Protein 1APS (pdb70)

Nearest PDB structures (foldseek):
  1aps-assembly1_A  TM=1.010E+00  e=1.126E-21  Equus caballus
  2acy-assembly1_A  TM=8.115E-01  e=7.321E-10  Bos taurus
  2k7k-assembly1_A  TM=8.488E-01  e=1.075E-09  Homo sapiens
  2k7j-assembly1_A  TM=8.568E-01  e=1.304E-08  Homo sapiens
  2gv1-assembly1_A  TM=7.609E-01  e=3.416E-06  Escherichia coli

CATH classification: 3.30.70.100

Organism: Equus caballus (NCBI:txid9796)

InterPro domains:
  IPR001792 Acylphosphatase-like domain [PF00708] (11-95)
  IPR001792 Acylphosphatase-like domain [PS51160] (9-99)
  IPR017968 Acylphosphatase, conserved site [PS00150] (14-24)
  IPR017968 Acylphosphatase, conserved site [PS00151] (38-54)
  IPR020456 Acylphosphatase [PR00112] (9-24)
  IPR020456 Acylphosphatase [PR00112] (30-55)
  IPR020456 Acylphosphatase [PR00112] (65-85)
  IPR020456 Acylphosphatase [PTHR10029] (1-99)
  IPR036046 Acylphosphatase-like domain superfamily [SSF54975] (7-99)

Sequence (98 aa):
STARPLKSVDYEVFGRVQGVCFRMYAEDEARKIGVVGWVKNTSKGTVTGQVQGPEEKVNSMKSWLSKVGSPSSRIDRTNFSNEKTISKLEYSNFSVRYSTARPLKSVDYEVFGRVQGVCFRMYAEDEARKIGVVGWVKNTSKGTVTGQVQGPEEKVNSMKSWLSKVGSPSSRIDRTNFSNEKTISKLEYSNFSVRYSTARPLKSVDYEVFGRVQGVCFRMYAEDEARKIGVVGWVKNTSKGTVTGQVQGPEEKVNSMKSWLSKVGSPSSRIDRTNFSNEKTISKLEYSNFSVRYSTARPLKSVDYEVFGRVQGVCFRMYAEDEARKIGVVGWVKNTSKGTVTGQVQGPEEKVNSMKSWLSKVGSPSSRIDRTNFSNEKTISKLEYSNFSVRYSTARPLKSVDYEVFGRVQGVCFRMYAEDEARKIGVVGWVKNTSKGTVTGQVQGPEEKVNSMKSWLSKVGSPSSRIDRTNFSNEKTISKLEYSNFSVRY

Structure (mmCIF, N/CA/C/O backbone):
data_1APS
#
_entry.id   1APS
#
_cell.length_a   1.000
_cell.length_b   1.000
_cell.length_c   1.000
_cell.angle_alpha   90.00
_cell.angle_beta   90.00
_cell.angle_gamma   90.00
#
_symmetry.space_group_name_H-M   'P 1'
#
loop_
_atom_site.group_PDB
_atom_site.id
_atom_site.type_symbol
_atom_site.label_atom_id
_atom_site.label_alt_id
_atom_site.label_comp_id
_atom_site.label_asym_id
_atom_site.label_entity_id
_atom_site.label_seq_id
_atom_site.pdbx_PDB_ins_code
_atom_site.Cartn_x
_atom_site.Cartn_y
_atom_site.Cartn_z
_atom_site.occupancy
_atom_site.B_iso_or_equiv
_atom_site.auth_seq_id
_atom_site.auth_comp_id
_atom_site.auth_asym_id
_atom_site.auth_atom_id
_atom_site.pdbx_PDB_model_num
ATOM 1 N N . SER A 1 1 ? 13.880 8.790 -14.110 1.00 0.00 1 SER A N 1
ATOM 2 C CA . SER A 1 1 ? 13.440 7.730 -15.030 1.00 0.00 1 SER A CA 1
ATOM 3 C C . SER A 1 1 ? 13.780 6.310 -14.570 1.00 0.00 1 SER A C 1
ATOM 4 O O . SER A 1 1 ? 14.590 6.110 -13.660 1.00 0.00 1 SER A O 1
ATOM 11 N N . THR A 1 2 ? 13.330 5.360 -15.380 1.00 0.00 2 THR A N 1
ATOM 12 C CA . THR A 1 2 ? 13.450 3.910 -15.180 1.00 0.00 2 THR A CA 1
ATOM 13 C C . THR A 1 2 ? 14.850 3.370 -14.850 1.00 0.00 2 THR A C 1
ATOM 14 O O . THR A 1 2 ? 14.960 2.370 -14.140 1.00 0.00 2 THR A O 1
ATOM 20 N N . ALA A 1 3 ? 15.880 4.010 -15.400 1.00 0.00 3 ALA A N 1
ATOM 21 C CA . ALA A 1 3 ? 17.290 3.710 -15.120 1.00 0.00 3 ALA A CA 1
ATOM 22 C C . ALA A 1 3 ? 17.660 3.680 -13.630 1.00 0.00 3 ALA A C 1
ATOM 23 O O . ALA A 1 3 ? 18.650 3.070 -13.240 1.00 0.00 3 ALA A O 1
ATOM 26 N N . ARG A 1 4 ? 16.860 4.370 -12.820 1.00 0.00 4 ARG A N 1
ATOM 27 C CA . ARG A 1 4 ? 16.990 4.410 -11.350 1.00 0.00 4 ARG A CA 1
ATOM 28 C C . ARG A 1 4 ? 16.050 3.400 -10.680 1.00 0.00 4 ARG A C 1
ATOM 29 O O . ARG A 1 4 ? 14.840 3.500 -10.880 1.00 0.00 4 ARG A O 1
ATOM 43 N N . PRO A 1 5 ? 16.580 2.440 -9.940 1.00 0.00 5 PRO A N 1
ATOM 44 C CA . PRO A 1 5 ? 15.780 1.460 -9.190 1.00 0.00 5 PRO A CA 1
ATOM 45 C C . PRO A 1 5 ? 15.070 2.040 -7.960 1.00 0.00 5 PRO A C 1
ATOM 46 O O . PRO A 1 5 ? 15.260 1.620 -6.810 1.00 0.00 5 PRO A O 1
ATOM 50 N N . LEU A 1 6 ? 14.220 3.020 -8.240 1.00 0.00 6 LEU A N 1
ATOM 51 C CA . LEU A 1 6 ? 13.290 3.690 -7.320 1.00 0.00 6 LEU A CA 1
ATOM 52 C C . LEU A 1 6 ? 11.890 3.570 -7.920 1.00 0.00 6 LEU A C 1
ATOM 53 O O . LEU A 1 6 ? 11.570 4.190 -8.930 1.00 0.00 6 LEU A O 1
ATOM 59 N N . LYS A 1 7 ? 11.100 2.710 -7.300 1.00 0.00 7 LYS A N 1
ATOM 60 C CA . LYS A 1 7 ? 9.830 2.250 -7.900 1.00 0.00 7 LYS A CA 1
ATOM 61 C C . LYS A 1 7 ? 8.600 2.850 -7.220 1.00 0.00 7 LYS A C 1
ATOM 62 O O . LYS A 1 7 ? 8.360 2.650 -6.030 1.00 0.00 7 LYS A O 1
ATOM 72 N N . SER A 1 8 ? 7.920 3.700 -7.990 1.00 0.00 8 SER A N 1
ATOM 73 C CA . SER A 1 8 ? 6.580 4.180 -7.640 1.00 0.00 8 SER A CA 1
ATOM 74 C C . SER A 1 8 ? 5.490 3.210 -8.100 1.00 0.00 8 SER A C 1
ATOM 75 O O . SER A 1 8 ? 5.330 2.900 -9.280 1.00 0.00 8 SER A O 1
ATOM 80 N N . VAL A 1 9 ? 5.010 2.530 -7.060 1.00 0.00 9 VAL A N 1
ATOM 81 C CA . VAL A 1 9 ? 3.990 1.480 -7.080 1.00 0.00 9 VAL A CA 1
ATOM 82 C C . VAL A 1 9 ? 2.720 2.040 -6.430 1.00 0.00 9 VAL A C 1
ATOM 83 O O . VAL A 1 9 ? 2.760 2.830 -5.480 1.00 0.00 9 VAL A O 1
ATOM 88 N N . ASP A 1 10 ? 1.590 1.620 -6.990 1.00 0.00 10 ASP A N 1
ATOM 89 C CA . ASP A 1 10 ? 0.260 1.890 -6.430 1.00 0.00 10 ASP A CA 1
ATOM 90 C C . ASP A 1 10 ? -0.360 0.620 -5.860 1.00 0.00 10 ASP A C 1
ATOM 91 O O . ASP A 1 10 ? -0.140 -0.500 -6.330 1.00 0.00 10 ASP A O 1
ATOM 97 N N . TYR A 1 11 ? -1.050 0.830 -4.740 1.00 0.00 11 TYR A N 1
ATOM 98 C CA . TYR A 1 11 ? -1.770 -0.230 -4.020 1.00 0.00 11 TYR A CA 1
ATOM 99 C C . TYR A 1 11 ? -3.260 0.080 -3.920 1.00 0.00 11 TYR A C 1
ATOM 100 O O . TYR A 1 11 ? -3.710 1.180 -4.230 1.00 0.00 11 TYR A O 1
ATOM 111 N N . GLU A 1 12 ? -4.020 -0.990 -3.680 1.00 0.00 12 GLU A N 1
ATOM 112 C CA . GLU A 1 12 ? -5.440 -0.910 -3.300 1.00 0.00 12 GLU A CA 1
ATOM 113 C C . GLU A 1 12 ? -5.830 -2.010 -2.310 1.00 0.00 12 GLU A C 1
ATOM 114 O O . GLU A 1 12 ? -5.670 -3.200 -2.560 1.00 0.00 12 GLU A O 1
ATOM 121 N N . VAL A 1 13 ? -6.220 -1.520 -1.130 1.00 0.00 13 VAL A N 1
ATOM 122 C CA . VAL A 1 13 ? -6.840 -2.280 -0.040 1.00 0.00 13 VAL A CA 1
ATOM 123 C C . VAL A 1 13 ? -8.360 -2.240 -0.270 1.00 0.00 13 VAL A C 1
ATOM 124 O O . VAL A 1 13 ? -8.990 -1.180 -0.230 1.00 0.00 13 VAL A O 1
ATOM 129 N N . PHE A 1 14 ? -8.920 -3.440 -0.390 1.00 0.00 14 PHE A N 1
ATOM 130 C CA . PHE A 1 14 ? -10.340 -3.680 -0.670 1.00 0.00 14 PHE A CA 1
ATOM 131 C C . PHE A 1 14 ? -11.180 -3.670 0.610 1.00 0.00 14 PHE A C 1
ATOM 132 O O . PHE A 1 14 ? -11.680 -4.690 1.090 1.00 0.00 14 PHE A O 1
ATOM 141 N N . GLY A 1 15 ? -11.320 -2.460 1.140 1.00 0.00 15 GLY A N 1
ATOM 142 C CA . GLY A 1 15 ? -12.170 -2.150 2.300 1.00 0.00 15 GLY A CA 1
ATOM 143 C C . GLY A 1 15 ? -13.610 -1.870 1.850 1.00 0.00 15 GLY A C 1
ATOM 144 O O . GLY A 1 15 ? -14.080 -0.740 1.950 1.00 0.00 15 GLY A O 1
ATOM 146 N N . ARG A 1 16 ? -14.280 -2.960 1.470 1.00 0.00 16 ARG A N 1
ATOM 147 C CA . ARG A 1 16 ? -15.630 -2.980 0.890 1.00 0.00 16 ARG A CA 1
ATOM 148 C C . ARG A 1 16 ? -16.580 -1.890 1.400 1.00 0.00 16 ARG A C 1
ATOM 149 O O . ARG A 1 16 ? -17.090 -1.100 0.600 1.00 0.00 16 ARG A O 1
ATOM 163 N N . VAL A 1 17 ? -16.820 -1.870 2.700 1.00 0.00 17 VAL A N 1
ATOM 164 C CA . VAL A 1 17 ? -17.600 -0.800 3.340 1.00 0.00 17 VAL A CA 1
ATOM 165 C C . VAL A 1 17 ? -16.780 -0.190 4.480 1.00 0.00 17 VAL A C 1
ATOM 166 O O . VAL A 1 17 ? -16.930 -0.550 5.650 1.00 0.00 17 VAL A O 1
ATOM 171 N N . GLN A 1 18 ? -15.760 0.580 4.080 1.00 0.00 18 GLN A N 1
ATOM 172 C CA . GLN A 1 18 ? -14.870 1.330 4.970 1.00 0.00 18 GLN A CA 1
ATOM 173 C C . GLN A 1 18 ? -14.210 0.490 6.080 1.00 0.00 18 GLN A C 1
ATOM 174 O O . GLN A 1 18 ? -13.620 -0.530 5.760 1.00 0.00 18 GLN A O 1
ATOM 183 N N . GLY A 1 19 ? -14.120 1.030 7.290 1.00 0.00 19 GLY A N 1
ATOM 184 C CA . GLY A 1 19 ? -13.590 0.340 8.480 1.00 0.00 19 GLY A CA 1
ATOM 185 C C . GLY A 1 19 ? -12.070 0.240 8.590 1.00 0.00 19 GLY A C 1
ATOM 186 O O . GLY A 1 19 ? -11.520 0.200 9.690 1.00 0.00 19 GLY A O 1
ATOM 188 N N . VAL A 1 20 ? -11.420 0.030 7.450 1.00 0.00 20 VAL A N 1
ATOM 189 C CA . VAL A 1 20 ? -9.970 -0.100 7.280 1.00 0.00 20 VAL A CA 1
ATOM 190 C C . VAL A 1 20 ? -9.130 1.050 7.840 1.00 0.00 20 VAL A C 1
ATOM 191 O O . VAL A 1 20 ? -8.790 2.030 7.180 1.00 0.00 20 VAL A O 1
ATOM 196 N N . CYS A 1 21 ? -8.600 0.760 9.030 1.00 0.00 21 CYS A N 1
ATOM 197 C CA . CYS A 1 21 ? -7.720 1.670 9.770 1.00 0.00 21 CYS A CA 1
ATOM 198 C C . CYS A 1 21 ? -6.270 1.310 9.450 1.00 0.00 21 CYS A C 1
ATOM 199 O O . CYS A 1 21 ? -5.670 0.410 10.050 1.00 0.00 21 CYS A O 1
ATOM 204 N N . PHE A 1 22 ? -5.930 1.730 8.240 1.00 0.00 22 PHE A N 1
ATOM 205 C CA . PHE A 1 22 ? -4.600 1.600 7.630 1.00 0.00 22 PHE A CA 1
ATOM 206 C C . PHE A 1 22 ? -3.610 2.640 8.130 1.00 0.00 22 PHE A C 1
ATOM 207 O O . PHE A 1 22 ? -2.400 2.400 8.190 1.00 0.00 22 PHE A O 1
ATOM 216 N N . ARG A 1 23 ? -4.150 3.800 8.490 1.00 0.00 23 ARG A N 1
ATOM 217 C CA . ARG A 1 23 ? -3.420 4.940 9.080 1.00 0.00 23 ARG A CA 1
ATOM 218 C C . ARG A 1 23 ? -2.540 4.560 10.270 1.00 0.00 23 ARG A C 1
ATOM 219 O O . ARG A 1 23 ? -2.800 3.580 10.980 1.00 0.00 23 ARG A O 1
ATOM 233 N N . MET A 1 24 ? -1.530 5.390 10.490 1.00 0.00 24 MET A N 1
ATOM 234 C CA . MET A 1 24 ? -0.440 5.220 11.470 1.00 0.00 24 MET A CA 1
ATOM 235 C C . MET A 1 24 ? 0.470 4.020 11.220 1.00 0.00 24 MET A C 1
ATOM 236 O O . MET A 1 24 ? 1.640 4.200 10.880 1.00 0.00 24 MET A O 1
ATOM 242 N N . TYR A 1 25 ? -0.140 2.840 11.170 1.00 0.00 25 TYR A N 1
ATOM 243 C CA . TYR A 1 25 ? 0.460 1.550 10.820 1.00 0.00 25 TYR A CA 1
ATOM 244 C C . TYR A 1 25 ? 1.330 1.670 9.560 1.00 0.00 25 TYR A C 1
ATOM 245 O O . TYR A 1 25 ? 2.540 1.470 9.630 1.00 0.00 25 TYR A O 1
ATOM 256 N N . ALA A 1 26 ? 0.700 2.170 8.510 1.00 0.00 26 ALA A N 1
ATOM 257 C CA . ALA A 1 26 ? 1.330 2.540 7.240 1.00 0.00 26 ALA A CA 1
ATOM 258 C C . ALA A 1 26 ? 2.510 3.490 7.430 1.00 0.00 26 ALA A C 1
ATOM 259 O O . ALA A 1 26 ? 3.650 3.030 7.460 1.00 0.00 26 ALA A O 1
ATOM 262 N N . GLU A 1 27 ? 2.210 4.720 7.840 1.00 0.00 27 GLU A N 1
ATOM 263 C CA . GLU A 1 27 ? 3.160 5.810 8.110 1.00 0.00 27 GLU A CA 1
ATOM 264 C C . GLU A 1 27 ? 4.460 5.380 8.790 1.00 0.00 27 GLU A C 1
ATOM 265 O O . GLU A 1 27 ? 5.520 5.300 8.160 1.00 0.00 27 GLU A O 1
ATOM 272 N N . ASP A 1 28 ? 4.300 4.870 10.010 1.00 0.00 28 ASP A N 1
ATOM 273 C CA . ASP A 1 28 ? 5.380 4.480 10.930 1.00 0.00 28 ASP A CA 1
ATOM 274 C C . ASP A 1 28 ? 6.250 3.340 10.400 1.00 0.00 28 ASP A C 1
ATOM 275 O O . ASP A 1 28 ? 7.450 3.520 10.230 1.00 0.00 28 ASP A O 1
ATOM 281 N N . GLU A 1 29 ? 5.610 2.240 9.990 1.00 0.00 29 GLU A N 1
ATOM 282 C CA . GLU A 1 29 ? 6.320 1.080 9.460 1.00 0.00 29 GLU A CA 1
ATOM 283 C C . GLU A 1 29 ? 6.970 1.320 8.090 1.00 0.00 29 GLU A C 1
ATOM 284 O O . GLU A 1 29 ? 8.130 0.960 7.900 1.00 0.00 29 GLU A O 1
ATOM 291 N N . ALA A 1 30 ? 6.300 2.090 7.240 1.00 0.00 30 ALA A N 1
ATOM 292 C CA . ALA A 1 30 ? 6.820 2.510 5.930 1.00 0.00 30 ALA A CA 1
ATOM 293 C C . ALA A 1 30 ? 8.080 3.370 6.040 1.00 0.00 30 ALA A C 1
ATOM 294 O O . ALA A 1 30 ? 9.050 3.150 5.320 1.00 0.00 30 ALA A O 1
ATOM 297 N N . ARG A 1 31 ? 8.070 4.280 7.010 1.00 0.00 31 ARG A N 1
ATOM 298 C CA . ARG A 1 31 ? 9.260 5.030 7.440 1.00 0.00 31 ARG A CA 1
ATOM 299 C C . ARG A 1 31 ? 10.410 4.080 7.780 1.00 0.00 31 ARG A C 1
ATOM 300 O O . ARG A 1 31 ? 11.460 4.160 7.150 1.00 0.00 31 ARG A O 1
ATOM 314 N N . LYS A 1 32 ? 10.140 3.090 8.630 1.00 0.00 32 LYS A N 1
ATOM 315 C CA . LYS A 1 32 ? 11.110 2.070 9.050 1.00 0.00 32 LYS A CA 1
ATOM 316 C C . LYS A 1 32 ? 11.650 1.210 7.910 1.00 0.00 32 LYS A C 1
ATOM 317 O O . LYS A 1 32 ? 12.830 0.880 7.890 1.00 0.00 32 LYS A O 1
ATOM 327 N N . ILE A 1 33 ? 10.770 0.840 6.980 1.00 0.00 33 ILE A N 1
ATOM 328 C CA . ILE A 1 33 ? 11.110 0.140 5.730 1.00 0.00 33 ILE A CA 1
ATOM 329 C C . ILE A 1 33 ? 12.040 0.980 4.850 1.00 0.00 33 ILE A C 1
ATOM 330 O O . ILE A 1 33 ? 12.930 0.440 4.200 1.00 0.00 33 ILE A O 1
ATOM 336 N N . GLY A 1 34 ? 11.860 2.300 4.890 1.00 0.00 34 GLY A N 1
ATOM 337 C CA . GLY A 1 34 ? 12.610 3.280 4.090 1.00 0.00 34 GLY A CA 1
ATOM 338 C C . GLY A 1 34 ? 11.850 3.750 2.850 1.00 0.00 34 GLY A C 1
ATOM 339 O O . GLY A 1 34 ? 12.450 4.000 1.800 1.00 0.00 34 GLY A O 1
ATOM 341 N N . VAL A 1 35 ? 10.530 3.900 2.980 1.00 0.00 35 VAL A N 1
ATOM 342 C CA . VAL A 1 35 ? 9.660 4.330 1.890 1.00 0.00 35 VAL A CA 1
ATOM 343 C C . VAL A 1 35 ? 8.830 5.590 2.180 1.00 0.00 35 VAL A C 1
ATOM 344 O O . VAL A 1 35 ? 8.470 5.940 3.300 1.00 0.00 35 VAL A O 1
ATOM 349 N N . VAL A 1 36 ? 8.440 6.170 1.050 1.00 0.00 36 VAL A N 1
ATOM 350 C CA . VAL A 1 36 ? 7.770 7.460 0.870 1.00 0.00 36 VAL A CA 1
ATOM 351 C C . VAL A 1 36 ? 6.490 7.260 0.050 1.00 0.00 36 VAL A C 1
ATOM 352 O O . VAL A 1 36 ? 6.340 6.270 -0.670 1.00 0.00 36 VAL A O 1
ATOM 357 N N . GLY A 1 37 ? 5.540 8.180 0.220 1.00 0.00 37 GLY A N 1
ATOM 358 C CA . GLY A 1 37 ? 4.270 8.200 -0.520 1.00 0.00 37 GLY A CA 1
ATOM 359 C C . GLY A 1 37 ? 3.110 8.670 0.360 1.00 0.00 37 GLY A C 1
ATOM 360 O O . GLY A 1 37 ? 3.290 9.460 1.280 1.00 0.00 37 GLY A O 1
ATOM 362 N N . TRP A 1 38 ? 1.940 8.070 0.110 1.00 0.00 38 TRP A N 1
ATOM 363 C CA . TRP A 1 38 ? 0.670 8.470 0.740 1.00 0.00 38 TRP A CA 1
ATOM 364 C C . TRP A 1 38 ? -0.480 7.470 0.590 1.00 0.00 38 TRP A C 1
ATOM 365 O O . TRP A 1 38 ? -0.430 6.500 -0.170 1.00 0.00 38 TRP A O 1
ATOM 378 N N . VAL A 1 39 ? -1.510 7.760 1.380 1.00 0.00 39 VAL A N 1
ATOM 379 C CA . VAL A 1 39 ? -2.790 7.040 1.440 1.00 0.00 39 VAL A CA 1
ATOM 380 C C . VAL A 1 39 ? -3.870 7.910 0.790 1.00 0.00 39 VAL A C 1
ATOM 381 O O . VAL A 1 39 ? -3.920 9.130 0.990 1.00 0.00 39 VAL A O 1
ATOM 386 N N . LYS A 1 40 ? -4.700 7.270 -0.020 1.00 0.00 40 LYS A N 1
ATOM 387 C CA . LYS A 1 40 ? -5.890 7.850 -0.660 1.00 0.00 40 LYS A CA 1
ATOM 388 C C . LYS A 1 40 ? -7.150 7.150 -0.120 1.00 0.00 40 LYS A C 1
ATOM 389 O O . LYS A 1 40 ? -7.370 5.950 -0.310 1.00 0.00 40 LYS A O 1
ATOM 399 N N . ASN A 1 41 ? -7.920 7.970 0.580 1.00 0.00 41 ASN A N 1
ATOM 400 C CA . ASN A 1 41 ? -9.200 7.590 1.190 1.00 0.00 41 ASN A CA 1
ATOM 401 C C . ASN A 1 41 ? -10.350 7.920 0.230 1.00 0.00 41 ASN A C 1
ATOM 402 O O . ASN A 1 41 ? -10.510 9.040 -0.240 1.00 0.00 41 ASN A O 1
ATOM 410 N N . THR A 1 42 ? -11.060 6.860 -0.140 1.00 0.00 42 THR A N 1
ATOM 411 C CA . THR A 1 42 ? -12.240 6.970 -1.010 1.00 0.00 42 THR A CA 1
ATOM 412 C C . THR A 1 42 ? -13.520 6.950 -0.160 1.00 0.00 42 THR A C 1
ATOM 413 O O . THR A 1 42 ? -13.500 6.710 1.040 1.00 0.00 42 THR A O 1
ATOM 419 N N . SER A 1 43 ? -14.640 7.050 -0.870 1.00 0.00 43 SER A N 1
ATOM 420 C CA . SER A 1 43 ? -15.990 6.870 -0.320 1.00 0.00 43 SER A CA 1
ATOM 421 C C . SER A 1 43 ? -16.200 5.500 0.330 1.00 0.00 43 SER A C 1
ATOM 422 O O . SER A 1 43 ? -16.480 5.420 1.520 1.00 0.00 43 SER A O 1
ATOM 427 N N . LYS A 1 44 ? -15.890 4.450 -0.420 1.00 0.00 44 LYS A N 1
ATOM 428 C CA . LYS A 1 44 ? -16.150 3.060 -0.030 1.00 0.00 44 LYS A CA 1
ATOM 429 C C . LYS A 1 44 ? -14.890 2.240 0.300 1.00 0.00 44 LYS A C 1
ATOM 430 O O . LYS A 1 44 ? -14.560 1.270 -0.370 1.00 0.00 44 LYS A O 1
ATOM 440 N N . GLY A 1 45 ? -14.060 2.850 1.150 1.00 0.00 45 GLY A N 1
ATOM 441 C CA . GLY A 1 45 ? -12.950 2.230 1.880 1.00 0.00 45 GLY A CA 1
ATOM 442 C C . GLY A 1 45 ? -11.800 1.580 1.100 1.00 0.00 45 GLY A C 1
ATOM 443 O O . GLY A 1 45 ? -10.970 0.890 1.680 1.00 0.00 45 GLY A O 1
ATOM 445 N N . THR A 1 46 ? -11.850 1.680 -0.230 1.00 0.00 46 THR A N 1
ATOM 446 C CA . THR A 1 46 ? -10.730 1.330 -1.120 1.00 0.00 46 THR A CA 1
ATOM 447 C C . THR A 1 46 ? -9.530 2.260 -0.900 1.00 0.00 46 THR A C 1
ATOM 448 O O . THR A 1 46 ? -9.380 3.310 -1.510 1.00 0.00 46 THR A O 1
ATOM 454 N N . VAL A 1 47 ? -8.770 1.870 0.120 1.00 0.00 47 VAL A N 1
ATOM 455 C CA . VAL A 1 47 ? -7.560 2.560 0.570 1.00 0.00 47 VAL A CA 1
ATOM 456 C C . VAL A 1 47 ? -6.420 2.270 -0.410 1.00 0.00 47 VAL A C 1
ATOM 457 O O . VAL A 1 47 ? -5.890 1.170 -0.510 1.00 0.00 47 VAL A O 1
ATOM 462 N N . THR A 1 48 ? -6.350 3.230 -1.320 1.00 0.00 48 THR A N 1
ATOM 463 C CA . THR A 1 48 ? -5.370 3.300 -2.410 1.00 0.00 48 THR A CA 1
ATOM 464 C C . THR A 1 48 ? -4.280 4.320 -2.060 1.00 0.00 48 THR A C 1
ATOM 465 O O . THR A 1 48 ? -4.180 4.740 -0.910 1.00 0.00 48 THR A O 1
ATOM 471 N N . GLY A 1 49 ? -3.440 4.660 -3.020 1.00 0.00 49 GLY A N 1
ATOM 472 C CA . GLY A 1 49 ? -2.320 5.600 -2.870 1.00 0.00 49 GLY A CA 1
ATOM 473 C C . GLY A 1 49 ? -1.020 5.110 -3.520 1.00 0.00 49 GLY A C 1
ATOM 474 O O . GLY A 1 49 ? -0.970 4.050 -4.150 1.00 0.00 49 GLY A O 1
ATOM 476 N N . GLN A 1 50 ? 0.040 5.790 -3.090 1.00 0.00 50 GLN A N 1
ATOM 477 C CA . GLN A 1 50 ? 1.370 5.720 -3.710 1.00 0.00 50 GLN A CA 1
ATOM 478 C C . GLN A 1 50 ? 2.460 5.310 -2.720 1.00 0.00 50 GLN A C 1
ATOM 479 O O . GLN A 1 50 ? 2.510 5.810 -1.590 1.00 0.00 50 GLN A O 1
ATOM 488 N N . VAL A 1 51 ? 3.250 4.330 -3.160 1.00 0.00 51 VAL A N 1
ATOM 489 C CA . VAL A 1 51 ? 4.460 3.830 -2.500 1.00 0.00 51 VAL A CA 1
ATOM 490 C C . VAL A 1 51 ? 5.630 4.040 -3.470 1.00 0.00 51 VAL A C 1
ATOM 491 O O . VAL A 1 51 ? 5.710 3.400 -4.510 1.00 0.00 51 VAL A O 1
ATOM 496 N N . GLN A 1 52 ? 6.480 5.000 -3.110 1.00 0.00 52 GLN A N 1
ATOM 497 C CA . GLN A 1 52 ? 7.770 5.260 -3.750 1.00 0.00 52 GLN A CA 1
ATOM 498 C C . GLN A 1 52 ? 8.860 4.900 -2.740 1.00 0.00 52 GLN A C 1
ATOM 499 O O . GLN A 1 52 ? 8.830 5.340 -1.590 1.00 0.00 52 GLN A O 1
ATOM 508 N N . GLY A 1 53 ? 9.830 4.130 -3.210 1.00 0.00 53 GLY A N 1
ATOM 509 C CA . GLY A 1 53 ? 10.990 3.690 -2.420 1.00 0.00 53 GLY A CA 1
ATOM 510 C C . GLY A 1 53 ? 12.080 3.060 -3.290 1.00 0.00 53 GLY A C 1
ATOM 511 O O . GLY A 1 53 ? 11.790 2.650 -4.420 1.00 0.00 53 GLY A O 1
ATOM 513 N N . PRO A 1 54 ? 13.310 3.020 -2.800 1.00 0.00 54 PRO A N 1
ATOM 514 C CA . PRO A 1 54 ? 14.370 2.220 -3.430 1.00 0.00 54 PRO A CA 1
ATOM 515 C C . PRO A 1 54 ? 13.980 0.740 -3.460 1.00 0.00 54 PRO A C 1
ATOM 516 O O . PRO A 1 54 ? 13.280 0.250 -2.570 1.00 0.00 54 PRO A O 1
ATOM 520 N N . GLU A 1 55 ? 14.350 0.090 -4.550 1.00 0.00 55 GLU A N 1
ATOM 521 C CA . GLU A 1 55 ? 13.970 -1.290 -4.920 1.00 0.00 55 GLU A CA 1
ATOM 522 C C . GLU A 1 55 ? 13.780 -2.270 -3.770 1.00 0.00 55 GLU A C 1
ATOM 523 O O . GLU A 1 55 ? 12.650 -2.640 -3.460 1.00 0.00 55 GLU A O 1
ATOM 530 N N . GLU A 1 56 ? 14.850 -2.590 -3.050 1.00 0.00 56 GLU A N 1
ATOM 531 C CA . GLU A 1 56 ? 14.800 -3.510 -1.900 1.00 0.00 56 GLU A CA 1
ATOM 532 C C . GLU A 1 56 ? 13.740 -3.180 -0.840 1.00 0.00 56 GLU A C 1
ATOM 533 O O . GLU A 1 56 ? 13.010 -4.070 -0.400 1.00 0.00 56 GLU A O 1
ATOM 540 N N . LYS A 1 57 ? 13.540 -1.890 -0.620 1.00 0.00 57 LYS A N 1
ATOM 541 C CA . LYS A 1 57 ? 12.570 -1.350 0.350 1.00 0.00 57 LYS A CA 1
ATOM 542 C C . LYS A 1 57 ? 11.120 -1.510 -0.120 1.00 0.00 57 LYS A C 1
ATOM 543 O O . LYS A 1 57 ? 10.300 -2.040 0.630 1.00 0.00 57 LYS A O 1
ATOM 553 N N . VAL A 1 58 ? 10.850 -1.260 -1.400 1.00 0.00 58 VAL A N 1
ATOM 554 C CA . VAL A 1 58 ? 9.530 -1.540 -1.980 1.00 0.00 58 VAL A CA 1
ATOM 555 C C . VAL A 1 58 ? 9.160 -3.020 -2.020 1.00 0.00 58 VAL A C 1
ATOM 556 O O . VAL A 1 58 ? 8.010 -3.370 -1.760 1.00 0.00 58 VAL A O 1
ATOM 561 N N . ASN A 1 59 ? 10.140 -3.900 -2.220 1.00 0.00 59 ASN A N 1
ATOM 562 C CA . ASN A 1 59 ? 9.990 -5.350 -2.060 1.00 0.00 59 ASN A CA 1
ATOM 563 C C . ASN A 1 59 ? 9.510 -5.750 -0.660 1.00 0.00 59 ASN A C 1
ATOM 564 O O . ASN A 1 59 ? 8.610 -6.580 -0.510 1.00 0.00 59 ASN A O 1
ATOM 572 N N . SER A 1 60 ? 10.150 -5.180 0.350 1.00 0.00 60 SER A N 1
ATOM 573 C CA . SER A 1 60 ? 9.780 -5.320 1.760 1.00 0.00 60 SER A CA 1
ATOM 574 C C . SER A 1 60 ? 8.370 -4.810 2.050 1.00 0.00 60 SER A C 1
ATOM 575 O O . SER A 1 60 ? 7.560 -5.540 2.620 1.00 0.00 60 SER A O 1
ATOM 580 N N . MET A 1 61 ? 8.060 -3.640 1.500 1.00 0.00 61 MET A N 1
ATOM 581 C CA . MET A 1 61 ? 6.740 -3.000 1.550 1.00 0.00 61 MET A CA 1
ATOM 582 C C . MET A 1 61 ? 5.610 -3.850 0.940 1.00 0.00 61 MET 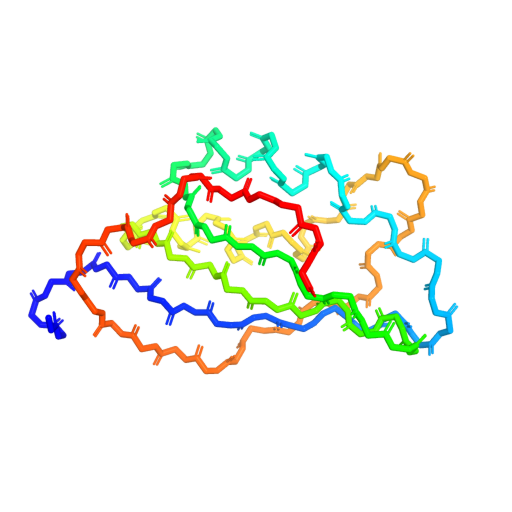A C 1
ATOM 583 O O . MET A 1 61 ? 4.500 -3.840 1.460 1.00 0.00 61 MET A O 1
ATOM 589 N N . LYS A 1 62 ? 5.900 -4.500 -0.180 1.00 0.00 62 LYS A N 1
ATOM 590 C CA . LYS A 1 62 ? 5.020 -5.490 -0.820 1.00 0.00 62 LYS A CA 1
ATOM 591 C C . LYS A 1 62 ? 4.810 -6.780 -0.020 1.00 0.00 62 LYS A C 1
ATOM 592 O O . LYS A 1 62 ? 3.740 -7.380 -0.080 1.00 0.00 62 LYS A O 1
ATOM 602 N N . SER A 1 63 ? 5.890 -7.260 0.590 1.00 0.00 63 SER A N 1
ATOM 603 C CA . SER A 1 63 ? 5.830 -8.360 1.560 1.00 0.00 63 SER A CA 1
ATOM 604 C C .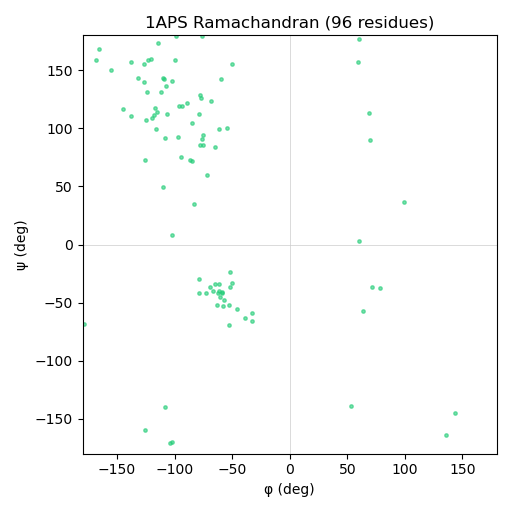 SER A 1 63 ? 4.920 -8.010 2.730 1.00 0.00 63 SER A C 1
ATOM 605 O O . SER A 1 63 ? 4.180 -8.850 3.250 1.00 0.00 63 SER A O 1
ATOM 610 N N . TRP A 1 64 ? 5.050 -6.770 3.180 1.00 0.00 64 TRP A N 1
ATOM 611 C CA . TRP A 1 64 ? 4.100 -6.080 4.070 1.00 0.00 64 TRP A CA 1
ATOM 612 C C . TRP A 1 64 ? 2.860 -5.630 3.290 1.00 0.00 64 TRP A C 1
ATOM 613 O O . TRP A 1 64 ? 2.660 -6.030 2.150 1.00 0.00 64 TRP A O 1
ATOM 626 N N . LEU A 1 65 ? 1.930 -5.010 4.020 1.00 0.00 65 LEU A N 1
ATOM 627 C CA . LEU A 1 65 ? 0.590 -4.590 3.590 1.00 0.00 65 LEU A CA 1
ATOM 628 C C . LEU A 1 65 ? -0.400 -5.730 3.360 1.00 0.00 65 LEU A C 1
ATOM 629 O O . LEU A 1 65 ? -1.610 -5.530 3.420 1.00 0.00 65 LEU A O 1
ATOM 635 N N . SER A 1 66 ? 0.130 -6.830 2.830 1.00 0.00 66 SER A N 1
ATOM 636 C CA . SER A 1 66 ? -0.460 -8.180 2.830 1.00 0.00 66 SER A CA 1
ATOM 637 C C . SER A 1 66 ? -0.240 -8.830 4.200 1.00 0.00 66 SER A C 1
ATOM 638 O O . SER A 1 66 ? -1.110 -9.540 4.690 1.00 0.00 66 SER A O 1
ATOM 643 N N . LYS A 1 67 ? 0.960 -8.650 4.740 1.00 0.00 67 LYS A N 1
ATOM 644 C CA . LYS A 1 67 ? 1.260 -8.770 6.180 1.00 0.00 67 LYS A CA 1
ATOM 645 C C . LYS A 1 67 ? 0.420 -7.700 6.890 1.00 0.00 67 LYS A C 1
ATOM 646 O O . LYS A 1 67 ? 0.680 -6.500 6.850 1.00 0.00 67 LYS A O 1
ATOM 656 N N . VAL A 1 68 ? -0.680 -8.220 7.420 1.00 0.00 68 VAL A N 1
ATOM 657 C CA . VAL A 1 68 ? -1.770 -7.400 7.970 1.00 0.00 68 VAL A CA 1
ATOM 658 C C . VAL A 1 68 ? -1.880 -7.430 9.500 1.00 0.00 68 VAL A C 1
ATOM 659 O O . VAL A 1 68 ? -2.420 -8.350 10.110 1.00 0.00 68 VAL A O 1
ATOM 664 N N . GLY A 1 69 ? -1.180 -6.460 10.080 1.00 0.00 69 GLY A N 1
ATOM 665 C CA . GLY A 1 69 ? -1.240 -6.090 11.510 1.00 0.00 69 GLY A CA 1
ATOM 666 C C . GLY A 1 69 ? -2.150 -4.870 11.660 1.00 0.00 69 GLY A C 1
ATOM 667 O O . GLY A 1 69 ? -2.300 -4.060 10.750 1.00 0.00 69 GLY A O 1
ATOM 669 N N . SER A 1 70 ? -2.660 -4.680 12.880 1.00 0.00 70 SER A N 1
ATOM 670 C CA . SER A 1 70 ? -3.810 -3.790 13.110 1.00 0.00 70 SER A CA 1
ATOM 671 C C . SER A 1 70 ? -3.650 -2.700 14.160 1.00 0.00 70 SER A C 1
ATOM 672 O O . SER A 1 70 ? -3.030 -2.950 15.200 1.00 0.00 70 SER A O 1
ATOM 677 N N . PRO A 1 71 ? -4.170 -1.510 13.880 1.00 0.00 71 PRO A N 1
ATOM 678 C CA . PRO A 1 71 ? -4.510 -0.530 14.930 1.00 0.00 71 PRO A CA 1
ATOM 679 C C . PRO A 1 71 ? -5.990 -0.420 15.290 1.00 0.00 71 PRO A C 1
ATOM 680 O O . PRO A 1 71 ? -6.380 0.430 16.090 1.00 0.00 71 PRO A O 1
ATOM 684 N N . SER A 1 72 ? -6.820 -1.320 14.760 1.00 0.00 72 SER A N 1
ATOM 685 C CA . SER A 1 72 ? -8.270 -1.420 14.950 1.00 0.00 72 SER A CA 1
ATOM 686 C C . SER A 1 72 ? -8.870 -2.610 14.200 1.00 0.00 72 SER A C 1
ATOM 687 O O . SER A 1 72 ? -9.240 -3.620 14.810 1.00 0.00 72 SER A O 1
ATOM 692 N N . SER A 1 73 ? -8.860 -2.520 12.880 1.00 0.00 73 SER A N 1
ATOM 693 C CA . SER A 1 73 ? -9.510 -3.480 11.970 1.00 0.00 73 SER A CA 1
ATOM 694 C C . SER A 1 73 ? -8.530 -4.260 11.090 1.00 0.00 73 SER A C 1
ATOM 695 O O . SER A 1 73 ? -7.320 -4.050 11.160 1.00 0.00 73 SER A O 1
ATOM 700 N N . ARG A 1 74 ? -9.090 -5.230 10.370 1.00 0.00 74 ARG A N 1
ATOM 701 C CA . ARG A 1 74 ? -8.340 -5.980 9.350 1.00 0.00 74 ARG A CA 1
ATOM 702 C C . ARG A 1 74 ? -8.190 -5.190 8.050 1.00 0.00 74 ARG A C 1
ATOM 703 O O . ARG A 1 74 ? -9.140 -4.600 7.530 1.00 0.00 74 ARG A O 1
ATOM 717 N N . ILE A 1 75 ? -6.940 -5.120 7.600 1.00 0.00 75 ILE A N 1
ATOM 718 C CA . ILE A 1 75 ? -6.590 -4.590 6.270 1.00 0.00 75 ILE A CA 1
ATOM 719 C C . ILE A 1 75 ? -6.970 -5.660 5.250 1.00 0.00 75 ILE A C 1
ATOM 720 O O . ILE A 1 75 ? -6.210 -6.590 4.940 1.00 0.00 75 ILE A O 1
ATOM 726 N N . ASP A 1 76 ? -8.240 -5.610 4.870 1.00 0.00 76 ASP A N 1
ATOM 727 C CA . ASP A 1 76 ? -8.900 -6.630 4.040 1.00 0.00 76 ASP A CA 1
ATOM 728 C C . ASP A 1 76 ? -8.530 -6.540 2.550 1.00 0.00 76 ASP A C 1
ATOM 729 O O . ASP A 1 76 ? -9.010 -5.680 1.820 1.00 0.00 76 ASP A O 1
ATOM 735 N N . ARG A 1 77 ? -7.480 -7.300 2.270 1.00 0.00 77 ARG A N 1
ATOM 736 C CA . ARG A 1 77 ? -6.940 -7.580 0.930 1.00 0.00 77 ARG A CA 1
ATOM 737 C C . ARG A 1 77 ? -6.300 -6.360 0.250 1.00 0.00 77 ARG A C 1
ATOM 738 O O . ARG A 1 77 ? -6.970 -5.480 -0.290 1.00 0.00 77 ARG A O 1
ATOM 752 N N . THR A 1 78 ? -4.980 -6.490 0.100 1.00 0.00 78 THR A N 1
ATOM 753 C CA . THR A 1 78 ? -4.150 -5.490 -0.570 1.00 0.00 78 THR A CA 1
ATOM 754 C C . THR A 1 78 ? -3.500 -6.090 -1.820 1.00 0.00 78 THR A C 1
ATOM 755 O O . THR A 1 78 ? -2.820 -7.110 -1.790 1.00 0.00 78 THR A O 1
ATOM 761 N N . ASN A 1 79 ? -3.900 -5.480 -2.940 1.00 0.00 79 ASN A N 1
ATOM 762 C CA . ASN A 1 79 ? -3.390 -5.760 -4.290 1.00 0.00 79 ASN A CA 1
ATOM 763 C C . ASN A 1 79 ? -2.400 -4.660 -4.690 1.00 0.00 79 ASN A C 1
ATOM 764 O O . ASN A 1 79 ? -2.650 -3.470 -4.480 1.00 0.00 79 ASN A O 1
ATOM 772 N N . PHE A 1 80 ? -1.340 -5.110 -5.350 1.00 0.00 80 PHE A N 1
ATOM 773 C CA . PHE A 1 80 ? -0.230 -4.250 -5.800 1.00 0.00 80 PHE A CA 1
ATOM 774 C C . PHE A 1 80 ? -0.170 -4.250 -7.330 1.00 0.00 80 PHE A C 1
ATOM 775 O O . PHE A 1 80 ? 0.230 -5.230 -7.950 1.00 0.00 80 PHE A O 1
ATOM 784 N N . SER A 1 81 ? -0.740 -3.190 -7.900 1.00 0.00 81 SER A N 1
ATOM 785 C CA . SER A 1 81 ? -0.790 -2.980 -9.350 1.00 0.00 81 SER A CA 1
ATOM 786 C C . SER A 1 81 ? -0.490 -1.520 -9.690 1.00 0.00 81 SER A C 1
ATOM 787 O O . SER A 1 81 ? -0.880 -0.620 -8.950 1.00 0.00 81 SER A O 1
ATOM 792 N N . ASN A 1 82 ? -0.040 -1.320 -10.930 1.00 0.00 82 ASN A N 1
ATOM 793 C CA . ASN A 1 82 ? 0.600 -0.090 -11.420 1.00 0.00 82 ASN A CA 1
ATOM 794 C C . ASN A 1 82 ? 1.980 0.090 -10.790 1.00 0.00 82 ASN A C 1
ATOM 795 O O . ASN A 1 82 ? 2.130 0.500 -9.640 1.00 0.00 82 ASN A O 1
ATOM 803 N N . GLU A 1 83 ? 2.950 -0.470 -11.500 1.00 0.00 83 GLU A N 1
ATOM 804 C CA . GLU A 1 83 ? 4.380 -0.460 -11.120 1.00 0.00 83 GLU A CA 1
ATOM 805 C C . GLU A 1 83 ? 5.210 0.270 -12.170 1.00 0.00 83 GLU A C 1
ATOM 806 O O . GLU A 1 83 ? 5.270 -0.140 -13.330 1.00 0.00 83 GLU A O 1
ATOM 813 N N . LYS A 1 84 ? 5.730 1.430 -11.760 1.00 0.00 84 LYS A N 1
ATOM 814 C CA . LYS A 1 84 ? 6.530 2.320 -12.600 1.00 0.00 84 LYS A CA 1
ATOM 815 C C . LYS A 1 84 ? 7.760 2.910 -11.890 1.00 0.00 84 LYS A C 1
ATOM 816 O O . LYS A 1 84 ? 7.660 3.660 -10.920 1.00 0.00 84 LYS A O 1
ATOM 826 N N . THR A 1 85 ? 8.920 2.440 -12.340 1.00 0.00 85 THR A N 1
ATOM 827 C CA . THR A 1 85 ? 10.230 2.940 -11.920 1.00 0.00 85 THR A CA 1
ATOM 828 C C . THR A 1 85 ? 10.510 4.360 -12.410 1.00 0.00 85 THR A C 1
ATOM 829 O O . THR A 1 85 ? 10.520 4.640 -13.610 1.00 0.00 85 THR A O 1
ATOM 835 N N . ILE A 1 86 ? 10.790 5.200 -11.420 1.00 0.00 86 ILE A N 1
ATOM 836 C CA . ILE A 1 86 ? 11.040 6.640 -11.560 1.00 0.00 86 ILE A CA 1
ATOM 837 C C . ILE A 1 86 ? 12.380 7.030 -10.920 1.00 0.00 86 ILE A C 1
ATOM 838 O O . ILE A 1 86 ? 13.220 6.180 -10.650 1.00 0.00 86 ILE A O 1
ATOM 844 N N . SER A 1 87 ? 12.540 8.310 -10.610 1.00 0.00 87 SER A N 1
ATOM 845 C CA . SER A 1 87 ? 13.740 8.840 -9.940 1.00 0.00 87 SER A CA 1
ATOM 846 C C . SER A 1 87 ? 13.330 9.740 -8.770 1.00 0.00 87 SER A C 1
ATOM 847 O O . SER A 1 87 ? 12.340 10.470 -8.880 1.00 0.00 87 SER A O 1
ATOM 852 N N . LYS A 1 88 ? 14.110 9.680 -7.700 1.00 0.00 88 LYS A N 1
ATOM 853 C CA . LYS A 1 88 ? 13.910 10.430 -6.450 1.00 0.00 88 LYS A CA 1
ATOM 854 C C . LYS A 1 88 ? 12.590 10.200 -5.710 1.00 0.00 88 LYS A C 1
ATOM 855 O O . LYS A 1 88 ? 11.600 9.700 -6.250 1.00 0.00 88 LYS A O 1
ATOM 865 N N . LEU A 1 89 ? 12.620 10.490 -4.410 1.00 0.00 89 LEU A N 1
ATOM 866 C CA . LEU A 1 89 ? 11.480 10.310 -3.510 1.00 0.00 89 LEU A CA 1
ATOM 867 C C . LEU A 1 89 ? 10.720 11.630 -3.320 1.00 0.00 89 LEU A C 1
ATOM 868 O O . LEU A 1 89 ? 11.020 12.430 -2.430 1.00 0.00 89 LEU A O 1
ATOM 874 N N . GLU A 1 90 ? 9.710 11.820 -4.150 1.00 0.00 90 GLU A N 1
ATOM 875 C CA . GLU A 1 90 ? 9.000 13.100 -4.300 1.00 0.00 90 GLU A CA 1
ATOM 876 C C . GLU A 1 90 ? 7.890 13.420 -3.290 1.00 0.00 90 GLU A C 1
ATOM 877 O O . GLU A 1 90 ? 6.950 14.150 -3.600 1.00 0.00 90 GLU A O 1
ATOM 884 N N . TYR A 1 91 ? 8.090 12.980 -2.050 1.00 0.00 91 TYR A N 1
ATOM 885 C CA . TYR A 1 91 ? 7.150 13.200 -0.940 1.00 0.00 91 TYR A CA 1
ATOM 886 C C . TYR A 1 91 ? 7.850 13.140 0.420 1.00 0.00 91 TYR A C 1
ATOM 887 O O . TYR A 1 91 ? 8.850 12.440 0.600 1.00 0.00 91 TYR A O 1
ATOM 898 N N . SER A 1 92 ? 7.290 13.890 1.360 1.00 0.00 92 SER A N 1
ATOM 899 C CA . SER A 1 92 ? 7.690 13.890 2.770 1.00 0.00 92 SER A CA 1
ATOM 900 C C . SER A 1 92 ? 7.130 12.680 3.520 1.00 0.00 92 SER A C 1
ATOM 901 O O . SER A 1 92 ? 6.010 12.690 4.020 1.00 0.00 92 SER A O 1
ATOM 906 N N . ASN A 1 93 ? 7.910 11.600 3.410 1.00 0.00 93 ASN A N 1
ATOM 907 C CA . ASN A 1 93 ? 7.620 10.270 3.950 1.00 0.00 93 ASN A CA 1
ATOM 908 C C . ASN A 1 93 ? 6.330 9.640 3.410 1.00 0.00 93 ASN A C 1
ATOM 909 O O . ASN A 1 93 ? 5.820 10.080 2.390 1.00 0.00 93 ASN A O 1
ATOM 917 N N . PHE A 1 94 ? 6.090 8.400 3.840 1.00 0.00 94 PHE A N 1
ATOM 918 C CA . PHE A 1 94 ? 4.770 7.790 3.700 1.00 0.00 94 PHE A CA 1
ATOM 919 C C . PHE A 1 94 ? 3.850 8.330 4.800 1.00 0.00 94 PHE A C 1
ATOM 920 O O . PHE A 1 94 ? 4.090 8.180 6.000 1.00 0.00 94 PHE A O 1
ATOM 929 N N . SER A 1 95 ? 2.880 9.090 4.300 1.00 0.00 95 SER A N 1
ATOM 930 C CA . SER A 1 95 ? 2.060 10.030 5.080 1.00 0.00 95 SER A CA 1
ATOM 931 C C . SER A 1 95 ? 0.610 9.600 5.290 1.00 0.00 95 SER A C 1
ATOM 932 O O . SER A 1 95 ? 0.300 8.410 5.410 1.00 0.00 95 SER A O 1
ATOM 937 N N . VAL A 1 96 ? -0.300 10.560 5.190 1.00 0.00 96 VAL A N 1
ATOM 938 C CA . VAL A 1 96 ? -1.700 10.490 5.650 1.00 0.00 96 VAL A CA 1
ATOM 939 C C . VAL A 1 96 ? -2.680 10.300 4.490 1.00 0.00 96 VAL A C 1
ATOM 940 O O . VAL A 1 96 ? -2.280 10.020 3.360 1.00 0.00 96 VAL A O 1
ATOM 945 N N . ARG A 1 97 ? -3.970 10.420 4.810 1.00 0.00 97 ARG A N 1
ATOM 946 C CA . ARG A 1 97 ? -5.060 10.380 3.820 1.00 0.00 97 ARG A CA 1
ATOM 947 C C . ARG A 1 97 ? -5.210 11.680 3.020 1.00 0.00 97 ARG A C 1
ATOM 948 O O . ARG A 1 97 ? -5.150 12.780 3.560 1.00 0.00 97 ARG A O 1
ATOM 962 N N . TYR A 1 98 ? -5.180 11.480 1.710 1.00 0.00 98 TYR A N 1
ATOM 963 C CA . TYR A 1 98 ? -5.360 12.530 0.690 1.00 0.00 98 TYR A CA 1
ATOM 964 C C . TYR A 1 98 ? -6.610 12.260 -0.150 1.00 0.00 98 TYR A C 1
ATOM 965 O O . TYR A 1 98 ? -7.350 13.230 -0.410 1.00 0.00 98 TYR A O 1
ATOM 977 N N . SER A 1 1 ? 5.080 -3.130 -16.710 1.00 0.00 1 SER A N 2
ATOM 978 C CA . SER A 1 1 ? 5.070 -1.900 -15.900 1.00 0.00 1 SER A CA 2
ATOM 979 C C . SER A 1 1 ? 6.450 -1.580 -15.310 1.00 0.00 1 SER A C 2
ATOM 980 O O . SER A 1 1 ? 6.710 -1.740 -14.120 1.00 0.00 1 SER A O 2
ATOM 987 N N . THR A 1 2 ? 7.330 -1.160 -16.210 1.00 0.00 2 THR A N 2
ATOM 988 C CA . THR A 1 2 ? 8.770 -0.880 -16.030 1.00 0.00 2 THR A CA 2
ATOM 989 C C . THR A 1 2 ? 9.670 -2.020 -15.560 1.00 0.00 2 THR A C 2
ATOM 990 O O . THR A 1 2 ? 10.790 -2.140 -16.050 1.00 0.00 2 THR A O 2
ATOM 996 N N . ALA A 1 3 ? 9.220 -2.790 -14.570 1.00 0.00 3 ALA A N 2
ATOM 997 C CA . ALA A 1 3 ? 9.790 -4.040 -14.050 1.00 0.00 3 ALA A CA 2
ATOM 998 C C . ALA A 1 3 ? 11.110 -4.010 -13.280 1.00 0.00 3 ALA A C 2
ATOM 999 O O . ALA A 1 3 ? 11.270 -4.770 -12.320 1.00 0.00 3 ALA A O 2
ATOM 1002 N N . ARG A 1 4 ? 12.040 -3.150 -13.690 1.00 0.00 4 ARG A N 2
ATOM 1003 C CA . ARG A 1 4 ? 13.400 -3.040 -13.130 1.00 0.00 4 ARG A CA 2
ATOM 1004 C C . ARG A 1 4 ? 13.380 -2.790 -11.620 1.00 0.00 4 ARG A C 2
ATOM 1005 O O . ARG A 1 4 ? 12.500 -2.050 -11.170 1.00 0.00 4 ARG A O 2
ATOM 1019 N N . PRO A 1 5 ? 14.310 -3.330 -10.830 1.00 0.00 5 PRO A N 2
ATOM 1020 C CA . PRO A 1 5 ? 14.320 -3.160 -9.370 1.00 0.00 5 PRO A CA 2
ATOM 1021 C C . PRO A 1 5 ? 14.700 -1.780 -8.850 1.00 0.00 5 PRO A C 2
ATOM 1022 O O . PRO A 1 5 ? 15.780 -1.520 -8.330 1.00 0.00 5 PRO A O 2
ATOM 1026 N N . LEU A 1 6 ? 13.730 -0.880 -9.050 1.00 0.00 6 LEU A N 2
ATOM 1027 C CA . LEU A 1 6 ? 13.650 0.520 -8.590 1.00 0.00 6 LEU A CA 2
ATOM 1028 C C . LEU A 1 6 ? 12.210 0.980 -8.800 1.00 0.00 6 LEU A C 2
ATOM 1029 O O . LEU A 1 6 ? 11.880 2.160 -8.950 1.00 0.00 6 LEU A O 2
ATOM 1035 N N . LYS A 1 7 ? 11.300 0.050 -8.530 1.00 0.00 7 LYS A N 2
ATOM 1036 C CA . LYS A 1 7 ? 9.960 -0.010 -9.140 1.00 0.00 7 LYS A CA 2
ATOM 1037 C C . LYS A 1 7 ? 8.800 0.440 -8.250 1.00 0.00 7 LYS A C 2
ATOM 1038 O O . LYS A 1 7 ? 7.960 -0.360 -7.840 1.00 0.00 7 LYS A O 2
ATOM 1048 N N . SER A 1 8 ? 8.640 1.760 -8.150 1.00 0.00 8 SER A N 2
ATOM 1049 C CA . SER A 1 8 ? 7.640 2.390 -7.290 1.00 0.00 8 SER A CA 2
ATOM 1050 C C . SER A 1 8 ? 6.220 1.940 -7.640 1.00 0.00 8 SER A C 2
ATOM 1051 O O . SER A 1 8 ? 5.780 2.070 -8.780 1.00 0.00 8 SER A O 2
ATOM 1056 N N . VAL A 1 9 ? 5.540 1.510 -6.580 1.00 0.00 9 VAL A N 2
ATOM 1057 C CA . VAL A 1 9 ? 4.210 0.890 -6.640 1.00 0.00 9 VAL A CA 2
ATOM 1058 C C . VAL A 1 9 ? 3.140 1.740 -5.950 1.00 0.00 9 VAL A C 2
ATOM 1059 O O . VAL A 1 9 ? 3.320 2.260 -4.850 1.00 0.00 9 VAL A O 2
ATOM 1064 N N . ASP A 1 10 ? 1.970 1.730 -6.580 1.00 0.00 10 ASP A N 2
ATOM 1065 C CA . ASP A 1 10 ? 0.730 2.300 -6.040 1.00 0.00 10 ASP A CA 2
ATOM 1066 C C . ASP A 1 10 ? -0.200 1.140 -5.680 1.00 0.00 10 ASP A C 2
ATOM 1067 O O . ASP A 1 10 ? -0.570 0.300 -6.500 1.00 0.00 10 ASP A O 2
ATOM 1073 N N . TYR A 1 11 ? -0.530 1.130 -4.390 1.00 0.00 11 TYR A N 2
ATOM 1074 C CA . TYR A 1 11 ? -1.290 0.070 -3.710 1.00 0.00 11 TYR A CA 2
ATOM 1075 C C . TYR A 1 11 ? -2.740 0.470 -3.430 1.00 0.00 11 TYR A C 2
ATOM 1076 O O . TYR A 1 11 ? -3.000 1.550 -2.910 1.00 0.00 11 TYR A O 2
ATOM 1087 N N . GLU A 1 12 ? -3.650 -0.360 -3.920 1.00 0.00 12 GLU A N 2
ATOM 1088 C CA . GLU A 1 12 ? -5.070 -0.310 -3.560 1.00 0.00 12 GLU A CA 2
ATOM 1089 C C . GLU A 1 12 ? -5.400 -1.390 -2.530 1.00 0.00 12 GLU A C 2
ATOM 1090 O O . GLU A 1 12 ? -5.290 -2.590 -2.780 1.00 0.00 12 GLU A O 2
ATOM 1097 N N . VAL A 1 13 ? -5.740 -0.880 -1.360 1.00 0.00 13 VAL A N 2
ATOM 1098 C CA . VAL A 1 13 ? -6.160 -1.630 -0.170 1.00 0.00 13 VAL A CA 2
ATOM 1099 C C . VAL A 1 13 ? -7.560 -2.230 -0.360 1.00 0.00 13 VAL A C 2
ATOM 1100 O O . VAL A 1 13 ? -8.500 -1.540 -0.730 1.00 0.00 13 VAL A O 2
ATOM 1105 N N . PHE A 1 14 ? -7.580 -3.560 -0.230 1.00 0.00 14 PHE A N 2
ATOM 1106 C CA . PHE A 1 14 ? -8.810 -4.340 -0.080 1.00 0.00 14 PHE A CA 2
ATOM 1107 C C . PHE A 1 14 ? -8.650 -5.330 1.080 1.00 0.00 14 PHE A C 2
ATOM 1108 O O . PHE A 1 14 ? -7.550 -5.780 1.390 1.00 0.00 14 PHE A O 2
ATOM 1117 N N . GLY A 1 15 ? -9.780 -5.640 1.720 1.00 0.00 15 GLY A N 2
ATOM 1118 C CA . GLY A 1 15 ? -9.830 -6.560 2.860 1.00 0.00 15 GLY A CA 2
ATOM 1119 C C . GLY A 1 15 ? -11.220 -6.860 3.400 1.00 0.00 15 GLY A C 2
ATOM 1120 O O . GLY A 1 15 ? -12.210 -6.800 2.680 1.00 0.00 15 GLY A O 2
ATOM 1122 N N . ARG A 1 16 ? -11.270 -7.050 4.720 1.00 0.00 16 ARG A N 2
ATOM 1123 C CA . ARG A 1 16 ? -12.460 -7.550 5.430 1.00 0.00 16 ARG A CA 2
ATOM 1124 C C . ARG A 1 16 ? -13.260 -6.400 6.060 1.00 0.00 16 ARG A C 2
ATOM 1125 O O . ARG A 1 16 ? -14.160 -5.850 5.430 1.00 0.00 16 ARG A O 2
ATOM 1139 N N . VAL A 1 17 ? -12.800 -5.920 7.210 1.00 0.00 17 VAL A N 2
ATOM 1140 C CA . VAL A 1 17 ? -13.490 -4.920 8.040 1.00 0.00 17 VAL A CA 2
ATOM 1141 C C . VAL A 1 17 ? -13.310 -3.530 7.430 1.00 0.00 17 VAL A C 2
ATOM 1142 O O . VAL A 1 17 ? -12.200 -3.010 7.330 1.00 0.00 17 VAL A O 2
ATOM 1147 N N . GLN A 1 18 ? -14.450 -2.940 7.110 1.00 0.00 18 GLN A N 2
ATOM 1148 C CA . GLN A 1 18 ? -14.540 -1.670 6.370 1.00 0.00 18 GLN A CA 2
ATOM 1149 C C . GLN A 1 18 ? -14.010 -0.450 7.120 1.00 0.00 18 GLN A C 2
ATOM 1150 O O . GLN A 1 18 ? -14.250 -0.270 8.310 1.00 0.00 18 GLN A O 2
ATOM 1159 N N . GLY A 1 19 ? -13.280 0.360 6.360 1.00 0.00 19 GLY A N 2
ATOM 1160 C CA . GLY A 1 19 ? -12.730 1.650 6.830 1.00 0.00 19 GLY A CA 2
ATOM 1161 C C . GLY A 1 19 ? -11.260 1.550 7.270 1.00 0.00 19 GLY A C 2
ATOM 1162 O O . GLY A 1 19 ? -10.980 1.390 8.460 1.00 0.00 19 GLY A O 2
ATOM 1164 N N . VAL A 1 20 ? -10.390 1.870 6.330 1.00 0.00 20 VAL A N 2
ATOM 1165 C CA . VAL A 1 20 ? -8.920 1.840 6.410 1.00 0.00 20 VAL A CA 2
ATOM 1166 C C . VAL A 1 20 ? -8.290 2.040 7.790 1.00 0.00 20 VAL A C 2
ATOM 1167 O O . VAL A 1 20 ? -7.590 1.130 8.240 1.00 0.00 20 VAL A O 2
ATOM 1172 N N . CYS A 1 21 ? -8.340 3.260 8.320 1.00 0.00 21 CYS A N 2
ATOM 1173 C CA . CYS A 1 21 ? -7.810 3.670 9.620 1.00 0.00 21 CYS A CA 2
ATOM 1174 C C . CYS A 1 21 ? -6.300 3.610 9.870 1.00 0.00 21 CYS A C 2
ATOM 1175 O O . CYS A 1 21 ? -5.790 4.430 10.630 1.00 0.00 21 CYS A O 2
ATOM 1180 N N . PHE A 1 22 ? -5.580 2.720 9.190 1.00 0.00 22 PHE A N 2
ATOM 1181 C CA . PHE A 1 22 ? -4.140 2.450 9.310 1.00 0.00 22 PHE A CA 2
ATOM 1182 C C . PHE A 1 22 ? -3.160 3.560 8.940 1.00 0.00 22 PHE A C 2
ATOM 1183 O O . PHE A 1 22 ? -1.940 3.370 8.940 1.00 0.00 22 PHE A O 2
ATOM 1192 N N . ARG A 1 23 ? -3.670 4.780 8.950 1.00 0.00 23 ARG A N 2
ATOM 1193 C CA . ARG A 1 23 ? -3.050 5.990 8.370 1.00 0.00 23 ARG A CA 2
ATOM 1194 C C . ARG A 1 23 ? -1.720 6.370 9.030 1.00 0.00 23 ARG A C 2
ATOM 1195 O O . ARG A 1 23 ? -0.670 6.120 8.440 1.00 0.00 23 ARG A O 2
ATOM 1209 N N . MET A 1 24 ? -1.770 6.900 10.250 1.00 0.00 24 MET A N 2
ATOM 1210 C CA . MET A 1 24 ? -0.570 7.230 11.030 1.00 0.00 24 MET A CA 2
ATOM 1211 C C . MET A 1 24 ? 0.460 6.100 11.130 1.00 0.00 24 MET A C 2
ATOM 1212 O O . MET A 1 24 ? 1.610 6.260 10.730 1.00 0.00 24 MET A O 2
ATOM 1218 N N . TYR A 1 25 ? -0.060 4.910 11.440 1.00 0.00 25 TYR A N 2
ATOM 1219 C CA . TYR A 1 25 ? 0.690 3.650 11.500 1.00 0.00 25 TYR A CA 2
ATOM 1220 C C . TYR A 1 25 ? 1.610 3.450 10.300 1.00 0.00 25 TYR A C 2
ATOM 1221 O O . TYR A 1 25 ? 2.830 3.600 10.440 1.00 0.00 25 TYR A O 2
ATOM 1232 N N . ALA A 1 26 ? 1.020 3.450 9.110 1.00 0.00 26 ALA A N 2
ATOM 1233 C CA . ALA A 1 26 ? 1.710 3.290 7.820 1.00 0.00 26 ALA A CA 2
ATOM 1234 C C . ALA A 1 26 ? 2.770 4.370 7.570 1.00 0.00 26 ALA A C 2
ATOM 1235 O O . ALA A 1 26 ? 3.960 4.050 7.490 1.00 0.00 26 ALA A O 2
ATOM 1238 N N . GLU A 1 27 ? 2.340 5.610 7.760 1.00 0.00 27 GLU A N 2
ATOM 1239 C CA . GLU A 1 27 ? 3.150 6.830 7.560 1.00 0.00 27 GLU A CA 2
ATOM 1240 C C . GLU A 1 27 ? 4.450 6.820 8.370 1.00 0.00 27 GLU A C 2
ATOM 1241 O O . GLU A 1 27 ? 5.530 6.650 7.810 1.00 0.00 27 GLU A O 2
ATOM 1248 N N . ASP A 1 28 ? 4.260 6.700 9.680 1.00 0.00 28 ASP A N 2
ATOM 1249 C CA . ASP A 1 28 ? 5.330 6.660 10.690 1.00 0.00 28 ASP A CA 2
ATOM 1250 C C . ASP A 1 28 ? 6.330 5.530 10.430 1.00 0.00 28 ASP A C 2
ATOM 1251 O O . ASP A 1 28 ? 7.490 5.820 10.130 1.00 0.00 28 ASP A O 2
ATOM 1257 N N . GLU A 1 29 ? 5.810 4.320 10.280 1.00 0.00 29 GLU A N 2
ATOM 1258 C CA . GLU A 1 29 ? 6.620 3.110 10.020 1.00 0.00 29 GLU A CA 2
ATOM 1259 C C . GLU A 1 29 ? 7.460 3.250 8.750 1.00 0.00 29 GLU A C 2
ATOM 1260 O O . GLU A 1 29 ? 8.680 3.390 8.850 1.00 0.00 29 GLU A O 2
ATOM 1267 N N . ALA A 1 30 ? 6.790 3.500 7.630 1.00 0.00 30 ALA A N 2
ATOM 1268 C CA . ALA A 1 30 ? 7.400 3.590 6.300 1.00 0.00 30 ALA A CA 2
ATOM 1269 C C . ALA A 1 30 ? 8.540 4.600 6.200 1.00 0.00 30 ALA A C 2
ATOM 1270 O O . ALA A 1 30 ? 9.650 4.230 5.820 1.00 0.00 30 ALA A O 2
ATOM 1273 N N . ARG A 1 31 ? 8.320 5.790 6.750 1.00 0.00 31 ARG A N 2
ATOM 1274 C CA . ARG A 1 31 ? 9.330 6.860 6.860 1.00 0.00 31 ARG A CA 2
ATOM 1275 C C . ARG A 1 31 ? 10.610 6.360 7.550 1.00 0.00 31 ARG A C 2
ATOM 1276 O O . ARG A 1 31 ? 11.640 6.230 6.900 1.00 0.00 31 ARG A O 2
ATOM 1290 N N . LYS A 1 32 ? 10.410 5.830 8.750 1.00 0.00 32 LYS A N 2
ATOM 1291 C CA . LYS A 1 32 ? 11.460 5.270 9.610 1.00 0.00 32 LYS A CA 2
ATOM 1292 C C . LYS A 1 32 ? 12.240 4.120 8.970 1.00 0.00 32 LYS A C 2
ATOM 1293 O O . LYS A 1 32 ? 13.440 4.000 9.170 1.00 0.00 32 LYS A O 2
ATOM 1303 N N . ILE A 1 33 ? 11.540 3.310 8.170 1.00 0.00 33 ILE A N 2
ATOM 1304 C CA . ILE A 1 33 ? 12.120 2.140 7.490 1.00 0.00 33 ILE A CA 2
ATOM 1305 C C . ILE A 1 33 ? 12.320 2.290 5.980 1.00 0.00 33 ILE A C 2
ATOM 1306 O O . ILE A 1 33 ? 12.130 1.350 5.210 1.00 0.00 33 ILE A O 2
ATOM 1312 N N . GLY A 1 34 ? 12.660 3.510 5.560 1.00 0.00 34 GLY A N 2
ATOM 1313 C CA . GLY A 1 34 ? 13.140 3.850 4.220 1.00 0.00 34 GLY A CA 2
ATOM 1314 C C . GLY A 1 34 ? 12.200 3.560 3.040 1.00 0.00 34 GLY A C 2
ATOM 1315 O O . GLY A 1 34 ? 12.640 3.300 1.920 1.00 0.00 34 GLY A O 2
ATOM 1317 N N . VAL A 1 35 ? 10.900 3.700 3.300 1.00 0.00 35 VAL A N 2
ATOM 1318 C CA . VAL A 1 35 ? 9.820 3.510 2.330 1.00 0.00 35 VAL A CA 2
ATOM 1319 C C . VAL A 1 35 ? 9.000 4.800 2.320 1.00 0.00 35 VAL A C 2
ATOM 1320 O O . VAL A 1 35 ? 8.460 5.250 3.330 1.00 0.00 35 VAL A O 2
ATOM 1325 N N . VAL A 1 36 ? 8.970 5.430 1.140 1.00 0.00 36 VAL A N 2
ATOM 1326 C CA . VAL A 1 36 ? 8.360 6.750 0.980 1.00 0.00 36 VAL A CA 2
ATOM 1327 C C . VAL A 1 36 ? 7.330 6.830 -0.140 1.00 0.00 36 VAL A C 2
ATOM 1328 O O . VAL A 1 36 ? 7.160 5.870 -0.900 1.00 0.00 36 VAL A O 2
ATOM 1333 N N . GLY A 1 37 ? 6.530 7.900 -0.110 1.00 0.00 37 GLY A N 2
ATOM 1334 C CA . GLY A 1 37 ? 5.440 8.180 -1.050 1.00 0.00 37 GLY A CA 2
ATOM 1335 C C . GLY A 1 37 ? 4.300 8.930 -0.360 1.00 0.00 37 GLY A C 2
ATOM 1336 O O . GLY A 1 37 ? 4.490 9.940 0.310 1.00 0.00 37 GLY A O 2
ATOM 1338 N N . TRP A 1 38 ? 3.130 8.290 -0.410 1.00 0.00 38 TRP A N 2
ATOM 1339 C CA . TRP A 1 38 ? 1.850 8.870 0.030 1.00 0.00 38 TRP A CA 2
ATOM 1340 C C . TRP A 1 38 ? 0.730 7.850 0.240 1.00 0.00 38 TRP A C 2
ATOM 1341 O O . TRP A 1 38 ? 0.890 6.670 -0.040 1.00 0.00 38 TRP A O 2
ATOM 1354 N N . VAL A 1 39 ? -0.290 8.310 0.960 1.00 0.00 39 VAL A N 2
ATOM 1355 C CA . VAL A 1 39 ? -1.590 7.640 1.150 1.00 0.00 39 VAL A CA 2
ATOM 1356 C C . VAL A 1 39 ? -2.670 8.610 0.660 1.00 0.00 39 VAL A C 2
ATOM 1357 O O . VAL A 1 39 ? -2.580 9.820 0.880 1.00 0.00 39 VAL A O 2
ATOM 1362 N N . LYS A 1 40 ? -3.640 8.100 -0.100 1.00 0.00 40 LYS A N 2
ATOM 1363 C CA . LYS A 1 40 ? -4.800 8.870 -0.550 1.00 0.00 40 LYS A CA 2
ATOM 1364 C C . LYS A 1 40 ? -6.090 8.050 -0.460 1.00 0.00 40 LYS A C 2
ATOM 1365 O O . LYS A 1 40 ? -6.160 6.910 -0.930 1.00 0.00 40 LYS A O 2
ATOM 1375 N N . ASN A 1 41 ? -7.140 8.710 0.030 1.00 0.00 41 ASN A N 2
ATOM 1376 C CA . ASN A 1 41 ? -8.500 8.170 0.060 1.00 0.00 41 ASN A CA 2
ATOM 1377 C C . ASN A 1 41 ? -9.270 8.470 -1.230 1.00 0.00 41 ASN A C 2
ATOM 1378 O O . ASN A 1 41 ? -9.290 9.590 -1.740 1.00 0.00 41 ASN A O 2
ATOM 1386 N N . THR A 1 42 ? -10.030 7.450 -1.620 1.00 0.00 42 THR A N 2
ATOM 1387 C CA . THR A 1 42 ? -10.950 7.390 -2.770 1.00 0.00 42 THR A CA 2
ATOM 1388 C C . THR A 1 42 ? -12.260 8.120 -2.460 1.00 0.00 42 THR A C 2
ATOM 1389 O O . THR A 1 42 ? -13.340 7.790 -2.950 1.00 0.00 42 THR A O 2
ATOM 1395 N N . SER A 1 43 ? -12.110 9.220 -1.730 1.00 0.00 43 SER A N 2
ATOM 1396 C CA . SER A 1 43 ? -13.080 9.870 -0.840 1.00 0.00 43 SER A CA 2
ATOM 1397 C C . SER A 1 43 ? -13.460 9.020 0.370 1.00 0.00 43 SER A C 2
ATOM 1398 O O . SER A 1 43 ? -13.080 9.410 1.470 1.00 0.00 43 SER A O 2
ATOM 1403 N N . LYS A 1 44 ? -13.850 7.760 0.160 1.00 0.00 44 LYS A N 2
ATOM 1404 C CA . LYS A 1 44 ? -14.480 6.940 1.200 1.00 0.00 44 LYS A CA 2
ATOM 1405 C C . LYS A 1 44 ? -13.940 5.510 1.310 1.00 0.00 44 LYS A C 2
ATOM 1406 O O . LYS A 1 44 ? -13.800 4.800 0.310 1.00 0.00 44 LYS A O 2
ATOM 1416 N N . GLY A 1 45 ? -13.660 5.130 2.550 1.00 0.00 45 GLY A N 2
ATOM 1417 C CA . GLY A 1 45 ? -13.410 3.740 2.960 1.00 0.00 45 GLY A CA 2
ATOM 1418 C C . GLY A 1 45 ? -12.010 3.190 2.670 1.00 0.00 45 GLY A C 2
ATOM 1419 O O . GLY A 1 45 ? -11.330 2.750 3.600 1.00 0.00 45 GLY A O 2
ATOM 1421 N N . THR A 1 46 ? -11.700 3.070 1.380 1.00 0.00 46 THR A N 2
ATOM 1422 C CA . THR A 1 46 ? -10.460 2.510 0.830 1.00 0.00 46 THR A CA 2
ATOM 1423 C C . THR A 1 46 ? -9.360 3.550 0.610 1.00 0.00 46 THR A C 2
ATOM 1424 O O . THR A 1 46 ? -9.620 4.730 0.410 1.00 0.00 46 THR A O 2
ATOM 1430 N N . VAL A 1 47 ? -8.130 3.040 0.570 1.00 0.00 47 VAL A N 2
ATOM 1431 C CA . VAL A 1 47 ? -6.970 3.840 0.190 1.00 0.00 47 VAL A CA 2
ATOM 1432 C C . VAL A 1 47 ? -6.140 3.270 -0.960 1.00 0.00 47 VAL A C 2
ATOM 1433 O O . VAL A 1 47 ? -5.790 2.090 -1.020 1.00 0.00 47 VAL A O 2
ATOM 1438 N N . THR A 1 48 ? -5.890 4.200 -1.870 1.00 0.00 48 THR A N 2
ATOM 1439 C CA . THR A 1 48 ? -4.910 4.110 -2.970 1.00 0.00 48 THR A CA 2
ATOM 1440 C C . THR A 1 48 ? -3.740 5.040 -2.620 1.00 0.00 48 THR A C 2
ATOM 1441 O O . THR A 1 48 ? -3.890 6.250 -2.550 1.00 0.00 48 THR A O 2
ATOM 1447 N N . GLY A 1 49 ? -2.650 4.390 -2.200 1.00 0.00 49 GLY A N 2
ATOM 1448 C CA . GLY A 1 49 ? -1.410 5.050 -1.780 1.00 0.00 49 GLY A CA 2
ATOM 1449 C C . GLY A 1 49 ? -0.220 4.620 -2.640 1.00 0.00 49 GLY A C 2
ATOM 1450 O O . GLY A 1 49 ? -0.320 3.660 -3.390 1.00 0.00 49 GLY A O 2
ATOM 1452 N N . GLN A 1 50 ? 0.940 5.220 -2.390 1.00 0.00 50 GLN A N 2
ATOM 1453 C CA . GLN A 1 50 ? 2.190 4.920 -3.110 1.00 0.00 50 GLN A CA 2
ATOM 1454 C C . GLN A 1 50 ? 3.370 4.650 -2.190 1.00 0.00 50 GLN A C 2
ATOM 1455 O O . GLN A 1 50 ? 3.670 5.440 -1.290 1.00 0.00 50 GLN A O 2
ATOM 1464 N N . VAL A 1 51 ? 4.060 3.560 -2.530 1.00 0.00 51 VAL A N 2
ATOM 1465 C CA . VAL A 1 51 ? 5.300 3.030 -1.940 1.00 0.00 51 VAL A CA 2
ATOM 1466 C C . VAL A 1 51 ? 6.390 3.080 -3.000 1.00 0.00 51 VAL A C 2
ATOM 1467 O O . VAL A 1 51 ? 6.280 2.480 -4.070 1.00 0.00 51 VAL A O 2
ATOM 1472 N N . GLN A 1 52 ? 7.430 3.840 -2.680 1.00 0.00 52 GLN A N 2
ATOM 1473 C CA . GLN A 1 52 ? 8.670 4.000 -3.460 1.00 0.00 52 GLN A CA 2
ATOM 1474 C C . GLN A 1 52 ? 9.340 2.660 -3.790 1.00 0.00 52 GLN A C 2
ATOM 1475 O O . GLN A 1 52 ? 9.280 1.740 -2.970 1.00 0.00 52 GLN A O 2
ATOM 1484 N N . GLY A 1 53 ? 10.140 2.720 -4.840 1.00 0.00 53 GLY A N 2
ATOM 1485 C CA . GLY A 1 53 ? 10.900 1.610 -5.440 1.00 0.00 53 GLY A CA 2
ATOM 1486 C C . GLY A 1 53 ? 11.120 0.370 -4.560 1.00 0.00 53 GLY A C 2
ATOM 1487 O O . GLY A 1 53 ? 12.060 0.370 -3.770 1.00 0.00 53 GLY A O 2
ATOM 1489 N N . PRO A 1 54 ? 10.280 -0.650 -4.710 1.00 0.00 54 PRO A N 2
ATOM 1490 C CA . PRO A 1 54 ? 10.570 -1.990 -4.200 1.00 0.00 54 PRO A CA 2
ATOM 1491 C C . PRO A 1 54 ? 11.830 -2.600 -4.830 1.00 0.00 54 PRO A C 2
ATOM 1492 O O . PRO A 1 54 ? 11.850 -3.000 -6.000 1.00 0.00 54 PRO A O 2
ATOM 1496 N N . GLU A 1 55 ? 12.920 -2.240 -4.160 1.00 0.00 55 GLU A N 2
ATOM 1497 C CA . GLU A 1 55 ? 14.260 -2.800 -4.390 1.00 0.00 55 GLU A CA 2
ATOM 1498 C C . GLU A 1 55 ? 14.780 -3.430 -3.090 1.00 0.00 55 GLU A C 2
ATOM 1499 O O . GLU A 1 55 ? 14.900 -2.770 -2.060 1.00 0.00 55 GLU A O 2
ATOM 1506 N N . GLU A 1 56 ? 14.660 -4.750 -3.090 1.00 0.00 56 GLU A N 2
ATOM 1507 C CA . GLU A 1 56 ? 15.060 -5.670 -2.020 1.00 0.00 56 GLU A CA 2
ATOM 1508 C C . GLU A 1 56 ? 14.470 -5.410 -0.630 1.00 0.00 56 GLU A C 2
ATOM 1509 O O . GLU A 1 56 ? 13.360 -5.870 -0.350 1.00 0.00 56 GLU A O 2
ATOM 1516 N N . LYS A 1 57 ? 15.120 -4.590 0.200 1.00 0.00 57 LYS A N 2
ATOM 1517 C CA . LYS A 1 57 ? 14.680 -4.210 1.550 1.00 0.00 57 LYS A CA 2
ATOM 1518 C C . LYS A 1 57 ? 13.220 -3.750 1.580 1.00 0.00 57 LYS A C 2
ATOM 1519 O O . LYS A 1 57 ? 12.400 -4.360 2.260 1.00 0.00 57 LYS A O 2
ATOM 1529 N N . VAL A 1 58 ? 12.910 -2.820 0.680 1.00 0.00 58 VAL A N 2
ATOM 1530 C CA . VAL A 1 58 ? 11.600 -2.170 0.530 1.00 0.00 58 VAL A CA 2
ATOM 1531 C C . VAL A 1 58 ? 10.480 -3.190 0.320 1.00 0.00 58 VAL A C 2
ATOM 1532 O O . VAL A 1 58 ? 9.430 -3.090 0.960 1.00 0.00 58 VAL A O 2
ATOM 1537 N N . ASN A 1 59 ? 10.780 -4.260 -0.410 1.00 0.00 59 ASN A N 2
ATOM 1538 C CA . ASN A 1 59 ? 9.830 -5.350 -0.690 1.00 0.00 59 ASN A CA 2
ATOM 1539 C C . ASN A 1 59 ? 9.230 -6.020 0.550 1.00 0.00 59 ASN A C 2
ATOM 1540 O O . ASN A 1 59 ? 8.030 -6.310 0.560 1.00 0.00 59 ASN A O 2
ATOM 1548 N N . SER A 1 60 ? 10.010 -6.150 1.620 1.00 0.00 60 SER A N 2
ATOM 1549 C CA . SER A 1 60 ? 9.540 -6.740 2.880 1.00 0.00 60 SER A CA 2
ATOM 1550 C C . SER A 1 60 ? 8.390 -5.960 3.520 1.00 0.00 60 SER A C 2
ATOM 1551 O O . SER A 1 60 ? 7.420 -6.550 4.010 1.00 0.00 60 SER A O 2
ATOM 1556 N N . MET A 1 61 ? 8.410 -4.640 3.330 1.00 0.00 61 MET A N 2
ATOM 1557 C CA . MET A 1 61 ? 7.360 -3.720 3.790 1.00 0.00 61 MET A CA 2
ATOM 1558 C C . MET A 1 61 ? 6.030 -3.920 3.060 1.00 0.00 61 MET A C 2
ATOM 1559 O O . MET A 1 61 ? 4.960 -3.760 3.660 1.00 0.00 61 MET A O 2
ATOM 1565 N N . LYS A 1 62 ? 6.080 -4.380 1.820 1.00 0.00 62 LYS A N 2
ATOM 1566 C CA . LYS A 1 62 ? 4.890 -4.760 1.050 1.00 0.00 62 LYS A CA 2
ATOM 1567 C C . LYS A 1 62 ? 4.100 -5.910 1.680 1.00 0.00 62 LYS A C 2
ATOM 1568 O O . LYS A 1 62 ? 2.870 -5.900 1.670 1.00 0.00 62 LYS A O 2
ATOM 1578 N N . SER A 1 63 ? 4.800 -6.880 2.250 1.00 0.00 63 SER A N 2
ATOM 1579 C CA . SER A 1 63 ? 4.200 -7.980 3.020 1.00 0.00 63 SER A CA 2
ATOM 1580 C C . SER A 1 63 ? 3.320 -7.450 4.140 1.00 0.00 63 SER A C 2
ATOM 1581 O O . SER A 1 63 ? 2.110 -7.670 4.120 1.00 0.00 63 SER A O 2
ATOM 1586 N N . TRP A 1 64 ? 3.870 -6.510 4.910 1.00 0.00 64 TRP A N 2
ATOM 1587 C CA . TRP A 1 64 ? 3.170 -5.730 5.930 1.00 0.00 64 TRP A CA 2
ATOM 1588 C C . TRP A 1 64 ? 1.910 -5.040 5.390 1.00 0.00 64 TRP A C 2
ATOM 1589 O O . TRP A 1 64 ? 0.800 -5.420 5.750 1.00 0.00 64 TRP A O 2
ATOM 1602 N N . LEU A 1 65 ? 2.110 -4.190 4.380 1.00 0.00 65 LEU A N 2
ATOM 1603 C CA . LEU A 1 65 ? 1.080 -3.420 3.680 1.00 0.00 65 LEU A CA 2
ATOM 1604 C C . LEU A 1 65 ? -0.020 -4.210 2.980 1.00 0.00 65 LEU A C 2
ATOM 1605 O O . LEU A 1 65 ? -1.000 -3.630 2.510 1.00 0.00 65 LEU A O 2
ATOM 1611 N N . SER A 1 66 ? 0.220 -5.500 2.750 1.00 0.00 66 SER A N 2
ATOM 1612 C CA . SER A 1 66 ? -0.810 -6.420 2.240 1.00 0.00 66 SER A CA 2
ATOM 1613 C C . SER A 1 66 ? -1.580 -7.170 3.330 1.00 0.00 66 SER A C 2
ATOM 1614 O O . SER A 1 66 ? -2.770 -6.930 3.490 1.00 0.00 66 SER A O 2
ATOM 1619 N N . LYS A 1 67 ? -0.840 -7.840 4.210 1.00 0.00 67 LYS A N 2
AT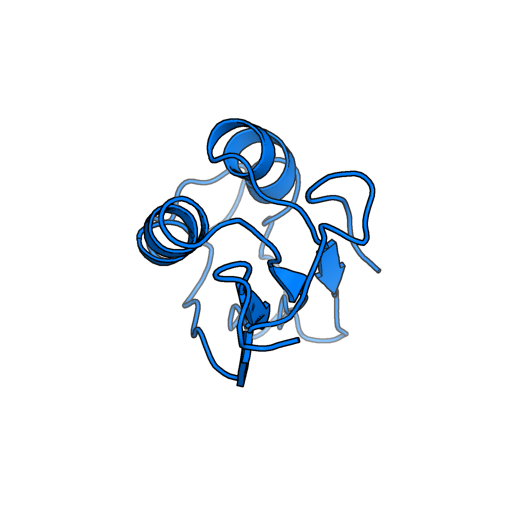OM 1620 C CA . LYS A 1 67 ? -1.370 -8.780 5.210 1.00 0.00 67 LYS A CA 2
ATOM 1621 C C . LYS A 1 67 ? -2.130 -8.140 6.370 1.00 0.00 67 LYS A C 2
ATOM 1622 O O . LYS A 1 67 ? -3.170 -8.650 6.790 1.00 0.00 67 LYS A O 2
ATOM 1632 N N . VAL A 1 68 ? -1.600 -7.040 6.910 1.00 0.00 68 VAL A N 2
ATOM 1633 C CA . VAL A 1 68 ? -2.040 -6.510 8.200 1.00 0.00 68 VAL A CA 2
ATOM 1634 C C . VAL A 1 68 ? -2.580 -5.080 8.220 1.00 0.00 68 VAL A C 2
ATOM 1635 O O . VAL A 1 68 ? -1.880 -4.100 7.940 1.00 0.00 68 VAL A O 2
ATOM 1640 N N . GLY A 1 69 ? -3.870 -5.010 8.520 1.00 0.00 69 GLY A N 2
ATOM 1641 C CA . GLY A 1 69 ? -4.560 -3.770 8.890 1.00 0.00 69 GLY A CA 2
ATOM 1642 C C . GLY A 1 69 ? -4.720 -3.670 10.410 1.00 0.00 69 GLY A C 2
ATOM 1643 O O . GLY A 1 69 ? -5.760 -4.030 10.960 1.00 0.00 69 GLY A O 2
ATOM 1645 N N . SER A 1 70 ? -3.640 -3.240 11.050 1.00 0.00 70 SER A N 2
ATOM 1646 C CA . SER A 1 70 ? -3.560 -3.190 12.520 1.00 0.00 70 SER A CA 2
ATOM 1647 C C . SER A 1 70 ? -4.560 -2.220 13.150 1.00 0.00 70 SER A C 2
ATOM 1648 O O . SER A 1 70 ? -5.160 -2.590 14.160 1.00 0.00 70 SER A O 2
ATOM 1653 N N . PRO A 1 71 ? -4.730 -1.000 12.640 1.00 0.00 71 PRO A N 2
ATOM 1654 C CA . PRO A 1 71 ? -5.990 -0.280 12.850 1.00 0.00 71 PRO A CA 2
ATOM 1655 C C . PRO A 1 71 ? -6.890 -0.620 11.660 1.00 0.00 71 PRO A C 2
ATOM 1656 O O . PRO A 1 71 ? -6.590 -0.240 10.530 1.00 0.00 71 PRO A O 2
ATOM 1660 N N . SER A 1 72 ? -7.830 -1.520 11.940 1.00 0.00 72 SER A N 2
ATOM 1661 C CA . SER A 1 72 ? -8.830 -2.050 11.000 1.00 0.00 72 SER A CA 2
ATOM 1662 C C . SER A 1 72 ? -8.300 -2.930 9.870 1.00 0.00 72 SER A C 2
ATOM 1663 O O . SER A 1 72 ? -7.610 -2.480 8.950 1.00 0.00 72 SER A O 2
ATOM 1668 N N . SER A 1 73 ? -8.870 -4.130 9.830 1.00 0.00 73 SER A N 2
ATOM 1669 C CA . SER A 1 73 ? -8.520 -5.190 8.860 1.00 0.00 73 SER A CA 2
ATOM 1670 C C . SER A 1 73 ? -9.210 -5.060 7.510 1.00 0.00 73 SER A C 2
ATOM 1671 O O . SER A 1 73 ? -9.930 -5.930 7.020 1.00 0.00 73 SER A O 2
ATOM 1676 N N . ARG A 1 74 ? -9.040 -3.860 6.950 1.00 0.00 74 ARG A N 2
ATOM 1677 C CA . ARG A 1 74 ? -9.320 -3.510 5.550 1.00 0.00 74 ARG A CA 2
ATOM 1678 C C . ARG A 1 74 ? -8.100 -3.800 4.680 1.00 0.00 74 ARG A C 2
ATOM 1679 O O . ARG A 1 74 ? -8.190 -3.780 3.450 1.00 0.00 74 ARG A O 2
ATOM 1693 N N . ILE A 1 75 ? -6.970 -4.080 5.310 1.00 0.00 75 ILE A N 2
ATOM 1694 C CA . ILE A 1 75 ? -5.700 -4.410 4.650 1.00 0.00 75 ILE A CA 2
ATOM 1695 C C . ILE A 1 75 ? -5.470 -5.910 4.830 1.00 0.00 75 ILE A C 2
ATOM 1696 O O . ILE A 1 75 ? -5.320 -6.380 5.960 1.00 0.00 75 ILE A O 2
ATOM 1702 N N . ASP A 1 76 ? -5.880 -6.620 3.780 1.00 0.00 76 ASP A N 2
ATOM 1703 C CA . ASP A 1 76 ? -5.730 -8.080 3.660 1.00 0.00 76 ASP A CA 2
ATOM 1704 C C . ASP A 1 76 ? -5.210 -8.490 2.270 1.00 0.00 76 ASP A C 2
ATOM 1705 O O . ASP A 1 76 ? -4.300 -9.310 2.160 1.00 0.00 76 ASP A O 2
ATOM 1711 N N . ARG A 1 77 ? -5.840 -7.950 1.240 1.00 0.00 77 ARG A N 2
ATOM 1712 C CA . ARG A 1 77 ? -5.510 -8.180 -0.180 1.00 0.00 77 ARG A CA 2
ATOM 1713 C C . ARG A 1 77 ? -5.230 -6.830 -0.830 1.00 0.00 77 ARG A C 2
ATOM 1714 O O . ARG A 1 77 ? -6.110 -6.150 -1.370 1.00 0.00 77 ARG A O 2
ATOM 1728 N N . THR A 1 78 ? -3.970 -6.430 -0.750 1.00 0.00 78 THR A N 2
ATOM 1729 C CA . THR A 1 78 ? -3.550 -5.120 -1.280 1.00 0.00 78 THR A CA 2
ATOM 1730 C C . THR A 1 78 ? -2.790 -5.250 -2.600 1.00 0.00 78 THR A C 2
ATOM 1731 O O . THR A 1 78 ? -1.700 -5.820 -2.710 1.00 0.00 78 THR A O 2
ATOM 1737 N N . ASN A 1 79 ? -3.360 -4.510 -3.550 1.00 0.00 79 ASN A N 2
ATOM 1738 C CA . ASN A 1 79 ? -3.010 -4.530 -4.980 1.00 0.00 79 ASN A CA 2
ATOM 1739 C C . ASN A 1 79 ? -1.880 -3.560 -5.320 1.00 0.00 79 ASN A C 2
ATOM 1740 O O . ASN A 1 79 ? -2.100 -2.380 -5.580 1.00 0.00 79 ASN A O 2
ATOM 1748 N N . PHE A 1 80 ? -0.670 -4.090 -5.160 1.00 0.00 80 PHE A N 2
ATOM 1749 C CA . PHE A 1 80 ? 0.580 -3.400 -5.520 1.00 0.00 80 PHE A CA 2
ATOM 1750 C C . PHE A 1 80 ? 0.770 -3.380 -7.040 1.00 0.00 80 PHE A C 2
ATOM 1751 O O . PHE A 1 80 ? 1.270 -4.320 -7.650 1.00 0.00 80 PHE A O 2
ATOM 1760 N N . SER A 1 81 ? 0.210 -2.330 -7.630 1.00 0.00 81 SER A N 2
ATOM 1761 C CA . SER A 1 81 ? 0.240 -2.060 -9.080 1.00 0.00 81 SER A CA 2
ATOM 1762 C C . SER A 1 81 ? 0.910 -0.720 -9.350 1.00 0.00 81 SER A C 2
ATOM 1763 O O . SER A 1 81 ? 1.620 -0.200 -8.480 1.00 0.00 81 SER A O 2
ATOM 1768 N N . ASN A 1 82 ? 0.770 -0.180 -10.560 1.00 0.00 82 ASN A N 2
ATOM 1769 C CA . ASN A 1 82 ? 1.350 1.080 -11.040 1.00 0.00 82 ASN A CA 2
ATOM 1770 C C . ASN A 1 82 ? 2.840 1.160 -10.690 1.00 0.00 82 ASN A C 2
ATOM 1771 O O . ASN A 1 82 ? 3.250 1.830 -9.750 1.00 0.00 82 ASN A O 2
ATOM 1779 N N . GLU A 1 83 ? 3.600 0.370 -11.450 1.00 0.00 83 GLU A N 2
ATOM 1780 C CA . GLU A 1 83 ? 5.030 0.140 -11.200 1.00 0.00 83 GLU A CA 2
ATOM 1781 C C . GLU A 1 83 ? 5.890 0.980 -12.150 1.00 0.00 83 GLU A C 2
ATOM 1782 O O . GLU A 1 83 ? 5.960 0.750 -13.360 1.00 0.00 83 GLU A O 2
ATOM 1789 N N . LYS A 1 84 ? 6.400 2.050 -11.550 1.00 0.00 84 LYS A N 2
ATOM 1790 C CA . LYS A 1 84 ? 7.230 3.090 -12.180 1.00 0.00 84 LYS A CA 2
ATOM 1791 C C . LYS A 1 84 ? 8.630 3.170 -11.580 1.00 0.00 84 LYS A C 2
ATOM 1792 O O . LYS A 1 84 ? 8.810 3.420 -10.380 1.00 0.00 84 LYS A O 2
ATOM 1802 N N . THR A 1 85 ? 9.630 2.820 -12.370 1.00 0.00 85 THR A N 2
ATOM 1803 C CA . THR A 1 85 ? 11.040 2.950 -11.980 1.00 0.00 85 THR A CA 2
ATOM 1804 C C . THR A 1 85 ? 11.500 4.400 -11.790 1.00 0.00 85 THR A C 2
ATOM 1805 O O . THR A 1 85 ? 11.840 5.120 -12.730 1.00 0.00 85 THR A O 2
ATOM 1811 N N . ILE A 1 86 ? 11.570 4.740 -10.510 1.00 0.00 86 ILE A N 2
ATOM 1812 C CA . ILE A 1 86 ? 11.870 6.090 -10.010 1.00 0.00 86 ILE A CA 2
ATOM 1813 C C . ILE A 1 86 ? 13.370 6.380 -9.910 1.00 0.00 86 ILE A C 2
ATOM 1814 O O . ILE A 1 86 ? 13.980 6.370 -8.850 1.00 0.00 86 ILE A O 2
ATOM 1820 N N . SER A 1 87 ? 13.920 6.650 -11.090 1.00 0.00 87 SER A N 2
ATOM 1821 C CA . SER A 1 87 ? 15.320 7.070 -11.290 1.00 0.00 87 SER A CA 2
ATOM 1822 C C . SER A 1 87 ? 15.730 8.230 -10.380 1.00 0.00 87 SER A C 2
ATOM 1823 O O . SER A 1 87 ? 16.890 8.330 -9.970 1.00 0.00 87 SER A O 2
ATOM 1828 N N . LYS A 1 88 ? 14.780 9.120 -10.130 1.00 0.00 88 LYS A N 2
ATOM 1829 C CA . LYS A 1 88 ? 14.890 10.130 -9.070 1.00 0.00 88 LYS A CA 2
ATOM 1830 C C . LYS A 1 88 ? 13.840 9.830 -8.010 1.00 0.00 88 LYS A C 2
ATOM 1831 O O . LYS A 1 88 ? 12.640 9.840 -8.280 1.00 0.00 88 LYS A O 2
ATOM 1841 N N . LEU A 1 89 ? 14.340 9.350 -6.870 1.00 0.00 89 LEU A N 2
ATOM 1842 C CA . LEU A 1 89 ? 13.550 9.170 -5.640 1.00 0.00 89 LEU A CA 2
ATOM 1843 C C . LEU A 1 89 ? 13.140 10.540 -5.090 1.00 0.00 89 LEU A C 2
ATOM 1844 O O . LEU A 1 89 ? 13.720 11.120 -4.180 1.00 0.00 89 LEU A O 2
ATOM 1850 N N . GLU A 1 90 ? 12.130 11.080 -5.770 1.00 0.00 90 GLU A N 2
ATOM 1851 C CA . GLU A 1 90 ? 11.650 12.460 -5.590 1.00 0.00 90 GLU A CA 2
ATOM 1852 C C . GLU A 1 90 ? 10.450 12.600 -4.650 1.00 0.00 90 GLU A C 2
ATOM 1853 O O . GLU A 1 90 ? 9.350 12.990 -5.020 1.00 0.00 90 GLU A O 2
ATOM 1860 N N . TYR A 1 91 ? 10.730 12.140 -3.430 1.00 0.00 91 TYR A N 2
ATOM 1861 C CA . TYR A 1 91 ? 9.900 12.190 -2.220 1.00 0.00 91 TYR A CA 2
ATOM 1862 C C . TYR A 1 91 ? 10.650 11.520 -1.070 1.00 0.00 91 TYR A C 2
ATOM 1863 O O . TYR A 1 91 ? 11.320 10.500 -1.250 1.00 0.00 91 TYR A O 2
ATOM 1874 N N . SER A 1 92 ? 10.680 12.230 0.060 1.00 0.00 92 SER A N 2
ATOM 1875 C CA . SER A 1 92 ? 11.290 11.760 1.310 1.00 0.00 92 SER A CA 2
ATOM 1876 C C . SER A 1 92 ? 10.330 12.010 2.470 1.00 0.00 92 SER A C 2
ATOM 1877 O O . SER A 1 92 ? 10.530 12.860 3.340 1.00 0.00 92 SER A O 2
ATOM 1882 N N . ASN A 1 93 ? 9.220 11.280 2.350 1.00 0.00 93 ASN A N 2
ATOM 1883 C CA . ASN A 1 93 ? 7.990 11.420 3.140 1.00 0.00 93 ASN A CA 2
ATOM 1884 C C . ASN A 1 93 ? 7.020 10.300 2.760 1.00 0.00 93 ASN A C 2
ATOM 1885 O O . ASN A 1 93 ? 6.920 9.970 1.580 1.00 0.00 93 ASN A O 2
ATOM 1893 N N . PHE A 1 94 ? 6.400 9.650 3.740 1.00 0.00 94 PHE A N 2
ATOM 1894 C CA . PHE A 1 94 ? 5.270 8.740 3.490 1.00 0.00 94 PHE A CA 2
ATOM 1895 C C . PHE A 1 94 ? 4.040 9.420 4.080 1.00 0.00 94 PHE A C 2
ATOM 1896 O O . PHE A 1 94 ? 3.780 9.410 5.280 1.00 0.00 94 PHE A O 2
ATOM 1905 N N . SER A 1 95 ? 3.370 10.130 3.170 1.00 0.00 95 SER A N 2
ATOM 1906 C CA . SER A 1 95 ? 2.550 11.290 3.520 1.00 0.00 95 SER A CA 2
ATOM 1907 C C . SER A 1 95 ? 1.040 11.090 3.670 1.00 0.00 95 SER A C 2
ATOM 1908 O O . SER A 1 95 ? 0.460 10.150 3.130 1.00 0.00 95 SER A O 2
ATOM 1913 N N . VAL A 1 96 ? 0.450 12.110 4.280 1.00 0.00 96 VAL A N 2
ATOM 1914 C CA . VAL A 1 96 ? -0.930 12.190 4.770 1.00 0.00 96 VAL A CA 2
ATOM 1915 C C . VAL A 1 96 ? -2.010 11.850 3.740 1.00 0.00 96 VAL A C 2
ATOM 1916 O O . VAL A 1 96 ? -1.940 12.260 2.590 1.00 0.00 96 VAL A O 2
ATOM 1921 N N . ARG A 1 97 ? -3.030 11.150 4.240 1.00 0.00 97 ARG A N 2
ATOM 1922 C CA . ARG A 1 97 ? -4.200 10.720 3.460 1.00 0.00 97 ARG A CA 2
ATOM 1923 C C . ARG A 1 97 ? -4.970 11.890 2.850 1.00 0.00 97 ARG A C 2
ATOM 1924 O O . ARG A 1 97 ? -5.620 12.670 3.530 1.00 0.00 97 ARG A O 2
ATOM 1938 N N . TYR A 1 98 ? -4.760 12.030 1.540 1.00 0.00 98 TYR A N 2
ATOM 1939 C CA . TYR A 1 98 ? -5.380 13.090 0.720 1.00 0.00 98 TYR A CA 2
ATOM 1940 C C . TYR A 1 98 ? -6.820 12.780 0.340 1.00 0.00 98 TYR A C 2
ATOM 1941 O O . TYR A 1 98 ? -7.680 13.650 0.570 1.00 0.00 98 TYR A O 2
ATOM 1953 N N . SER A 1 1 ? 8.170 -4.070 -15.300 1.00 0.00 1 SER A N 3
ATOM 1954 C CA . SER A 1 1 ? 8.780 -2.880 -14.690 1.00 0.00 1 SER A CA 3
ATOM 1955 C C . SER A 1 1 ? 9.890 -2.210 -15.510 1.00 0.00 1 SER A C 3
ATOM 1956 O O . SER A 1 1 ? 10.880 -2.820 -15.890 1.00 0.00 1 SER A O 3
ATOM 1963 N N . THR A 1 2 ? 9.770 -0.880 -15.530 1.00 0.00 2 THR A N 3
ATOM 1964 C CA . THR A 1 2 ? 10.710 0.080 -16.110 1.00 0.00 2 THR A CA 3
ATOM 1965 C C . THR A 1 2 ? 11.990 0.330 -15.300 1.00 0.00 2 THR A C 3
ATOM 1966 O O . THR A 1 2 ? 12.430 1.460 -15.120 1.00 0.00 2 THR A O 3
ATOM 1972 N N . ALA A 1 3 ? 12.580 -0.780 -14.870 1.00 0.00 3 ALA A N 3
ATOM 1973 C CA . ALA A 1 3 ? 13.900 -0.960 -14.230 1.00 0.00 3 ALA A CA 3
ATOM 1974 C C . ALA A 1 3 ? 14.280 -0.180 -12.970 1.00 0.00 3 ALA A C 3
ATOM 1975 O O . ALA A 1 3 ? 14.660 -0.780 -11.960 1.00 0.00 3 ALA A O 3
ATOM 1978 N N . ARG A 1 4 ? 14.120 1.130 -13.030 1.00 0.00 4 ARG A N 3
ATOM 1979 C CA . ARG A 1 4 ? 14.650 2.150 -12.100 1.00 0.00 4 ARG A CA 3
ATOM 1980 C C . ARG A 1 4 ? 14.500 1.840 -10.610 1.00 0.00 4 ARG A C 3
ATOM 1981 O O . ARG A 1 4 ? 13.380 1.680 -10.130 1.00 0.00 4 ARG A O 3
ATOM 1995 N N . PRO A 1 5 ? 15.600 1.920 -9.860 1.00 0.00 5 PRO A N 3
ATOM 1996 C CA . PRO A 1 5 ? 15.770 1.310 -8.540 1.00 0.00 5 PRO A CA 3
ATOM 1997 C C . PRO A 1 5 ? 14.720 1.570 -7.450 1.00 0.00 5 PRO A C 3
ATOM 1998 O O . PRO A 1 5 ? 14.540 0.730 -6.570 1.00 0.00 5 PRO A O 3
ATOM 2002 N N . LEU A 1 6 ? 14.090 2.740 -7.460 1.00 0.00 6 LEU A N 3
ATOM 2003 C CA . LEU A 1 6 ? 13.140 3.120 -6.410 1.00 0.00 6 LEU A CA 3
ATOM 2004 C C . LEU A 1 6 ? 11.700 2.980 -6.890 1.00 0.00 6 LEU A C 3
ATOM 2005 O O . LEU A 1 6 ? 11.260 3.580 -7.870 1.00 0.00 6 LEU A O 3
ATOM 2011 N N . LYS A 1 7 ? 11.000 2.080 -6.210 1.00 0.00 7 LYS A N 3
ATOM 2012 C CA . LYS A 1 7 ? 9.620 1.710 -6.570 1.00 0.00 7 LYS A CA 3
ATOM 2013 C C . LYS A 1 7 ? 8.600 2.670 -5.950 1.00 0.00 7 LYS A C 3
ATOM 2014 O O . LYS A 1 7 ? 8.640 2.930 -4.750 1.00 0.00 7 LYS A O 3
ATOM 2024 N N . SER A 1 8 ? 7.820 3.290 -6.820 1.00 0.00 8 SER A N 3
ATOM 2025 C CA . SER A 1 8 ? 6.640 4.090 -6.430 1.00 0.00 8 SER A CA 3
ATOM 2026 C C . SER A 1 8 ? 5.380 3.320 -6.820 1.00 0.00 8 SER A C 3
ATOM 2027 O O . SER A 1 8 ? 4.970 3.230 -7.970 1.00 0.00 8 SER A O 3
ATOM 2032 N N . VAL A 1 9 ? 4.910 2.570 -5.830 1.00 0.00 9 VAL A N 3
ATOM 2033 C CA . VAL A 1 9 ? 3.740 1.690 -5.970 1.00 0.00 9 VAL A CA 3
ATOM 2034 C C . VAL A 1 9 ? 2.460 2.340 -5.430 1.00 0.00 9 VAL A C 3
ATOM 2035 O O . VAL A 1 9 ? 2.320 2.640 -4.240 1.00 0.00 9 VAL A O 3
ATOM 2040 N N . ASP A 1 10 ? 1.630 2.710 -6.400 1.00 0.00 10 ASP A N 3
ATOM 2041 C CA . ASP A 1 10 ? 0.270 3.210 -6.170 1.00 0.00 10 ASP A CA 3
ATOM 2042 C C . ASP A 1 10 ? -0.710 2.040 -6.060 1.00 0.00 10 ASP A C 3
ATOM 2043 O O . ASP A 1 10 ? -1.010 1.350 -7.040 1.00 0.00 10 ASP A O 3
ATOM 2049 N N . TYR A 1 11 ? -0.910 1.670 -4.800 1.00 0.00 11 TYR A N 3
ATOM 2050 C CA . TYR A 1 11 ? -1.830 0.590 -4.400 1.00 0.00 11 TYR A CA 3
ATOM 2051 C C . TYR A 1 11 ? -3.300 0.960 -4.580 1.00 0.00 11 TYR A C 3
ATOM 2052 O O . TYR A 1 11 ? -3.620 2.090 -4.930 1.00 0.00 11 TYR A O 3
ATOM 2063 N N . GLU A 1 12 ? -4.150 -0.070 -4.500 1.00 0.00 12 GLU A N 3
ATOM 2064 C CA . GLU A 1 12 ? -5.610 0.030 -4.370 1.00 0.00 12 GLU A CA 3
ATOM 2065 C C . GLU A 1 12 ? -6.130 -0.960 -3.330 1.00 0.00 12 GLU A C 3
ATOM 2066 O O . GLU A 1 12 ? -5.980 -2.170 -3.470 1.00 0.00 12 GLU A O 3
ATOM 2073 N N . VAL A 1 13 ? -6.640 -0.410 -2.230 1.00 0.00 13 VAL A N 3
ATOM 2074 C CA . VAL A 1 13 ? -7.100 -1.170 -1.060 1.00 0.00 13 VAL A CA 3
ATOM 2075 C C . VAL A 1 13 ? -8.430 -1.900 -1.280 1.00 0.00 13 VAL A C 3
ATOM 2076 O O . VAL A 1 13 ? -9.460 -1.290 -1.560 1.00 0.00 13 VAL A O 3
ATOM 2081 N N . PHE A 1 14 ? -8.380 -3.210 -1.040 1.00 0.00 14 PHE A N 3
ATOM 2082 C CA . PHE A 1 14 ? -9.560 -4.070 -0.860 1.00 0.00 14 PHE A CA 3
ATOM 2083 C C . PHE A 1 14 ? -9.590 -4.550 0.590 1.00 0.00 14 PHE A C 3
ATOM 2084 O O . PHE A 1 14 ? -8.850 -5.430 1.020 1.00 0.00 14 PHE A O 3
ATOM 2093 N N . GLY A 1 15 ? -10.300 -3.750 1.380 1.00 0.00 15 GLY A N 3
ATOM 2094 C CA . GLY A 1 15 ? -10.480 -3.980 2.820 1.00 0.00 15 GLY A CA 3
ATOM 2095 C C . GLY A 1 15 ? -11.940 -3.790 3.270 1.00 0.00 15 GLY A C 3
ATOM 2096 O O . GLY A 1 15 ? -12.280 -2.750 3.820 1.00 0.00 15 GLY A O 3
ATOM 2098 N N . ARG A 1 16 ? -12.700 -4.880 3.160 1.00 0.00 16 ARG A N 3
ATOM 2099 C CA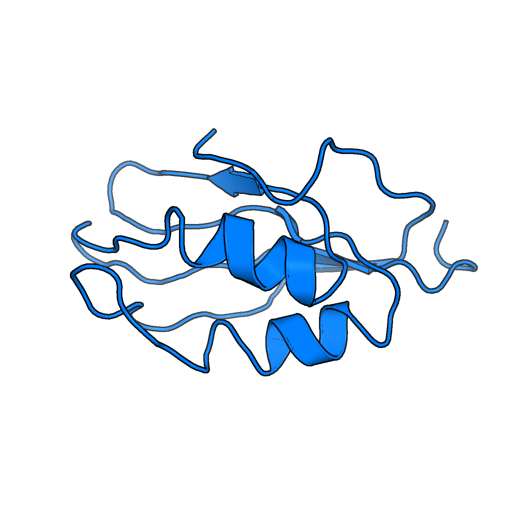 . ARG A 1 16 ? -14.130 -4.940 3.480 1.00 0.00 16 ARG A CA 3
ATOM 2100 C C . ARG A 1 16 ? -14.470 -4.430 4.890 1.00 0.00 16 ARG A C 3
ATOM 2101 O O . ARG A 1 16 ? -15.270 -3.510 5.040 1.00 0.00 16 ARG A O 3
ATOM 2115 N N . VAL A 1 17 ? -13.830 -5.020 5.890 1.00 0.00 17 VAL A N 3
ATOM 2116 C CA . VAL A 1 17 ? -13.950 -4.560 7.290 1.00 0.00 17 VAL A CA 3
ATOM 2117 C C . VAL A 1 17 ? -12.650 -3.900 7.730 1.00 0.00 17 VAL A C 3
ATOM 2118 O O . VAL A 1 17 ? -11.570 -4.390 7.390 1.00 0.00 17 VAL A O 3
ATOM 2123 N N . GLN A 1 18 ? -12.790 -2.700 8.280 1.00 0.00 18 GLN A N 3
ATOM 2124 C CA . GLN A 1 18 ? -11.730 -1.860 8.850 1.00 0.00 18 GLN A CA 3
ATOM 2125 C C . GLN A 1 18 ? -10.770 -1.220 7.850 1.00 0.00 18 GLN A C 3
ATOM 2126 O O . GLN A 1 18 ? -10.300 -0.110 8.080 1.00 0.00 18 GLN A O 3
ATOM 2135 N N . GLY A 1 19 ? -10.550 -1.920 6.730 1.00 0.00 19 GLY A N 3
ATOM 2136 C CA . GLY A 1 19 ? -9.680 -1.600 5.600 1.00 0.00 19 GLY A CA 3
ATOM 2137 C C . GLY A 1 19 ? -9.310 -0.130 5.390 1.00 0.00 19 GLY A C 3
ATOM 2138 O O . GLY A 1 19 ? -8.140 0.250 5.440 1.00 0.00 19 GLY A O 3
ATOM 2140 N N . VAL A 1 20 ? -10.350 0.650 5.100 1.00 0.00 20 VAL A N 3
ATOM 2141 C CA . VAL A 1 20 ? -10.260 2.100 4.860 1.00 0.00 20 VAL A CA 3
ATOM 2142 C C . VAL A 1 20 ? -9.950 2.950 6.090 1.00 0.00 20 VAL A C 3
ATOM 2143 O O . VAL A 1 20 ? -10.680 3.850 6.480 1.00 0.00 20 VAL A O 3
ATOM 2148 N N . CYS A 1 21 ? -8.750 2.690 6.620 1.00 0.00 21 CYS A N 3
ATOM 2149 C CA . CYS A 1 21 ? -8.120 3.400 7.740 1.00 0.00 21 CYS A CA 3
ATOM 2150 C C . CYS A 1 21 ? -6.600 3.390 7.580 1.00 0.00 21 CYS A C 3
ATOM 2151 O O . CYS A 1 21 ? -6.070 4.330 6.980 1.00 0.00 21 CYS A O 3
ATOM 2156 N N . PHE A 1 22 ? -5.940 2.340 8.040 1.00 0.00 22 PHE A N 3
ATOM 2157 C CA . PHE A 1 22 ? -4.490 2.070 8.000 1.00 0.00 22 PHE A CA 3
ATOM 2158 C C . PHE A 1 22 ? -3.520 3.060 8.650 1.00 0.00 22 PHE A C 3
ATOM 2159 O O . PHE A 1 22 ? -2.680 2.670 9.460 1.00 0.00 22 PHE A O 3
ATOM 2168 N N . ARG A 1 23 ? -3.740 4.340 8.350 1.00 0.00 23 ARG A N 3
ATOM 2169 C CA . ARG A 1 23 ? -2.970 5.530 8.750 1.00 0.00 23 ARG A CA 3
ATOM 2170 C C . ARG A 1 23 ? -1.920 5.350 9.850 1.00 0.00 23 ARG A C 3
ATOM 2171 O O . ARG A 1 23 ? -0.790 5.020 9.510 1.00 0.00 23 ARG A O 3
ATOM 2185 N N . MET A 1 24 ? -2.350 5.350 11.110 1.00 0.00 24 MET A N 3
ATOM 2186 C CA . MET A 1 24 ? -1.490 5.310 12.290 1.00 0.00 24 MET A CA 3
ATOM 2187 C C . MET A 1 24 ? -0.340 4.300 12.190 1.00 0.00 24 MET A C 3
ATOM 2188 O O . MET A 1 24 ? 0.820 4.690 12.020 1.00 0.00 24 MET A O 3
ATOM 2194 N N . TYR A 1 25 ? -0.750 3.070 11.930 1.00 0.00 25 TYR A N 3
ATOM 2195 C CA . TYR A 1 25 ? 0.110 1.880 11.800 1.00 0.00 25 TYR A CA 3
ATOM 2196 C C . TYR A 1 25 ? 1.170 2.060 10.710 1.00 0.00 25 TYR A C 3
ATOM 2197 O O . TYR A 1 25 ? 2.360 2.230 11.010 1.00 0.00 25 TYR A O 3
ATOM 2208 N N . ALA A 1 26 ? 0.690 2.310 9.500 1.00 0.00 26 ALA A N 3
ATOM 2209 C CA . ALA A 1 26 ? 1.520 2.520 8.300 1.00 0.00 26 ALA A CA 3
ATOM 2210 C C . ALA A 1 26 ? 2.480 3.700 8.420 1.00 0.00 26 ALA A C 3
ATOM 2211 O O . ALA A 1 26 ? 3.700 3.500 8.500 1.00 0.00 26 ALA A O 3
ATOM 2214 N N . GLU A 1 27 ? 1.910 4.850 8.770 1.00 0.00 27 GLU A N 3
ATOM 2215 C CA . GLU A 1 27 ? 2.550 6.160 8.930 1.00 0.00 27 GLU A CA 3
ATOM 2216 C C . GLU A 1 27 ? 3.770 6.140 9.850 1.00 0.00 27 GLU A C 3
ATOM 2217 O O . GLU A 1 27 ? 4.890 6.330 9.370 1.00 0.00 27 GLU A O 3
ATOM 2224 N N . ASP A 1 28 ? 3.550 5.640 11.060 1.00 0.00 28 ASP A N 3
ATOM 2225 C CA . ASP A 1 28 ? 4.560 5.580 12.130 1.00 0.00 28 ASP A CA 3
ATOM 2226 C C . ASP A 1 28 ? 5.810 4.820 11.690 1.00 0.00 28 ASP A C 3
ATOM 2227 O O . ASP A 1 28 ? 6.880 5.410 11.560 1.00 0.00 28 ASP A O 3
ATOM 2233 N N . GLU A 1 29 ? 5.580 3.610 11.190 1.00 0.00 29 GLU A N 3
ATOM 2234 C CA . GLU A 1 29 ? 6.660 2.730 10.690 1.00 0.00 29 GLU A CA 3
ATOM 2235 C C . GLU A 1 29 ? 7.350 3.290 9.440 1.00 0.00 29 GLU A C 3
ATOM 2236 O O . GLU A 1 29 ? 8.560 3.490 9.450 1.00 0.00 29 GLU A O 3
ATOM 2243 N N . ALA A 1 30 ? 6.540 3.720 8.480 1.00 0.00 30 ALA A N 3
ATOM 2244 C CA . ALA A 1 30 ? 6.990 4.290 7.200 1.00 0.00 30 ALA A CA 3
ATOM 2245 C C . ALA A 1 30 ? 7.940 5.470 7.330 1.00 0.00 30 ALA A C 3
ATOM 2246 O O . ALA A 1 30 ? 9.040 5.440 6.790 1.00 0.00 30 ALA A O 3
ATOM 2249 N N . ARG A 1 31 ? 7.570 6.420 8.190 1.00 0.00 31 ARG A N 3
ATOM 2250 C CA . ARG A 1 31 ? 8.400 7.580 8.530 1.00 0.00 31 ARG A CA 3
ATOM 2251 C C . ARG A 1 31 ? 9.780 7.180 9.050 1.00 0.00 31 ARG A C 3
ATOM 2252 O O . ARG A 1 31 ? 10.790 7.530 8.450 1.00 0.00 31 ARG A O 3
ATOM 2266 N N . LYS A 1 32 ? 9.780 6.280 10.030 1.00 0.00 32 LYS A N 3
ATOM 2267 C CA . LYS A 1 32 ? 10.980 5.720 10.660 1.00 0.00 32 LYS A CA 3
ATOM 2268 C C . LYS A 1 32 ? 11.930 5.020 9.690 1.00 0.00 32 LYS A C 3
ATOM 2269 O O . LYS A 1 32 ? 13.140 5.050 9.880 1.00 0.00 32 LYS A O 3
ATOM 2279 N N . ILE A 1 33 ? 11.360 4.330 8.700 1.00 0.00 33 ILE A N 3
ATOM 2280 C CA . ILE A 1 33 ? 12.110 3.630 7.650 1.00 0.00 33 ILE A CA 3
ATOM 2281 C C . ILE A 1 33 ? 12.670 4.600 6.600 1.00 0.00 33 ILE A C 3
ATOM 2282 O O . ILE A 1 33 ? 13.770 4.370 6.090 1.00 0.00 33 ILE A O 3
ATOM 2288 N N . GLY A 1 34 ? 11.920 5.650 6.280 1.00 0.00 34 GLY A N 3
ATOM 2289 C CA . GLY A 1 34 ? 12.230 6.610 5.210 1.00 0.00 34 GLY A CA 3
ATOM 2290 C C . GLY A 1 34 ? 11.610 6.160 3.890 1.00 0.00 34 GLY A C 3
ATOM 2291 O O . GLY A 1 34 ? 12.310 5.860 2.920 1.00 0.00 34 GLY A O 3
ATOM 2293 N N . VAL A 1 35 ? 10.280 6.200 3.860 1.00 0.00 35 VAL A N 3
ATOM 2294 C CA . VAL A 1 35 ? 9.430 5.700 2.770 1.00 0.00 35 VAL A CA 3
ATOM 2295 C C . VAL A 1 35 ? 8.050 6.350 2.790 1.00 0.00 35 VAL A C 3
ATOM 2296 O O . VAL A 1 35 ? 7.560 6.810 3.820 1.00 0.00 35 VAL A O 3
ATOM 2301 N N . VAL A 1 36 ? 7.450 6.370 1.600 1.00 0.00 36 VAL A N 3
ATOM 2302 C CA . VAL A 1 36 ? 6.060 6.730 1.270 1.00 0.00 36 VAL A CA 3
ATOM 2303 C C . VAL A 1 36 ? 5.680 8.190 1.530 1.00 0.00 36 VAL A C 3
ATOM 2304 O O . VAL A 1 36 ? 6.470 8.940 2.090 1.00 0.00 36 VAL A O 3
ATOM 2309 N N . GLY A 1 37 ? 4.710 8.620 0.730 1.00 0.00 37 GLY A N 3
ATOM 2310 C CA . GLY A 1 37 ? 4.210 10.010 0.710 1.00 0.00 37 GLY A CA 3
ATOM 2311 C C . GLY A 1 37 ? 2.750 10.130 1.140 1.00 0.00 37 GLY A C 3
ATOM 2312 O O . GLY A 1 37 ? 2.440 10.210 2.330 1.00 0.00 37 GLY A O 3
ATOM 2314 N N . TRP A 1 38 ? 1.850 10.020 0.170 1.00 0.00 38 TRP A N 3
ATOM 2315 C CA . TRP A 1 38 ? 0.430 10.340 0.410 1.00 0.00 38 TRP A CA 3
ATOM 2316 C C . TRP A 1 38 ? -0.570 9.330 -0.160 1.00 0.00 38 TRP A C 3
ATOM 2317 O O . TRP A 1 38 ? -0.240 8.490 -0.990 1.00 0.00 38 TRP A O 3
ATOM 2330 N N . VAL A 1 39 ? -1.770 9.400 0.420 1.00 0.00 39 VAL A N 3
ATOM 2331 C CA . VAL A 1 39 ? -2.940 8.630 -0.030 1.00 0.00 39 VAL A CA 3
ATOM 2332 C C . VAL A 1 39 ? -3.930 9.600 -0.660 1.00 0.00 39 VAL A C 3
ATOM 2333 O O . VAL A 1 39 ? -4.250 10.660 -0.130 1.00 0.00 39 VAL A O 3
ATOM 2338 N N . LYS A 1 40 ? -4.460 9.150 -1.800 1.00 0.00 40 LYS A N 3
ATOM 2339 C CA . LYS A 1 40 ? -5.490 9.820 -2.610 1.00 0.00 40 LYS A CA 3
ATOM 2340 C C . LYS A 1 40 ? -6.770 8.990 -2.720 1.00 0.00 40 LYS A C 3
ATOM 2341 O O . LYS A 1 40 ? -6.770 7.770 -2.900 1.00 0.00 40 LYS A O 3
ATOM 2351 N N . ASN A 1 41 ? -7.860 9.720 -2.490 1.00 0.00 41 ASN A N 3
ATOM 2352 C CA . ASN A 1 41 ? -9.240 9.210 -2.370 1.00 0.00 41 ASN A CA 3
ATOM 2353 C C . ASN A 1 41 ? -9.850 8.830 -3.720 1.00 0.00 41 ASN A C 3
ATOM 2354 O O . ASN A 1 41 ? -9.610 9.490 -4.730 1.00 0.00 41 ASN A O 3
ATOM 2362 N N . THR A 1 42 ? -10.690 7.800 -3.690 1.00 0.00 42 THR A N 3
ATOM 2363 C CA . THR A 1 42 ? -11.540 7.450 -4.830 1.00 0.00 42 THR A CA 3
ATOM 2364 C C . THR A 1 42 ? -13.020 7.440 -4.410 1.00 0.00 42 THR A C 3
ATOM 2365 O O . THR A 1 42 ? -13.360 7.200 -3.250 1.00 0.00 42 THR A O 3
ATOM 2371 N N . SER A 1 43 ? -13.860 7.520 -5.440 1.00 0.00 43 SER A N 3
ATOM 2372 C CA . SER A 1 43 ? -15.310 7.320 -5.360 1.00 0.00 43 SER A CA 3
ATOM 2373 C C . SER A 1 43 ? -15.720 5.900 -4.960 1.00 0.00 43 SER A C 3
ATOM 2374 O O . SER A 1 43 ? -16.790 5.710 -4.380 1.00 0.00 43 SER A O 3
ATOM 2379 N N . LYS A 1 44 ? -14.830 4.940 -5.170 1.00 0.00 44 LYS A N 3
ATOM 2380 C CA . LYS A 1 44 ? -15.130 3.500 -5.070 1.00 0.00 44 LYS A CA 3
ATOM 2381 C C . LYS A 1 44 ? -14.660 2.830 -3.780 1.00 0.00 44 LYS A C 3
ATOM 2382 O O . LYS A 1 44 ? -14.650 1.600 -3.690 1.00 0.00 44 LYS A O 3
ATOM 2392 N N . GLY A 1 45 ? -14.250 3.630 -2.790 1.00 0.00 45 GLY A N 3
ATOM 2393 C CA . GLY A 1 45 ? -13.730 3.150 -1.510 1.00 0.00 45 GLY A CA 3
ATOM 2394 C C . GLY A 1 45 ? -12.300 2.610 -1.580 1.00 0.00 45 GLY A C 3
ATOM 2395 O O . GLY A 1 45 ? -11.550 2.680 -0.610 1.00 0.00 45 GLY A O 3
ATOM 2397 N N . THR A 1 46 ? -11.990 1.960 -2.700 1.00 0.00 46 THR A N 3
ATOM 2398 C CA . THR A 1 46 ? -10.670 1.480 -3.110 1.00 0.00 46 THR A CA 3
ATOM 2399 C C . THR A 1 46 ? -9.670 2.630 -3.260 1.00 0.00 46 THR A C 3
ATOM 2400 O O . THR A 1 46 ? -9.540 3.270 -4.300 1.00 0.00 46 THR A O 3
ATOM 2406 N N . VAL A 1 47 ? -9.180 3.020 -2.080 1.00 0.00 47 VAL A N 3
ATOM 2407 C CA . VAL A 1 47 ? -8.250 4.140 -1.920 1.00 0.00 47 VAL A CA 3
ATOM 2408 C C . VAL A 1 47 ? -6.850 3.780 -2.440 1.00 0.00 47 VAL A C 3
ATOM 2409 O O . VAL A 1 47 ? -6.390 2.640 -2.310 1.00 0.00 47 VAL A O 3
ATOM 2414 N N . THR A 1 48 ? -6.250 4.780 -3.080 1.00 0.00 48 THR A N 3
ATOM 2415 C CA . THR A 1 48 ? -4.970 4.660 -3.780 1.00 0.00 48 THR A CA 3
ATOM 2416 C C . THR A 1 48 ? -3.870 5.480 -3.100 1.00 0.00 48 THR A C 3
ATOM 2417 O O . THR A 1 48 ? -4.070 6.640 -2.760 1.00 0.00 48 THR A O 3
ATOM 2423 N N . GLY A 1 49 ? -2.720 4.830 -2.890 1.00 0.00 49 GLY A N 3
ATOM 2424 C CA . GLY A 1 49 ? -1.600 5.450 -2.160 1.00 0.00 49 GLY A CA 3
ATOM 2425 C C . GLY A 1 49 ? -0.250 5.260 -2.850 1.00 0.00 49 GLY A C 3
ATOM 2426 O O . GLY A 1 49 ? 0.140 4.130 -3.160 1.00 0.00 49 GLY A O 3
ATOM 2428 N N . GLN A 1 50 ? 0.540 6.320 -2.740 1.00 0.00 50 GLN A N 3
ATOM 2429 C CA . GLN A 1 50 ? 1.840 6.470 -3.420 1.00 0.00 50 GLN A CA 3
ATOM 2430 C C . GLN A 1 50 ? 3.020 6.120 -2.510 1.00 0.00 50 GLN A C 3
ATOM 2431 O O . GLN A 1 50 ? 3.600 6.940 -1.810 1.00 0.00 50 GLN A O 3
ATOM 2440 N N . VAL A 1 51 ? 3.300 4.820 -2.540 1.00 0.00 51 VAL A N 3
ATOM 2441 C CA . VAL A 1 51 ? 4.390 4.190 -1.780 1.00 0.00 51 VAL A CA 3
ATOM 2442 C C . VAL A 1 51 ? 5.700 4.250 -2.570 1.00 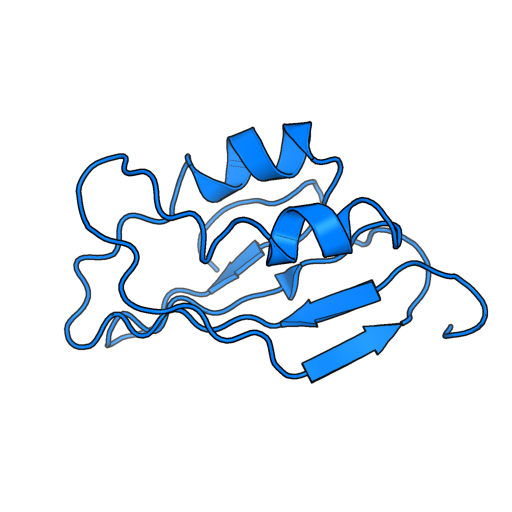0.00 51 VAL A C 3
ATOM 2443 O O . VAL A 1 51 ? 6.050 3.340 -3.320 1.00 0.00 51 VAL A O 3
ATOM 2448 N N . GLN A 1 52 ? 6.330 5.410 -2.440 1.00 0.00 52 GLN A N 3
ATOM 2449 C CA . GLN A 1 52 ? 7.670 5.640 -2.990 1.00 0.00 52 GLN A CA 3
ATOM 2450 C C . GLN A 1 52 ? 8.730 5.220 -1.970 1.00 0.00 52 GLN A C 3
ATOM 2451 O O . GLN A 1 52 ? 8.720 5.660 -0.820 1.00 0.00 52 GLN A O 3
ATOM 2460 N N . GLY A 1 53 ? 9.470 4.200 -2.400 1.00 0.00 53 GLY A N 3
ATOM 2461 C CA . GLY A 1 53 ? 10.520 3.510 -1.640 1.00 0.00 53 GLY A CA 3
ATOM 2462 C C . GLY A 1 53 ? 10.760 2.110 -2.200 1.00 0.00 53 GLY A C 3
ATOM 2463 O O . GLY A 1 53 ? 11.550 2.000 -3.140 1.00 0.00 53 GLY A O 3
ATOM 2465 N N . PRO A 1 54 ? 9.950 1.130 -1.820 1.00 0.00 54 PRO A N 3
ATOM 2466 C CA . PRO A 1 54 ? 10.270 -0.310 -1.870 1.00 0.00 54 PRO A CA 3
ATOM 2467 C C . PRO A 1 54 ? 11.470 -0.760 -2.710 1.00 0.00 54 PRO A C 3
ATOM 2468 O O . PRO A 1 54 ? 11.360 -1.070 -3.900 1.00 0.00 54 PRO A O 3
ATOM 2472 N N . GLU A 1 55 ? 12.630 -0.640 -2.080 1.00 0.00 55 GLU A N 3
ATOM 2473 C CA . GLU A 1 55 ? 13.900 -1.160 -2.620 1.00 0.00 55 GLU A CA 3
ATOM 2474 C C . GLU A 1 55 ? 14.620 -2.010 -1.570 1.00 0.00 55 GLU A C 3
ATOM 2475 O O . GLU A 1 55 ? 14.850 -1.560 -0.450 1.00 0.00 55 GLU A O 3
ATOM 2482 N N . GLU A 1 56 ? 14.580 -3.300 -1.850 1.00 0.00 56 GLU A N 3
ATOM 2483 C CA . GLU A 1 56 ? 15.210 -4.400 -1.100 1.00 0.00 56 GLU A CA 3
ATOM 2484 C C . GLU A 1 56 ? 14.780 -4.500 0.360 1.00 0.00 56 GLU A C 3
ATOM 2485 O O . GLU A 1 56 ? 13.710 -5.050 0.620 1.00 0.00 56 GLU A O 3
ATOM 2492 N N . LYS A 1 57 ? 15.460 -3.800 1.270 1.00 0.00 57 LYS A N 3
ATOM 2493 C CA . LYS A 1 57 ? 15.090 -3.750 2.690 1.00 0.00 57 LYS A CA 3
ATOM 2494 C C . LYS A 1 57 ? 13.660 -3.250 2.890 1.00 0.00 57 LYS A C 3
ATOM 2495 O O . LYS A 1 57 ? 12.850 -3.930 3.510 1.00 0.00 57 LYS A O 3
ATOM 2505 N N . VAL A 1 58 ? 13.300 -2.200 2.150 1.00 0.00 58 VAL A N 3
ATOM 2506 C CA . VAL A 1 58 ? 11.960 -1.600 2.230 1.00 0.00 58 VAL A CA 3
ATOM 2507 C C . VAL A 1 58 ? 10.900 -2.270 1.360 1.00 0.00 58 VAL A C 3
ATOM 2508 O O . VAL A 1 58 ? 9.720 -1.960 1.480 1.00 0.00 58 VAL A O 3
ATOM 2513 N N . ASN A 1 59 ? 11.270 -3.340 0.660 1.00 0.00 59 ASN A N 3
ATOM 2514 C CA . ASN A 1 59 ? 10.300 -4.260 0.050 1.00 0.00 59 ASN A CA 3
ATOM 2515 C C . ASN A 1 59 ? 9.400 -4.900 1.100 1.00 0.00 59 ASN A C 3
ATOM 2516 O O . ASN A 1 59 ? 8.200 -5.080 0.880 1.00 0.00 59 ASN A O 3
ATOM 2524 N N . SER A 1 60 ? 9.980 -5.170 2.270 1.00 0.00 60 SER A N 3
ATOM 2525 C CA . SER A 1 60 ? 9.280 -5.660 3.470 1.00 0.00 60 SER A CA 3
ATOM 2526 C C . SER A 1 60 ? 8.060 -4.830 3.860 1.00 0.00 60 SER A C 3
ATOM 2527 O O . SER A 1 60 ? 6.990 -5.410 4.090 1.00 0.00 60 SER A O 3
ATOM 2532 N N . MET A 1 61 ? 8.150 -3.510 3.720 1.00 0.00 61 MET A N 3
ATOM 2533 C CA . MET A 1 61 ? 7.030 -2.600 3.980 1.00 0.00 61 MET A CA 3
ATOM 2534 C C . MET A 1 61 ? 5.840 -2.910 3.070 1.00 0.00 61 MET A C 3
ATOM 2535 O O . MET A 1 61 ? 4.770 -3.290 3.540 1.00 0.00 61 MET A O 3
ATOM 2541 N N . LYS A 1 62 ? 6.110 -2.950 1.770 1.00 0.00 62 LYS A N 3
ATOM 2542 C CA . LYS A 1 62 ? 5.160 -3.370 0.730 1.00 0.00 62 LYS A CA 3
ATOM 2543 C C . LYS A 1 62 ? 4.570 -4.750 0.990 1.00 0.00 62 LYS A C 3
ATOM 2544 O O . LYS A 1 62 ? 3.360 -4.910 1.140 1.00 0.00 62 LYS A O 3
ATOM 2554 N N . SER A 1 63 ? 5.460 -5.720 1.230 1.00 0.00 63 SER A N 3
ATOM 2555 C CA . SER A 1 63 ? 5.150 -7.130 1.500 1.00 0.00 63 SER A CA 3
ATOM 2556 C C . SER A 1 63 ? 4.230 -7.380 2.700 1.00 0.00 63 SER A C 3
ATOM 2557 O O . SER A 1 63 ? 3.630 -8.450 2.780 1.00 0.00 63 SER A O 3
ATOM 2562 N N . TRP A 1 64 ? 4.330 -6.500 3.690 1.00 0.00 64 TRP A N 3
ATOM 2563 C CA . TRP A 1 64 ? 3.430 -6.390 4.850 1.00 0.00 64 TRP A CA 3
ATOM 2564 C C . TRP A 1 64 ? 2.090 -5.720 4.550 1.00 0.00 64 TRP A C 3
ATOM 2565 O O . TRP A 1 64 ? 1.030 -6.270 4.870 1.00 0.00 64 TRP A O 3
ATOM 2578 N N . LEU A 1 65 ? 2.150 -4.550 3.920 1.00 0.00 65 LEU A N 3
ATOM 2579 C CA . LEU A 1 65 ? 1.030 -3.650 3.610 1.00 0.00 65 LEU A CA 3
ATOM 2580 C C . LEU A 1 65 ? -0.160 -4.300 2.900 1.00 0.00 65 LEU A C 3
ATOM 2581 O O . LEU A 1 65 ? -1.300 -3.860 3.030 1.00 0.00 65 LEU A O 3
ATOM 2587 N N . SER A 1 66 ? 0.130 -5.370 2.170 1.00 0.00 66 SER A N 3
ATOM 2588 C CA . SER A 1 66 ? -0.820 -6.300 1.540 1.00 0.00 66 SER A CA 3
ATOM 2589 C C . SER A 1 66 ? -1.850 -6.890 2.510 1.00 0.00 66 SER A C 3
ATOM 2590 O O . SER A 1 66 ? -3.040 -6.670 2.330 1.00 0.00 66 SER A O 3
ATOM 2595 N N . LYS A 1 67 ? -1.330 -7.590 3.510 1.00 0.00 67 LYS A N 3
ATOM 2596 C CA . LYS A 1 67 ? -2.040 -8.270 4.590 1.00 0.00 67 LYS A CA 3
ATOM 2597 C C . LYS A 1 67 ? -1.470 -7.820 5.940 1.00 0.00 67 LYS A C 3
ATOM 2598 O O . LYS A 1 67 ? -0.830 -8.550 6.690 1.00 0.00 67 LYS A O 3
ATOM 2608 N N . VAL A 1 68 ? -1.790 -6.560 6.240 1.00 0.00 68 VAL A N 3
ATOM 2609 C CA . VAL A 1 68 ? -1.360 -5.830 7.440 1.00 0.00 68 VAL A CA 3
ATOM 2610 C C . VAL A 1 68 ? -1.670 -6.480 8.790 1.00 0.00 68 VAL A C 3
ATOM 2611 O O . VAL A 1 68 ? -1.120 -6.070 9.810 1.00 0.00 68 VAL A O 3
ATOM 2616 N N . GLY A 1 69 ? -2.750 -7.250 8.800 1.00 0.00 69 GLY A N 3
ATOM 2617 C CA . GLY A 1 69 ? -3.140 -8.120 9.920 1.00 0.00 69 GLY A CA 3
ATOM 2618 C C . GLY A 1 69 ? -4.280 -7.510 10.740 1.00 0.00 69 GLY A C 3
ATOM 2619 O O . GLY A 1 69 ? -5.450 -7.850 10.550 1.00 0.00 69 GLY A O 3
ATOM 2621 N N . SER A 1 70 ? -3.890 -6.650 11.670 1.00 0.00 70 SER A N 3
ATOM 2622 C CA . SER A 1 70 ? -4.840 -5.970 12.560 1.00 0.00 70 SER A CA 3
ATOM 2623 C C . SER A 1 70 ? -4.730 -4.440 12.650 1.00 0.00 70 SER A C 3
ATOM 2624 O O . SER A 1 70 ? -5.530 -3.800 11.960 1.00 0.00 70 SER A O 3
ATOM 2629 N N . PRO A 1 71 ? -3.740 -3.870 13.330 1.00 0.00 71 PRO A N 3
ATOM 2630 C CA . PRO A 1 71 ? -3.810 -2.530 13.920 1.00 0.00 71 PRO A CA 3
ATOM 2631 C C . PRO A 1 71 ? -4.430 -1.470 13.000 1.00 0.00 71 PRO A C 3
ATOM 2632 O O . PRO A 1 71 ? -3.910 -1.200 11.920 1.00 0.00 71 PRO A O 3
ATOM 2636 N N . SER A 1 72 ? -5.690 -1.200 13.340 1.00 0.00 72 SER A N 3
ATOM 2637 C CA . SER A 1 72 ? -6.570 -0.220 12.690 1.00 0.00 72 SER A CA 3
ATOM 2638 C C . SER A 1 72 ? -6.510 -0.200 11.160 1.00 0.00 72 SER A C 3
ATOM 2639 O O . SER A 1 72 ? -6.330 0.840 10.530 1.00 0.00 72 SER A O 3
ATOM 2644 N N . SER A 1 73 ? -6.550 -1.400 10.590 1.00 0.00 73 SER A N 3
ATOM 2645 C CA . SER A 1 73 ? -6.430 -1.630 9.140 1.00 0.00 73 SER A CA 3
ATOM 2646 C C . SER A 1 73 ? -7.070 -2.930 8.650 1.00 0.00 73 SER A C 3
ATOM 2647 O O . SER A 1 73 ? -8.040 -2.880 7.900 1.00 0.00 73 SER A O 3
ATOM 2652 N N . ARG A 1 74 ? -6.520 -4.070 9.060 1.00 0.00 74 ARG A N 3
ATOM 2653 C CA . ARG A 1 74 ? -6.890 -5.430 8.640 1.00 0.00 74 ARG A CA 3
ATOM 2654 C C . ARG A 1 74 ? -6.550 -5.750 7.180 1.00 0.00 74 ARG A C 3
ATOM 2655 O O . ARG A 1 74 ? -5.630 -6.530 6.940 1.00 0.00 74 ARG A O 3
ATOM 2669 N N . ILE A 1 75 ? -7.160 -4.990 6.270 1.00 0.00 75 ILE A N 3
ATOM 2670 C CA . ILE A 1 75 ? -7.080 -5.060 4.800 1.00 0.00 75 ILE A CA 3
ATOM 2671 C C . ILE A 1 75 ? -6.870 -6.480 4.260 1.00 0.00 75 ILE A C 3
ATOM 2672 O O . ILE A 1 75 ? -5.760 -7.000 4.230 1.00 0.00 75 ILE A O 3
ATOM 2678 N N . ASP A 1 76 ? -7.930 -6.960 3.620 1.00 0.00 76 ASP A N 3
ATOM 2679 C CA . ASP A 1 76 ? -7.930 -8.310 3.020 1.00 0.00 76 ASP A CA 3
ATOM 2680 C C . ASP A 1 76 ? -7.000 -8.510 1.820 1.00 0.00 76 ASP A C 3
ATOM 2681 O O . ASP A 1 76 ? -6.610 -9.640 1.540 1.00 0.00 76 ASP A O 3
ATOM 2687 N N . ARG A 1 77 ? -6.810 -7.450 1.030 1.00 0.00 77 ARG A N 3
ATOM 2688 C CA . ARG A 1 77 ? -5.820 -7.400 -0.060 1.00 0.00 77 ARG A CA 3
ATOM 2689 C C . ARG A 1 77 ? -5.550 -5.970 -0.510 1.00 0.00 77 ARG A C 3
ATOM 2690 O O . ARG A 1 77 ? -6.430 -5.280 -1.040 1.00 0.00 77 ARG A O 3
ATOM 2704 N N . THR A 1 78 ? -4.350 -5.480 -0.220 1.00 0.00 78 THR A N 3
ATOM 2705 C CA . THR A 1 78 ? -3.850 -4.240 -0.830 1.00 0.00 78 THR A CA 3
ATOM 2706 C C . THR A 1 78 ? -3.130 -4.570 -2.140 1.00 0.00 78 THR A C 3
ATOM 2707 O O . THR A 1 78 ? -1.990 -5.030 -2.190 1.00 0.00 78 THR A O 3
ATOM 2713 N N . ASN A 1 79 ? -3.900 -4.320 -3.200 1.00 0.00 79 ASN A N 3
ATOM 2714 C CA . ASN A 1 79 ? -3.540 -4.570 -4.610 1.00 0.00 79 ASN A CA 3
ATOM 2715 C C . ASN A 1 79 ? -2.420 -3.630 -5.070 1.00 0.00 79 ASN A C 3
ATOM 2716 O O . ASN A 1 79 ? -2.640 -2.430 -5.240 1.00 0.00 79 ASN A O 3
ATOM 2724 N N . PHE A 1 80 ? -1.200 -4.160 -5.060 1.00 0.00 80 PHE A N 3
ATOM 2725 C CA . PHE A 1 80 ? 0.000 -3.470 -5.540 1.00 0.00 80 PHE A CA 3
ATOM 2726 C C . PHE A 1 80 ? 0.120 -3.500 -7.070 1.00 0.00 80 PHE A C 3
ATOM 2727 O O . PHE A 1 80 ? 0.980 -4.130 -7.680 1.00 0.00 80 PHE A O 3
ATOM 2736 N N . SER A 1 81 ? -0.680 -2.590 -7.630 1.00 0.00 81 SER A N 3
ATOM 2737 C CA . SER A 1 81 ? -1.000 -2.480 -9.060 1.00 0.00 81 SER A CA 3
ATOM 2738 C C . SER A 1 81 ? -0.100 -1.540 -9.860 1.00 0.00 81 SER A C 3
ATOM 2739 O O . SER A 1 81 ? 0.690 -1.990 -10.690 1.00 0.00 81 SER A O 3
ATOM 2744 N N . ASN A 1 82 ? -0.210 -0.240 -9.610 1.00 0.00 82 ASN A N 3
ATOM 2745 C CA . ASN A 1 82 ? 0.500 0.820 -10.340 1.00 0.00 82 ASN A CA 3
ATOM 2746 C C . ASN A 1 82 ? 1.930 0.970 -9.830 1.00 0.00 82 ASN A C 3
ATOM 2747 O O . ASN A 1 82 ? 2.280 1.830 -9.020 1.00 0.00 82 ASN A 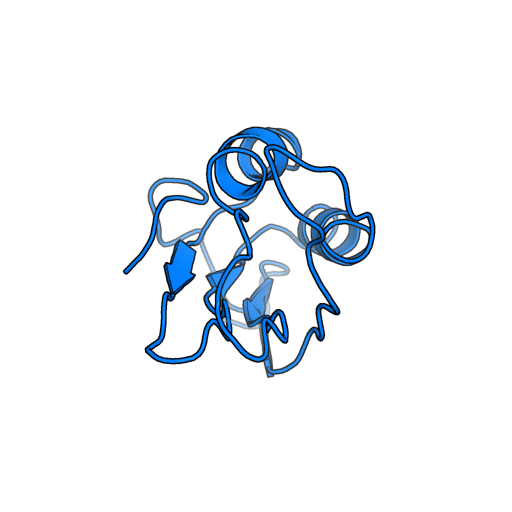O 3
ATOM 2755 N N . GLU A 1 83 ? 2.720 -0.010 -10.270 1.00 0.00 83 GLU A N 3
ATOM 2756 C CA . GLU A 1 83 ? 4.130 -0.200 -9.910 1.00 0.00 83 GLU A CA 3
ATOM 2757 C C . GLU A 1 83 ? 5.050 0.590 -10.840 1.00 0.00 83 GLU A C 3
ATOM 2758 O O . GLU A 1 83 ? 5.620 0.090 -11.820 1.00 0.00 83 GLU A O 3
ATOM 2765 N N . LYS A 1 84 ? 5.190 1.860 -10.480 1.00 0.00 84 LYS A N 3
ATOM 2766 C CA . LYS A 1 84 ? 5.910 2.890 -11.240 1.00 0.00 84 LYS A CA 3
ATOM 2767 C C . LYS A 1 84 ? 7.330 3.030 -10.680 1.00 0.00 84 LYS A C 3
ATOM 2768 O O . LYS A 1 84 ? 7.580 3.650 -9.650 1.00 0.00 84 LYS A O 3
ATOM 2778 N N . THR A 1 85 ? 8.220 2.260 -11.290 1.00 0.00 85 THR A N 3
ATOM 2779 C CA . THR A 1 85 ? 9.650 2.300 -10.980 1.00 0.00 85 THR A CA 3
ATOM 2780 C C . THR A 1 85 ? 10.330 3.540 -11.550 1.00 0.00 85 THR A C 3
ATOM 2781 O O . THR A 1 85 ? 10.470 3.730 -12.760 1.00 0.00 85 THR A O 3
ATOM 2787 N N . ILE A 1 86 ? 10.780 4.320 -10.570 1.00 0.00 86 ILE A N 3
ATOM 2788 C CA . ILE A 1 86 ? 11.380 5.650 -10.740 1.00 0.00 86 ILE A CA 3
ATOM 2789 C C . ILE A 1 86 ? 12.790 5.710 -10.160 1.00 0.00 86 ILE A C 3
ATOM 2790 O O . ILE A 1 86 ? 13.210 4.920 -9.320 1.00 0.00 86 ILE A O 3
ATOM 2796 N N . SER A 1 87 ? 13.590 6.560 -10.790 1.00 0.00 87 SER A N 3
ATOM 2797 C CA . SER A 1 87 ? 14.950 6.890 -10.340 1.00 0.00 87 SER A CA 3
ATOM 2798 C C . SER A 1 87 ? 14.950 7.960 -9.240 1.00 0.00 87 SER A C 3
ATOM 2799 O O . SER A 1 87 ? 14.570 9.100 -9.490 1.00 0.00 87 SER A O 3
ATOM 2804 N N . LYS A 1 88 ? 15.130 7.450 -8.030 1.00 0.00 88 LYS A N 3
ATOM 2805 C CA . LYS A 1 88 ? 15.410 8.180 -6.780 1.00 0.00 88 LYS A CA 3
ATOM 2806 C C . LYS A 1 88 ? 14.210 8.440 -5.860 1.00 0.00 88 LYS A C 3
ATOM 2807 O O . LYS A 1 88 ? 13.070 8.580 -6.300 1.00 0.00 88 LYS A O 3
ATOM 2817 N N . LEU A 1 89 ? 14.510 8.480 -4.560 1.00 0.00 89 LEU A N 3
ATOM 2818 C CA . LEU A 1 89 ? 13.520 8.580 -3.480 1.00 0.00 89 LEU A CA 3
ATOM 2819 C C . LEU A 1 89 ? 13.460 10.000 -2.910 1.00 0.00 89 LEU A C 3
ATOM 2820 O O . LEU A 1 89 ? 14.490 10.650 -2.700 1.00 0.00 89 LEU A O 3
ATOM 2826 N N . GLU A 1 90 ? 12.230 10.500 -2.820 1.00 0.00 90 GLU A N 3
ATOM 2827 C CA . GLU A 1 90 ? 11.900 11.800 -2.230 1.00 0.00 90 GLU A CA 3
ATOM 2828 C C . GLU A 1 90 ? 10.950 11.680 -1.040 1.00 0.00 90 GLU A C 3
ATOM 2829 O O . GLU A 1 90 ? 11.130 12.340 -0.020 1.00 0.00 90 GLU A O 3
ATOM 2836 N N . TYR A 1 91 ? 9.920 10.850 -1.200 1.00 0.00 91 TYR A N 3
ATOM 2837 C CA . TYR A 1 91 ? 8.900 10.570 -0.180 1.00 0.00 91 TYR A CA 3
ATOM 2838 C C . TYR A 1 91 ? 9.390 9.680 0.960 1.00 0.00 91 TYR A C 3
ATOM 2839 O O . TYR A 1 91 ? 9.560 8.470 0.830 1.00 0.00 91 TYR A O 3
ATOM 2850 N N . SER A 1 92 ? 9.800 10.400 2.000 1.00 0.00 92 SER A N 3
ATOM 2851 C CA . SER A 1 92 ? 10.270 9.860 3.280 1.00 0.00 92 SER A CA 3
ATOM 2852 C C . SER A 1 92 ? 9.180 9.560 4.320 1.00 0.00 92 SER A C 3
ATOM 2853 O O . SER A 1 92 ? 9.360 8.700 5.170 1.00 0.00 92 SER A O 3
ATOM 2858 N N . ASN A 1 93 ? 8.030 10.220 4.160 1.00 0.00 93 ASN A N 3
ATOM 2859 C CA . ASN A 1 93 ? 7.040 10.340 5.230 1.00 0.00 93 ASN A CA 3
ATOM 2860 C C . ASN A 1 93 ? 5.610 10.140 4.730 1.00 0.00 93 ASN A C 3
ATOM 2861 O O . ASN A 1 93 ? 5.140 10.850 3.840 1.00 0.00 93 ASN A O 3
ATOM 2869 N N . PHE A 1 94 ? 5.050 9.000 5.110 1.00 0.00 94 PHE A N 3
ATOM 2870 C CA . PHE A 1 94 ? 3.620 8.720 4.890 1.00 0.00 94 PHE A CA 3
ATOM 2871 C C . PHE A 1 94 ? 2.750 9.650 5.730 1.00 0.00 94 PHE A C 3
ATOM 2872 O O . PHE A 1 94 ? 2.920 9.750 6.940 1.00 0.00 94 PHE A O 3
ATOM 2881 N N . SER A 1 95 ? 1.830 10.340 5.050 1.00 0.00 95 SER A N 3
ATOM 2882 C CA . SER A 1 95 ? 0.850 11.250 5.660 1.00 0.00 95 SER A CA 3
ATOM 2883 C C . SER A 1 95 ? -0.480 11.370 4.920 1.00 0.00 95 SER A C 3
ATOM 2884 O O . SER A 1 95 ? -0.550 11.790 3.770 1.00 0.00 95 SER A O 3
ATOM 2889 N N . VAL A 1 96 ? -1.490 10.830 5.600 1.00 0.00 96 VAL A N 3
ATOM 2890 C CA . VAL A 1 96 ? -2.940 11.050 5.430 1.00 0.00 96 VAL A CA 3
ATOM 2891 C C . VAL A 1 96 ? -3.570 10.980 4.040 1.00 0.00 96 VAL A C 3
ATOM 2892 O O . VAL A 1 96 ? -2.940 10.610 3.050 1.00 0.00 96 VAL A O 3
ATOM 2897 N N . ARG A 1 97 ? -4.880 11.220 4.030 1.00 0.00 97 ARG A N 3
ATOM 2898 C CA . ARG A 1 97 ? -5.720 11.140 2.820 1.00 0.00 97 ARG A CA 3
ATOM 2899 C C . ARG A 1 97 ? -6.140 12.510 2.270 1.00 0.00 97 ARG A C 3
ATOM 2900 O O . ARG A 1 97 ? -6.520 13.420 3.000 1.00 0.00 97 ARG A O 3
ATOM 2914 N N . TYR A 1 98 ? -6.090 12.560 0.940 1.00 0.00 98 TYR A N 3
ATOM 2915 C CA . TYR A 1 98 ? -6.430 13.740 0.130 1.00 0.00 98 TYR A CA 3
ATOM 2916 C C . TYR A 1 98 ? -7.490 13.460 -0.940 1.00 0.00 98 TYR A C 3
ATOM 2917 O O . TYR A 1 98 ? -7.320 12.480 -1.690 1.00 0.00 98 TYR A O 3
ATOM 2929 N N . SER A 1 1 ? 14.550 9.090 -15.050 1.00 0.00 1 SER A N 4
ATOM 2930 C CA . SER A 1 1 ? 15.260 7.830 -15.310 1.00 0.00 1 SER A CA 4
ATOM 2931 C C . SER A 1 1 ? 14.560 6.580 -14.780 1.00 0.00 1 SER A C 4
ATOM 2932 O O . SER A 1 1 ? 14.500 6.320 -13.580 1.00 0.00 1 SER A O 4
ATOM 2939 N N . THR A 1 2 ? 13.950 5.890 -15.740 1.00 0.00 2 THR A N 4
ATOM 2940 C CA . THR A 1 2 ? 13.180 4.650 -15.560 1.00 0.00 2 THR A CA 4
ATOM 2941 C C . THR A 1 2 ? 13.980 3.420 -15.140 1.00 0.00 2 THR A C 4
ATOM 2942 O O . THR A 1 2 ? 13.420 2.460 -14.610 1.00 0.00 2 THR A O 4
ATOM 2948 N N . ALA A 1 3 ? 15.240 3.360 -15.580 1.00 0.00 3 ALA A N 4
ATOM 2949 C CA . ALA A 1 3 ? 16.200 2.350 -15.100 1.00 0.00 3 ALA A CA 4
ATOM 2950 C C . ALA A 1 3 ? 16.650 2.660 -13.670 1.00 0.00 3 ALA A C 4
ATOM 2951 O O . ALA A 1 3 ? 17.740 3.150 -13.400 1.00 0.00 3 ALA A O 4
ATOM 2954 N N . ARG A 1 4 ? 15.690 2.490 -12.770 1.00 0.00 4 ARG A N 4
ATOM 2955 C CA . ARG A 1 4 ? 15.840 2.800 -11.340 1.00 0.00 4 ARG A CA 4
ATOM 2956 C C . ARG A 1 4 ? 15.050 1.830 -10.450 1.00 0.00 4 ARG A C 4
ATOM 2957 O O . ARG A 1 4 ? 13.840 1.730 -10.620 1.00 0.00 4 ARG A O 4
ATOM 2971 N N . PRO A 1 5 ? 15.700 1.180 -9.490 1.00 0.00 5 PRO A N 4
ATOM 2972 C CA . PRO A 1 5 ? 15.040 0.270 -8.550 1.00 0.00 5 PRO A CA 4
ATOM 2973 C C . PRO A 1 5 ? 14.250 0.970 -7.430 1.00 0.00 5 PRO A C 4
ATOM 2974 O O . PRO A 1 5 ? 14.060 0.430 -6.340 1.00 0.00 5 PRO A O 4
ATOM 2978 N N . LEU A 1 6 ? 13.680 2.120 -7.790 1.00 0.00 6 LEU A N 4
ATOM 2979 C CA . LEU A 1 6 ? 12.870 2.970 -6.910 1.00 0.00 6 LEU A CA 4
ATOM 2980 C C . LEU A 1 6 ? 11.440 2.960 -7.460 1.00 0.00 6 LEU A C 4
ATOM 2981 O O . LEU A 1 6 ? 11.100 3.630 -8.440 1.00 0.00 6 LEU A O 4
ATOM 2987 N N . LYS A 1 7 ? 10.660 2.090 -6.840 1.00 0.00 7 LYS A N 4
ATOM 2988 C CA . LYS A 1 7 ? 9.390 1.580 -7.370 1.00 0.00 7 LYS A CA 4
ATOM 2989 C C . LYS A 1 7 ? 8.200 2.330 -6.760 1.00 0.00 7 LYS A C 4
ATOM 2990 O O . LYS A 1 7 ? 7.990 2.310 -5.550 1.00 0.00 7 LYS A O 4
ATOM 3000 N N . SER A 1 8 ? 7.530 3.060 -7.640 1.00 0.00 8 SER A N 4
ATOM 3001 C CA . SER A 1 8 ? 6.290 3.790 -7.330 1.00 0.00 8 SER A CA 4
ATOM 3002 C C . SER A 1 8 ? 5.080 3.040 -7.890 1.00 0.00 8 SER A C 4
ATOM 3003 O O . SER A 1 8 ? 4.870 2.950 -9.100 1.00 0.00 8 SER A O 4
ATOM 3008 N N . VAL A 1 9 ? 4.420 2.360 -6.960 1.00 0.00 9 VAL A N 4
ATOM 3009 C CA . VAL A 1 9 ? 3.270 1.490 -7.240 1.00 0.00 9 VAL A CA 4
ATOM 3010 C C . VAL A 1 9 ? 1.990 2.000 -6.580 1.00 0.00 9 VAL A C 4
ATOM 3011 O O . VAL A 1 9 ? 2.010 2.580 -5.500 1.00 0.00 9 VAL A O 4
ATOM 3016 N N . ASP A 1 10 ? 0.890 1.840 -7.320 1.00 0.00 10 ASP A N 4
ATOM 3017 C CA . ASP A 1 10 ? -0.460 2.210 -6.870 1.00 0.00 10 ASP A CA 4
ATOM 3018 C C . ASP A 1 10 ? -1.220 0.970 -6.390 1.00 0.00 10 ASP A C 4
ATOM 3019 O O . ASP A 1 10 ? -1.530 0.040 -7.130 1.00 0.00 10 ASP A O 4
ATOM 3025 N N . TYR A 1 11 ? -1.620 1.090 -5.120 1.00 0.00 11 TYR A N 4
ATOM 3026 C CA . TYR A 1 11 ? -2.360 0.040 -4.410 1.00 0.00 11 TYR A CA 4
ATOM 3027 C C . TYR A 1 11 ? -3.860 0.370 -4.300 1.00 0.00 11 TYR A C 4
ATOM 3028 O O . TYR A 1 11 ? -4.290 1.510 -4.450 1.00 0.00 11 TYR A O 4
ATOM 3039 N N . GLU A 1 12 ? -4.610 -0.730 -4.300 1.00 0.00 12 GLU A N 4
ATOM 3040 C CA . GLU A 1 12 ? -6.080 -0.730 -4.210 1.00 0.00 12 GLU A CA 4
ATOM 3041 C C . GLU A 1 12 ? -6.520 -1.590 -3.020 1.00 0.00 12 GLU A C 4
ATOM 3042 O O . GLU A 1 12 ? -6.720 -2.800 -3.130 1.00 0.00 12 GLU A O 4
ATOM 3049 N N . VAL A 1 13 ? -6.550 -0.940 -1.860 1.00 0.00 13 VAL A N 4
ATOM 3050 C CA . VAL A 1 13 ? -6.920 -1.540 -0.560 1.00 0.00 13 VAL A CA 4
ATOM 3051 C C . VAL A 1 13 ? -8.440 -1.620 -0.420 1.00 0.00 13 VAL A C 4
ATOM 3052 O O . VAL A 1 13 ? -9.140 -0.650 -0.140 1.00 0.00 13 VAL A O 4
ATOM 3057 N N . PHE A 1 14 ? -8.860 -2.880 -0.470 1.00 0.00 14 PHE A N 4
ATOM 3058 C CA . PHE A 1 14 ? -10.240 -3.340 -0.310 1.00 0.00 14 PHE A CA 4
ATOM 3059 C C . PHE A 1 14 ? -10.420 -3.700 1.170 1.00 0.00 14 PHE A C 4
ATOM 3060 O O . PHE A 1 14 ? -10.170 -4.810 1.620 1.00 0.00 14 PHE A O 4
ATOM 3069 N N . GLY A 1 15 ? -10.580 -2.620 1.930 1.00 0.00 15 GLY A N 4
ATOM 3070 C CA . GLY A 1 15 ? -10.910 -2.680 3.370 1.00 0.00 15 GLY A CA 4
ATOM 3071 C C . GLY A 1 15 ? -12.330 -2.180 3.600 1.00 0.00 15 GLY A C 4
ATOM 3072 O O . GLY A 1 15 ? -12.580 -1.310 4.440 1.00 0.00 15 GLY A O 4
ATOM 3074 N N . ARG A 1 16 ? -13.270 -2.790 2.880 1.00 0.00 16 ARG A N 4
ATOM 3075 C CA . ARG A 1 16 ? -14.680 -2.380 2.860 1.00 0.00 16 ARG A CA 4
ATOM 3076 C C . ARG A 1 16 ? -15.360 -2.470 4.230 1.00 0.00 16 ARG A C 4
ATOM 3077 O O . ARG A 1 16 ? -16.120 -1.580 4.610 1.00 0.00 16 ARG A O 4
ATOM 3091 N N . VAL A 1 17 ? -14.980 -3.490 5.000 1.00 0.00 17 VAL A N 4
ATOM 3092 C CA . VAL A 1 17 ? -15.440 -3.680 6.380 1.00 0.00 17 VAL A CA 4
ATOM 3093 C C . VAL A 1 17 ? -14.700 -2.820 7.410 1.00 0.00 17 VAL A C 4
ATOM 3094 O O . VAL A 1 17 ? -14.200 -3.300 8.430 1.00 0.00 17 VAL A O 4
ATOM 3099 N N . GLN A 1 18 ? -14.680 -1.530 7.120 1.00 0.00 18 GLN A N 4
ATOM 3100 C CA . GLN A 1 18 ? -14.030 -0.460 7.890 1.00 0.00 18 GLN A CA 4
ATOM 3101 C C . GLN A 1 18 ? -12.550 -0.760 8.180 1.00 0.00 18 GLN A C 4
ATOM 3102 O O . GLN A 1 18 ? -11.760 -0.720 7.250 1.00 0.00 18 GLN A O 4
ATOM 3111 N N . GLY A 1 19 ? -12.190 -1.020 9.440 1.00 0.00 19 GLY A N 4
ATOM 3112 C CA . GLY A 1 19 ? -10.860 -1.480 9.860 1.00 0.00 19 GLY A CA 4
ATOM 3113 C C . GLY A 1 19 ? -9.670 -0.530 9.730 1.00 0.00 19 GLY A C 4
ATOM 3114 O O . GLY A 1 19 ? -8.900 -0.350 10.680 1.00 0.00 19 GLY A O 4
ATOM 3116 N N . VAL A 1 20 ? -9.440 -0.040 8.510 1.00 0.00 20 VAL A N 4
ATOM 3117 C CA . VAL A 1 20 ? -8.270 0.750 8.090 1.00 0.00 20 VAL A CA 4
ATOM 3118 C C . VAL A 1 20 ? -8.240 2.220 8.500 1.00 0.00 20 VAL A C 4
ATOM 3119 O O . VAL A 1 20 ? -8.750 3.110 7.810 1.00 0.00 20 VAL A O 4
ATOM 3124 N N . CYS A 1 21 ? -7.480 2.490 9.560 1.00 0.00 21 CYS A N 4
ATOM 3125 C CA . CYS A 1 21 ? -6.990 3.820 9.920 1.00 0.00 21 CYS A CA 4
ATOM 3126 C C . CYS A 1 21 ? -5.530 3.910 9.480 1.00 0.00 21 CYS A C 4
ATOM 3127 O O . CYS A 1 21 ? -4.590 4.160 10.230 1.00 0.00 21 CYS A O 4
ATOM 3132 N N . PHE A 1 22 ? -5.410 3.840 8.160 1.00 0.00 22 PHE A N 4
ATOM 3133 C CA . PHE A 1 22 ? -4.160 3.740 7.400 1.00 0.00 22 PHE A CA 4
ATOM 3134 C C . PHE A 1 22 ? -3.150 4.840 7.730 1.00 0.00 22 PHE A C 4
ATOM 3135 O O . PHE A 1 22 ? -1.940 4.610 7.720 1.00 0.00 22 PHE A O 4
ATOM 3144 N N . ARG A 1 23 ? -3.680 6.010 8.080 1.00 0.00 23 ARG A N 4
ATOM 3145 C CA . ARG A 1 23 ? -2.970 7.170 8.620 1.00 0.00 23 ARG A CA 4
ATOM 3146 C C . ARG A 1 23 ? -1.750 6.850 9.500 1.00 0.00 23 ARG A C 4
ATOM 3147 O O . ARG A 1 23 ? -0.620 7.120 9.100 1.00 0.00 23 ARG A O 4
ATOM 3161 N N . MET A 1 24 ? -1.990 6.120 10.590 1.00 0.00 24 MET A N 4
ATOM 3162 C CA . MET A 1 24 ? -0.960 5.760 11.570 1.00 0.00 24 MET A CA 4
ATOM 3163 C C . MET A 1 24 ? 0.250 5.050 10.950 1.00 0.00 24 MET A C 4
ATOM 3164 O O . MET A 1 24 ? 1.400 5.410 11.210 1.00 0.00 24 MET A O 4
ATOM 3170 N N . TYR A 1 25 ? -0.050 4.200 9.980 1.00 0.00 25 TYR A N 4
ATOM 3171 C CA . TYR A 1 25 ? 0.910 3.370 9.230 1.00 0.00 25 TYR A CA 4
ATOM 3172 C C . TYR A 1 25 ? 1.720 4.210 8.250 1.00 0.00 25 TYR A C 4
ATOM 3173 O O . TYR A 1 25 ? 2.940 4.300 8.380 1.00 0.00 25 TYR A O 4
ATOM 3184 N N . ALA A 1 26 ? 0.990 4.950 7.420 1.00 0.00 26 ALA A N 4
ATOM 3185 C CA . ALA A 1 26 ? 1.530 5.910 6.430 1.00 0.00 26 ALA A CA 4
ATOM 3186 C C . ALA A 1 26 ? 2.470 6.950 7.050 1.00 0.00 26 ALA A C 4
ATOM 3187 O O . ALA A 1 26 ? 3.530 7.250 6.500 1.00 0.00 26 ALA A O 4
ATOM 3190 N N . GLU A 1 27 ? 2.120 7.380 8.260 1.00 0.00 27 GLU A N 4
ATOM 3191 C CA . GLU A 1 27 ? 2.990 8.210 9.110 1.00 0.00 27 GLU A CA 4
ATOM 3192 C C . GLU A 1 27 ? 4.150 7.420 9.710 1.00 0.00 27 GLU A C 4
ATOM 3193 O O . GLU A 1 27 ? 5.160 7.210 9.030 1.00 0.00 27 GLU A O 4
ATOM 3200 N N . ASP A 1 28 ? 3.910 6.730 10.820 1.00 0.00 28 ASP A N 4
ATOM 3201 C CA . ASP A 1 28 ? 4.930 6.080 11.640 1.00 0.00 28 ASP A CA 4
ATOM 3202 C C . ASP A 1 28 ? 5.680 4.950 10.930 1.00 0.00 28 ASP A C 4
ATOM 3203 O O . ASP A 1 28 ? 6.880 5.040 10.710 1.00 0.00 28 ASP A O 4
ATOM 3209 N N . GLU A 1 29 ? 4.930 3.940 10.500 1.00 0.00 29 GLU A N 4
ATOM 3210 C CA . GLU A 1 29 ? 5.510 2.700 9.950 1.00 0.00 29 GLU A CA 4
ATOM 3211 C C . GLU A 1 29 ? 6.270 2.930 8.640 1.00 0.00 29 GLU A C 4
ATOM 3212 O O . GLU A 1 29 ? 7.450 2.570 8.550 1.00 0.00 29 GLU A O 4
ATOM 3219 N N . ALA A 1 30 ? 5.680 3.720 7.750 1.00 0.00 30 ALA A N 4
ATOM 3220 C CA . ALA A 1 30 ? 6.290 4.070 6.460 1.00 0.00 30 ALA A CA 4
ATOM 3221 C C . ALA A 1 30 ? 7.590 4.860 6.600 1.00 0.00 30 ALA A C 4
ATOM 3222 O O . ALA A 1 30 ? 8.590 4.490 5.980 1.00 0.00 30 ALA A O 4
ATOM 3225 N N . ARG A 1 31 ? 7.600 5.830 7.500 1.00 0.00 31 ARG A N 4
ATOM 3226 C CA . ARG A 1 31 ? 8.810 6.570 7.890 1.00 0.00 31 ARG A CA 4
ATOM 3227 C C . ARG A 1 31 ? 9.930 5.610 8.290 1.00 0.00 31 ARG A C 4
ATOM 3228 O O . ARG A 1 31 ? 10.920 5.480 7.560 1.00 0.00 31 ARG A O 4
ATOM 3242 N N . LYS A 1 32 ? 9.610 4.750 9.260 1.00 0.00 32 LYS A N 4
ATOM 3243 C CA . LYS A 1 32 ? 10.490 3.730 9.830 1.00 0.00 32 LYS A CA 4
ATOM 3244 C C . LYS A 1 32 ? 11.050 2.730 8.820 1.00 0.00 32 LYS A C 4
ATOM 3245 O O . LYS A 1 32 ? 12.230 2.370 8.910 1.00 0.00 32 LYS A O 4
ATOM 3255 N N . ILE A 1 33 ? 10.230 2.280 7.870 1.00 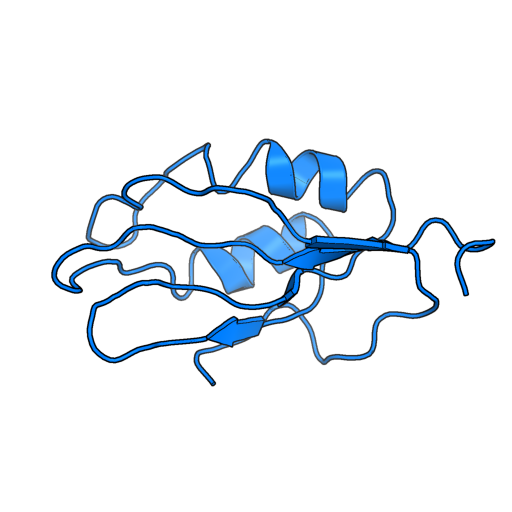0.00 33 ILE A N 4
ATOM 3256 C CA . ILE A 1 33 ? 10.640 1.370 6.790 1.00 0.00 33 ILE A CA 4
ATOM 3257 C C . ILE A 1 33 ? 11.540 2.030 5.750 1.00 0.00 33 ILE A C 4
ATOM 3258 O O . ILE A 1 33 ? 12.430 1.380 5.200 1.00 0.00 33 ILE A O 4
ATOM 3264 N N . GLY A 1 34 ? 11.370 3.330 5.550 1.00 0.00 34 GLY A N 4
ATOM 3265 C CA . GLY A 1 34 ? 12.010 4.100 4.470 1.00 0.00 34 GLY A CA 4
ATOM 3266 C C . GLY A 1 34 ? 11.120 4.240 3.240 1.00 0.00 34 GLY A C 4
ATOM 3267 O O . GLY A 1 34 ? 11.600 4.240 2.100 1.00 0.00 34 GLY A O 4
ATOM 3269 N N . VAL A 1 35 ? 9.830 4.430 3.490 1.00 0.00 35 VAL A N 4
ATOM 3270 C CA . VAL A 1 35 ? 8.770 4.520 2.480 1.00 0.00 35 VAL A CA 4
ATOM 3271 C C . VAL A 1 35 ? 8.200 5.940 2.380 1.00 0.00 35 VAL A C 4
ATOM 3272 O O . VAL A 1 35 ? 7.990 6.660 3.350 1.00 0.00 35 VAL A O 4
ATOM 3277 N N . VAL A 1 36 ? 7.940 6.260 1.120 1.00 0.00 36 VAL A N 4
ATOM 3278 C CA . VAL A 1 36 ? 7.520 7.570 0.580 1.00 0.00 36 VAL A CA 4
ATOM 3279 C C . VAL A 1 36 ? 6.240 7.440 -0.250 1.00 0.00 36 VAL A C 4
ATOM 3280 O O . VAL A 1 36 ? 5.860 6.350 -0.650 1.00 0.00 36 VAL A O 4
ATOM 3285 N N . GLY A 1 37 ? 5.520 8.550 -0.360 1.00 0.00 37 GLY A N 4
ATOM 3286 C CA . GLY A 1 37 ? 4.350 8.690 -1.240 1.00 0.00 37 GLY A CA 4
ATOM 3287 C C . GLY A 1 37 ? 3.200 9.460 -0.590 1.00 0.00 37 GLY A C 4
ATOM 3288 O O . GLY A 1 37 ? 3.400 10.300 0.290 1.00 0.00 37 GLY A O 4
ATOM 3290 N N . TRP A 1 38 ? 2.000 9.080 -1.020 1.00 0.00 38 TRP A N 4
ATOM 3291 C CA . TRP A 1 38 ? 0.720 9.670 -0.600 1.00 0.00 38 TRP A CA 4
ATOM 3292 C C . TRP A 1 38 ? -0.420 8.660 -0.730 1.00 0.00 38 TRP A C 4
ATOM 3293 O O . TRP A 1 38 ? -0.460 7.870 -1.680 1.00 0.00 38 TRP A O 4
ATOM 3306 N N . VAL A 1 39 ? -1.380 8.760 0.180 1.00 0.00 39 VAL A N 4
ATOM 3307 C CA . VAL A 1 39 ? -2.530 7.840 0.270 1.00 0.00 39 VAL A CA 4
ATOM 3308 C C . VAL A 1 39 ? -3.830 8.620 0.050 1.00 0.00 39 VAL A C 4
ATOM 3309 O O . VAL A 1 39 ? -3.970 9.760 0.500 1.00 0.00 39 VAL A O 4
ATOM 3314 N N . LYS A 1 40 ? -4.800 7.990 -0.600 1.00 0.00 40 LYS A N 4
ATOM 3315 C CA . LYS A 1 40 ? -6.140 8.560 -0.810 1.00 0.00 40 LYS A CA 4
ATOM 3316 C C . LYS A 1 40 ? -7.250 7.570 -0.470 1.00 0.00 40 LYS A C 4
ATOM 3317 O O . LYS A 1 40 ? -7.240 6.420 -0.900 1.00 0.00 40 LYS A O 4
ATOM 3327 N N . ASN A 1 41 ? -8.280 8.090 0.210 1.00 0.00 41 ASN A N 4
ATOM 3328 C CA . ASN A 1 41 ? -9.560 7.410 0.430 1.00 0.00 41 ASN A CA 4
ATOM 3329 C C . ASN A 1 41 ? -10.570 7.830 -0.630 1.00 0.00 41 ASN A C 4
ATOM 3330 O O . ASN A 1 41 ? -11.270 8.840 -0.520 1.00 0.00 41 ASN A O 4
ATOM 3338 N N . THR A 1 42 ? -10.630 7.040 -1.690 1.00 0.00 42 THR A N 4
ATOM 3339 C CA . THR A 1 42 ? -11.350 7.420 -2.920 1.00 0.00 42 THR A CA 4
ATOM 3340 C C . THR A 1 42 ? -12.870 7.200 -2.840 1.00 0.00 42 THR A C 4
ATOM 3341 O O . THR A 1 42 ? -13.350 6.330 -2.120 1.00 0.00 42 THR A O 4
ATOM 3347 N N . SER A 1 43 ? -13.540 7.850 -3.780 1.00 0.00 43 SER A N 4
ATOM 3348 C CA . SER A 1 43 ? -14.990 7.780 -4.010 1.00 0.00 43 SER A CA 4
ATOM 3349 C C . SER A 1 43 ? -15.520 6.360 -4.190 1.00 0.00 43 SER A C 4
ATOM 3350 O O . SER A 1 43 ? -16.640 6.050 -3.780 1.00 0.00 43 SER A O 4
ATOM 3355 N N . LYS A 1 44 ? -14.710 5.510 -4.820 1.00 0.00 44 LYS A N 4
ATOM 3356 C CA . LYS A 1 44 ? -14.970 4.070 -4.990 1.00 0.00 44 LYS A CA 4
ATOM 3357 C C . LYS A 1 44 ? -14.970 3.230 -3.710 1.00 0.00 44 LYS A C 4
ATOM 3358 O O . LYS A 1 44 ? -15.080 2.010 -3.770 1.00 0.00 44 LYS A O 4
ATOM 3368 N N . GLY A 1 45 ? -14.700 3.870 -2.570 1.00 0.00 45 GLY A N 4
ATOM 3369 C CA . GLY A 1 45 ? -14.610 3.230 -1.240 1.00 0.00 45 GLY A CA 4
ATOM 3370 C C . GLY A 1 45 ? -13.170 2.860 -0.890 1.00 0.00 45 GLY A C 4
ATOM 3371 O O . GLY A 1 45 ? -12.710 3.040 0.240 1.00 0.00 45 GLY A O 4
ATOM 3373 N N . THR A 1 46 ? -12.470 2.350 -1.900 1.00 0.00 46 THR A N 4
ATOM 3374 C CA . THR A 1 46 ? -11.080 1.870 -1.860 1.00 0.00 46 THR A CA 4
ATOM 3375 C C . THR A 1 46 ? -10.090 2.890 -1.290 1.00 0.00 46 THR A C 4
ATOM 3376 O O . THR A 1 46 ? -10.090 4.070 -1.630 1.00 0.00 46 THR A O 4
ATOM 3382 N N . VAL A 1 47 ? -9.160 2.350 -0.510 1.00 0.00 47 VAL A N 4
ATOM 3383 C CA . VAL A 1 47 ? -7.990 3.090 -0.030 1.00 0.00 47 VAL A CA 4
ATOM 3384 C C . VAL A 1 47 ? -6.860 2.860 -1.040 1.00 0.00 47 VAL A C 4
ATOM 3385 O O . VAL A 1 47 ? -6.340 1.770 -1.250 1.00 0.00 47 VAL A O 4
ATOM 3390 N N . THR A 1 48 ? -6.680 3.920 -1.830 1.00 0.00 48 THR A N 4
ATOM 3391 C CA . THR A 1 48 ? -5.730 4.000 -2.950 1.00 0.00 48 THR A CA 4
ATOM 3392 C C . THR A 1 48 ? -4.580 4.950 -2.600 1.00 0.00 48 THR A C 4
ATOM 3393 O O . THR A 1 48 ? -4.370 5.320 -1.450 1.00 0.00 48 THR A O 4
ATOM 3399 N N . GLY A 1 49 ? -3.850 5.350 -3.640 1.00 0.00 49 GLY A N 4
ATOM 3400 C CA . GLY A 1 49 ? -2.660 6.210 -3.590 1.00 0.00 49 GLY A CA 4
ATOM 3401 C C . GLY A 1 49 ? -1.450 5.500 -4.190 1.00 0.00 49 GLY A C 4
ATOM 3402 O O . GLY A 1 49 ? -1.520 4.380 -4.670 1.00 0.00 49 GLY A O 4
ATOM 3404 N N . GLN A 1 50 ? -0.330 6.200 -4.040 1.00 0.00 50 GLN A N 4
ATOM 3405 C CA . GLN A 1 50 ? 0.980 5.780 -4.560 1.00 0.00 50 GLN A CA 4
ATOM 3406 C C . GLN A 1 50 ? 2.050 5.750 -3.460 1.00 0.00 50 GLN A C 4
ATOM 3407 O O . GLN A 1 50 ? 2.210 6.680 -2.680 1.00 0.00 50 GLN A O 4
ATOM 3416 N N . VAL A 1 51 ? 2.770 4.640 -3.520 1.00 0.00 51 VAL A N 4
ATOM 3417 C CA . VAL A 1 51 ? 3.910 4.320 -2.640 1.00 0.00 51 VAL A CA 4
ATOM 3418 C C . VAL A 1 51 ? 5.190 4.190 -3.470 1.00 0.00 51 VAL A C 4
ATOM 3419 O O . VAL A 1 51 ? 5.310 3.320 -4.340 1.00 0.00 51 VAL A O 4
ATOM 3424 N N . GLN A 1 52 ? 6.100 5.100 -3.150 1.00 0.00 52 GLN A N 4
ATOM 3425 C CA . GLN A 1 52 ? 7.490 5.110 -3.650 1.00 0.00 52 GLN A CA 4
ATOM 3426 C C . GLN A 1 52 ? 8.390 4.570 -2.530 1.00 0.00 52 GLN A C 4
ATOM 3427 O O . GLN A 1 52 ? 8.270 4.930 -1.360 1.00 0.00 52 GLN A O 4
ATOM 3436 N N . GLY A 1 53 ? 9.220 3.610 -2.930 1.00 0.00 53 GLY A N 4
ATOM 3437 C CA . GLY A 1 53 ? 10.230 2.970 -2.090 1.00 0.00 53 GLY A CA 4
ATOM 3438 C C . GLY A 1 53 ? 11.280 2.270 -2.950 1.00 0.00 53 GLY A C 4
ATOM 3439 O O . GLY A 1 53 ? 10.970 1.850 -4.060 1.00 0.00 53 GLY A O 4
ATOM 3441 N N . PRO A 1 54 ? 12.530 2.180 -2.500 1.00 0.00 54 PRO A N 4
ATOM 3442 C CA . PRO A 1 54 ? 13.510 1.290 -3.130 1.00 0.00 54 PRO A CA 4
ATOM 3443 C C . PRO A 1 54 ? 13.090 -0.170 -2.930 1.00 0.00 54 PRO A C 4
ATOM 3444 O O . PRO A 1 54 ? 12.390 -0.480 -1.960 1.00 0.00 54 PRO A O 4
ATOM 3448 N N . GLU A 1 55 ? 13.380 -1.000 -3.920 1.00 0.00 55 GLU A N 4
ATOM 3449 C CA . GLU A 1 55 ? 13.120 -2.440 -3.970 1.00 0.00 55 GLU A CA 4
ATOM 3450 C C . GLU A 1 55 ? 12.840 -3.140 -2.640 1.00 0.00 55 GLU A C 4
ATOM 3451 O O . GLU A 1 55 ? 11.700 -3.530 -2.380 1.00 0.00 55 GLU A O 4
ATOM 3458 N N . GLU A 1 56 ? 13.820 -3.110 -1.740 1.00 0.00 56 GLU A N 4
ATOM 3459 C CA . GLU A 1 56 ? 13.720 -3.740 -0.420 1.00 0.00 56 GLU A CA 4
ATOM 3460 C C . GLU A 1 56 ? 12.610 -3.210 0.490 1.00 0.00 56 GLU A C 4
ATOM 3461 O O . GLU A 1 56 ? 11.840 -3.990 1.040 1.00 0.00 56 GLU A O 4
ATOM 3468 N N . LYS A 1 57 ? 12.420 -1.900 0.470 1.00 0.00 57 LYS A N 4
ATOM 3469 C CA . LYS A 1 57 ? 11.330 -1.210 1.180 1.00 0.00 57 LYS A CA 4
ATOM 3470 C C . LYS A 1 57 ? 9.960 -1.580 0.610 1.00 0.00 57 LYS A C 4
ATOM 3471 O O . LYS A 1 57 ? 9.010 -1.810 1.350 1.00 0.00 57 LYS A O 4
ATOM 3481 N N . VAL A 1 58 ? 9.890 -1.700 -0.710 1.00 0.00 58 VAL A N 4
ATOM 3482 C CA . VAL A 1 58 ? 8.690 -2.150 -1.440 1.00 0.00 58 VAL A CA 4
ATOM 3483 C C . VAL A 1 58 ? 8.280 -3.570 -1.060 1.00 0.00 58 VAL A C 4
ATOM 3484 O O . VAL A 1 58 ? 7.100 -3.840 -0.840 1.00 0.00 58 VAL A O 4
ATOM 3489 N N . ASN A 1 59 ? 9.260 -4.470 -0.940 1.00 0.00 59 ASN A N 4
ATOM 3490 C CA . ASN A 1 59 ? 9.050 -5.880 -0.600 1.00 0.00 59 ASN A CA 4
ATOM 3491 C C . ASN A 1 59 ? 8.280 -6.150 0.690 1.00 0.00 59 ASN A C 4
ATOM 3492 O O . ASN A 1 59 ? 7.330 -6.930 0.710 1.00 0.00 59 ASN A O 4
ATOM 3500 N N . SER A 1 60 ? 8.670 -5.440 1.750 1.00 0.00 60 SER A N 4
ATOM 3501 C CA . SER A 1 60 ? 7.960 -5.460 3.040 1.00 0.00 60 SER A CA 4
ATOM 3502 C C . SER A 1 60 ? 6.590 -4.780 2.940 1.00 0.00 60 SER A C 4
ATOM 3503 O O . SER A 1 60 ? 5.580 -5.410 3.250 1.00 0.00 60 SER A O 4
ATOM 3508 N N . MET A 1 61 ? 6.570 -3.600 2.330 1.00 0.00 61 MET A N 4
ATOM 3509 C CA . MET A 1 61 ? 5.370 -2.800 2.050 1.00 0.00 61 MET A CA 4
ATOM 3510 C C . MET A 1 61 ? 4.240 -3.580 1.370 1.00 0.00 61 MET A C 4
ATOM 3511 O O . MET A 1 61 ? 3.120 -3.590 1.870 1.00 0.00 61 MET A O 4
ATOM 3517 N N . LYS A 1 62 ? 4.550 -4.250 0.270 1.00 0.00 62 LYS A N 4
ATOM 3518 C CA . LYS A 1 62 ? 3.570 -5.030 -0.500 1.00 0.00 62 LYS A CA 4
ATOM 3519 C C . LYS A 1 62 ? 2.890 -6.150 0.300 1.00 0.00 62 LYS A C 4
ATOM 3520 O O . LYS A 1 62 ? 1.670 -6.280 0.270 1.00 0.00 62 LYS A O 4
ATOM 3530 N N . SER A 1 63 ? 3.680 -6.800 1.160 1.00 0.00 63 SER A N 4
ATOM 3531 C CA . SER A 1 63 ? 3.150 -7.760 2.140 1.00 0.00 63 SER A CA 4
ATOM 3532 C C . SER A 1 63 ? 2.230 -7.070 3.140 1.00 0.00 63 SER A C 4
ATOM 3533 O O . SER A 1 63 ? 1.010 -7.240 3.040 1.00 0.00 63 SER A O 4
ATOM 3538 N N . TRP A 1 64 ? 2.790 -6.070 3.820 1.00 0.00 64 TRP A N 4
ATOM 3539 C CA . TRP A 1 64 ? 2.170 -5.220 4.840 1.00 0.00 64 TRP A CA 4
ATOM 3540 C C . TRP A 1 64 ? 0.790 -4.670 4.480 1.00 0.00 64 TRP A C 4
ATOM 3541 O O . TRP A 1 64 ? -0.160 -4.810 5.250 1.00 0.00 64 TRP A O 4
ATOM 3554 N N . LEU A 1 65 ? 0.670 -4.160 3.260 1.00 0.00 65 LEU A N 4
ATOM 3555 C CA . LEU A 1 65 ? -0.560 -3.500 2.790 1.00 0.00 65 LEU A CA 4
ATOM 3556 C C . LEU A 1 65 ? -1.610 -4.390 2.110 1.00 0.00 65 LEU A C 4
ATOM 3557 O O . LEU A 1 65 ? -2.590 -3.860 1.600 1.00 0.00 65 LEU A O 4
ATOM 3563 N N . SER A 1 66 ? -1.480 -5.710 2.220 1.00 0.00 66 SER A N 4
ATOM 3564 C CA . SER A 1 66 ? -2.460 -6.620 1.600 1.00 0.00 66 SER A CA 4
ATOM 3565 C C . SER A 1 66 ? -3.480 -7.210 2.570 1.00 0.00 66 SER A C 4
ATOM 3566 O O . SER A 1 66 ? -4.350 -6.480 3.060 1.00 0.00 66 SER A O 4
ATOM 3571 N N . LYS A 1 67 ? -3.380 -8.500 2.860 1.00 0.00 67 LYS A N 4
ATOM 3572 C CA . LYS A 1 67 ? -4.270 -9.290 3.730 1.00 0.00 67 LYS A CA 4
ATOM 3573 C C . LYS A 1 67 ? -3.490 -9.650 5.000 1.00 0.00 67 LYS A C 4
ATOM 3574 O O . LYS A 1 67 ? -2.950 -10.740 5.160 1.00 0.00 67 LYS A O 4
ATOM 3584 N N . VAL A 1 68 ? -3.370 -8.620 5.830 1.00 0.00 68 VAL A N 4
ATOM 3585 C CA . VAL A 1 68 ? -2.450 -8.590 6.970 1.00 0.00 68 VAL A CA 4
ATOM 3586 C C . VAL A 1 68 ? -3.100 -8.210 8.310 1.00 0.00 68 VAL A C 4
ATOM 3587 O O . VAL A 1 68 ? -2.840 -8.860 9.310 1.00 0.00 68 VAL A O 4
ATOM 3592 N N . GLY A 1 69 ? -3.820 -7.090 8.330 1.00 0.00 69 GLY A N 4
ATOM 3593 C CA . GLY A 1 69 ? -4.390 -6.510 9.550 1.00 0.00 69 GLY A CA 4
ATOM 3594 C C . GLY A 1 69 ? -3.410 -5.760 10.450 1.00 0.00 69 GLY A C 4
ATOM 3595 O O . GLY A 1 69 ? -3.620 -4.610 10.840 1.00 0.00 69 GLY A O 4
ATOM 3597 N N . SER A 1 70 ? -2.370 -6.480 10.850 1.00 0.00 70 SER A N 4
ATOM 3598 C CA . SER A 1 70 ? -1.270 -6.050 11.720 1.00 0.00 70 SER A CA 4
ATOM 3599 C C . SER A 1 70 ? -0.720 -4.640 11.460 1.00 0.00 70 SER A C 4
ATOM 3600 O O . SER A 1 70 ? -0.790 -4.160 10.330 1.00 0.00 70 SER A O 4
ATOM 3605 N N . PRO A 1 71 ? -0.300 -3.940 12.510 1.00 0.00 71 PRO A N 4
ATOM 3606 C CA . PRO A 1 71 ? -0.500 -4.270 13.920 1.00 0.00 71 PRO A CA 4
ATOM 3607 C C . PRO A 1 71 ? -1.870 -3.960 14.540 1.00 0.00 71 PRO A C 4
ATOM 3608 O O . PRO A 1 71 ? -2.260 -4.620 15.500 1.00 0.00 71 PRO A O 4
ATOM 3612 N N . SER A 1 72 ? -2.580 -2.960 14.010 1.00 0.00 72 SER A N 4
ATOM 3613 C CA . SER A 1 72 ? -3.820 -2.430 14.590 1.00 0.00 72 SER A CA 4
ATOM 3614 C C . SER A 1 72 ? -5.020 -2.260 13.650 1.00 0.00 72 SER A C 4
ATOM 3615 O O . SER A 1 72 ? -6.160 -2.490 14.060 1.00 0.00 72 SER A O 4
ATOM 3620 N N . SER A 1 73 ? -4.780 -1.730 12.460 1.00 0.00 73 SER A N 4
ATOM 3621 C CA . SER A 1 73 ? -5.770 -1.440 11.410 1.00 0.00 73 SER A CA 4
ATOM 3622 C C . SER A 1 73 ? -5.850 -2.540 10.350 1.00 0.00 73 SER A C 4
ATOM 3623 O O . SER A 1 73 ? -4.930 -2.690 9.540 1.00 0.00 73 SER A O 4
ATOM 3628 N N . ARG A 1 74 ? -7.050 -3.080 10.210 1.00 0.00 74 ARG A N 4
ATOM 3629 C CA . ARG A 1 74 ? -7.320 -4.250 9.360 1.00 0.00 74 ARG A CA 4
ATOM 3630 C C . ARG A 1 74 ? -7.220 -4.020 7.850 1.00 0.00 74 ARG A C 4
ATOM 3631 O O . ARG A 1 74 ? -8.190 -3.700 7.170 1.00 0.00 74 ARG A O 4
ATOM 3645 N N . ILE A 1 75 ? -5.990 -4.160 7.360 1.00 0.00 75 ILE A N 4
ATOM 3646 C CA . ILE A 1 75 ? -5.710 -4.240 5.920 1.00 0.00 75 ILE A CA 4
ATOM 3647 C C . ILE A 1 75 ? -6.120 -5.640 5.440 1.00 0.00 75 ILE A C 4
ATOM 3648 O O . ILE A 1 75 ? -5.490 -6.630 5.780 1.00 0.00 75 ILE A O 4
ATOM 3654 N N . ASP A 1 76 ? -7.380 -5.640 5.010 1.00 0.00 76 ASP A N 4
ATOM 3655 C CA . ASP A 1 76 ? -8.130 -6.840 4.600 1.00 0.00 76 ASP A CA 4
ATOM 3656 C C . ASP A 1 76 ? -7.640 -7.530 3.320 1.00 0.00 76 ASP A C 4
ATOM 3657 O O . ASP A 1 76 ? -7.570 -8.760 3.340 1.00 0.00 76 ASP A O 4
ATOM 3663 N N . ARG A 1 77 ? -7.550 -6.810 2.210 1.00 0.00 77 ARG A N 4
ATOM 3664 C CA . ARG A 1 77 ? -7.090 -7.350 0.920 1.00 0.00 77 ARG A CA 4
ATOM 3665 C C . ARG A 1 77 ? -6.720 -6.210 -0.020 1.00 0.00 77 ARG A C 4
ATOM 3666 O O . ARG A 1 77 ? -7.440 -5.220 -0.090 1.00 0.00 77 ARG A O 4
ATOM 3680 N N . THR A 1 78 ? -5.700 -6.440 -0.850 1.00 0.00 78 THR A N 4
ATOM 3681 C CA . THR A 1 78 ? -5.180 -5.400 -1.760 1.00 0.00 78 THR A CA 4
ATOM 3682 C C . THR A 1 78 ? -4.540 -5.980 -3.030 1.00 0.00 78 THR A C 4
ATOM 3683 O O . THR A 1 78 ? -3.610 -6.780 -2.970 1.00 0.00 78 THR A O 4
ATOM 3689 N N . ASN A 1 79 ? -4.880 -5.280 -4.100 1.00 0.00 79 ASN A N 4
ATOM 3690 C CA . ASN A 1 79 ? -4.220 -5.420 -5.410 1.00 0.00 79 ASN A CA 4
ATOM 3691 C C . ASN A 1 79 ? -3.180 -4.310 -5.570 1.00 0.00 79 ASN A C 4
ATOM 3692 O O . ASN A 1 79 ? -3.380 -3.180 -5.130 1.00 0.00 79 ASN A O 4
ATOM 3700 N N . PHE A 1 80 ? -2.050 -4.700 -6.150 1.00 0.00 80 PHE A N 4
ATOM 3701 C CA . PHE A 1 80 ? -0.930 -3.800 -6.470 1.00 0.00 80 PHE A CA 4
ATOM 3702 C C . PHE A 1 80 ? -0.760 -3.710 -7.980 1.00 0.00 80 PHE A C 4
ATOM 3703 O O . PHE A 1 80 ? -0.490 -4.690 -8.660 1.00 0.00 80 PHE A O 4
ATOM 3712 N N . SER A 1 81 ? -1.110 -2.520 -8.480 1.00 0.00 81 SER A N 4
ATOM 3713 C CA . SER A 1 81 ? -1.110 -2.160 -9.900 1.00 0.00 81 SER A CA 4
ATOM 3714 C C . SER A 1 81 ? -0.240 -0.930 -10.180 1.00 0.00 81 SER A C 4
ATOM 3715 O O . SER A 1 81 ? 0.120 -0.180 -9.270 1.00 0.00 81 SER A O 4
ATOM 3720 N N . ASN A 1 82 ? 0.020 -0.690 -11.460 1.00 0.00 82 ASN A N 4
ATOM 3721 C CA . ASN A 1 82 ? 0.700 0.510 -11.970 1.00 0.00 82 ASN A CA 4
ATOM 3722 C C . ASN A 1 82 ? 2.050 0.770 -11.300 1.00 0.00 82 ASN A C 4
ATOM 3723 O O . ASN A 1 82 ? 2.140 1.500 -10.320 1.00 0.00 82 ASN A O 4
ATOM 3731 N N . GLU A 1 83 ? 3.090 0.120 -11.820 1.00 0.00 83 GLU A N 4
ATOM 3732 C CA . GLU A 1 83 ? 4.440 0.330 -11.300 1.00 0.00 83 GLU A CA 4
ATOM 3733 C C . GLU A 1 83 ? 5.330 1.160 -12.220 1.00 0.00 83 GLU A C 4
ATOM 3734 O O . GLU A 1 83 ? 5.740 0.750 -13.310 1.00 0.00 83 GLU A O 4
ATOM 3741 N N . LYS A 1 84 ? 5.610 2.350 -11.690 1.00 0.00 84 LYS A N 4
ATOM 3742 C CA . LYS A 1 84 ? 6.520 3.370 -12.240 1.00 0.00 84 LYS A CA 4
ATOM 3743 C C . LYS A 1 84 ? 7.840 3.250 -11.480 1.00 0.00 84 LYS A C 4
ATOM 3744 O O . LYS A 1 84 ? 7.980 3.690 -10.340 1.00 0.00 84 LYS A O 4
ATOM 3754 N N . THR A 1 85 ? 8.730 2.430 -12.030 1.00 0.00 85 THR A N 4
ATOM 3755 C CA . THR A 1 85 ? 10.110 2.290 -11.540 1.00 0.00 85 THR A CA 4
ATOM 3756 C C . THR A 1 85 ? 10.910 3.520 -11.950 1.00 0.00 85 THR A C 4
ATOM 3757 O O . THR A 1 85 ? 11.540 3.590 -13.000 1.00 0.00 85 THR A O 4
ATOM 3763 N N . ILE A 1 86 ? 10.770 4.540 -11.100 1.00 0.00 86 ILE A N 4
ATOM 3764 C CA . ILE A 1 86 ? 11.160 5.930 -11.390 1.00 0.00 86 ILE A CA 4
ATOM 3765 C C . ILE A 1 86 ? 12.340 6.440 -10.560 1.00 0.00 86 ILE A C 4
ATOM 3766 O O . ILE A 1 86 ? 12.620 5.970 -9.460 1.00 0.00 86 ILE A O 4
ATOM 3772 N N . SER A 1 87 ? 13.010 7.410 -11.150 1.00 0.00 87 SER A N 4
ATOM 3773 C CA . SER A 1 87 ? 14.010 8.240 -10.460 1.00 0.00 87 SER A CA 4
ATOM 3774 C C . SER A 1 87 ? 13.410 8.980 -9.270 1.00 0.00 87 SER A C 4
ATOM 3775 O O . SER A 1 87 ? 12.330 9.570 -9.370 1.00 0.00 87 SER A O 4
ATOM 3780 N N . LYS A 1 88 ? 14.130 8.890 -8.160 1.00 0.00 88 LYS A N 4
ATOM 3781 C CA . LYS A 1 88 ? 13.880 9.600 -6.890 1.00 0.00 88 LYS A CA 4
ATOM 3782 C C . LYS A 1 88 ? 12.560 9.310 -6.190 1.00 0.00 88 LYS A C 4
ATOM 3783 O O . LYS A 1 88 ? 11.520 9.020 -6.780 1.00 0.00 88 LYS A O 4
ATOM 3793 N N . LEU A 1 89 ? 12.620 9.420 -4.860 1.00 0.00 89 LEU A N 4
ATOM 3794 C CA . LEU A 1 89 ? 11.460 9.200 -3.980 1.00 0.00 89 LEU A CA 4
ATOM 3795 C C . LEU A 1 89 ? 10.630 10.470 -3.840 1.00 0.00 89 LEU A C 4
ATOM 3796 O O . LEU A 1 89 ? 10.930 11.370 -3.050 1.00 0.00 89 LEU A O 4
ATOM 3802 N N . GLU A 1 90 ? 9.570 10.530 -4.640 1.00 0.00 90 GLU A N 4
ATOM 3803 C CA . GLU A 1 90 ? 8.720 11.730 -4.770 1.00 0.00 90 GLU A CA 4
ATOM 3804 C C . GLU A 1 90 ? 7.650 11.810 -3.680 1.00 0.00 90 GLU A C 4
ATOM 3805 O O . GLU A 1 90 ? 6.610 11.150 -3.800 1.00 0.00 90 GLU A O 4
ATOM 3812 N N . TYR A 1 91 ? 8.110 12.310 -2.540 1.00 0.00 91 TYR A N 4
ATOM 3813 C CA . TYR A 1 91 ? 7.380 12.780 -1.350 1.00 0.00 91 TYR A CA 4
ATOM 3814 C C . TYR A 1 91 ? 8.230 12.680 -0.080 1.00 0.00 91 TYR A C 4
ATOM 3815 O O . TYR A 1 91 ? 9.140 11.860 0.020 1.00 0.00 91 TYR A O 4
ATOM 3826 N N . SER A 1 92 ? 7.950 13.570 0.860 1.00 0.00 92 SER A N 4
ATOM 3827 C CA . SER A 1 92 ? 8.490 13.500 2.230 1.00 0.00 92 SER A CA 4
ATOM 3828 C C . SER A 1 92 ? 7.660 12.530 3.080 1.00 0.00 92 SER A C 4
ATOM 3829 O O . SER A 1 92 ? 6.610 12.860 3.620 1.00 0.00 92 SER A O 4
ATOM 3834 N N . ASN A 1 93 ? 8.120 11.290 2.980 1.00 0.00 93 ASN A N 4
ATOM 3835 C CA . ASN A 1 93 ? 7.470 10.080 3.510 1.00 0.00 93 ASN A CA 4
ATOM 3836 C C . ASN A 1 93 ? 6.090 9.820 2.900 1.00 0.00 93 ASN A C 4
ATOM 3837 O O . ASN A 1 93 ? 5.710 10.470 1.930 1.00 0.00 93 ASN A O 4
ATOM 3845 N N . PHE A 1 94 ? 5.540 8.650 3.230 1.00 0.00 94 PHE A N 4
ATOM 3846 C CA . PHE A 1 94 ? 4.200 8.230 2.790 1.00 0.00 94 PHE A CA 4
ATOM 3847 C C . PHE A 1 94 ? 3.110 9.000 3.550 1.00 0.00 94 PHE A C 4
ATOM 3848 O O . PHE A 1 94 ? 2.240 8.450 4.220 1.00 0.00 94 PHE A O 4
ATOM 3857 N N . SER A 1 95 ? 3.060 10.280 3.210 1.00 0.00 95 SER A N 4
ATOM 3858 C CA . SER A 1 95 ? 2.320 11.310 3.960 1.00 0.00 95 SER A CA 4
ATOM 3859 C C . SER A 1 95 ? 0.820 11.380 3.700 1.00 0.00 95 SER A C 4
ATOM 3860 O O . SER A 1 95 ? 0.350 11.760 2.630 1.00 0.00 95 SER A O 4
ATOM 3865 N N . VAL A 1 96 ? 0.140 10.970 4.760 1.00 0.00 96 VAL A N 4
ATOM 3866 C CA . VAL A 1 96 ? -1.300 11.140 5.040 1.00 0.00 96 VAL A CA 4
ATOM 3867 C C . VAL A 1 96 ? -2.280 10.630 3.980 1.00 0.00 96 VAL A C 4
ATOM 3868 O O . VAL A 1 96 ? -1.930 10.260 2.860 1.00 0.00 96 VAL A O 4
ATOM 3873 N N . ARG A 1 97 ? -3.520 10.500 4.440 1.00 0.00 97 ARG A N 4
ATOM 3874 C CA . ARG A 1 97 ? -4.630 10.030 3.610 1.00 0.00 97 ARG A CA 4
ATOM 3875 C C . ARG A 1 97 ? -5.640 11.150 3.350 1.00 0.00 97 ARG A C 4
ATOM 3876 O O . ARG A 1 97 ? -6.190 11.770 4.270 1.00 0.00 97 ARG A O 4
ATOM 3890 N N . TYR A 1 98 ? -5.660 11.500 2.070 1.00 0.00 98 TYR A N 4
ATOM 3891 C CA . TYR A 1 98 ? -6.460 12.570 1.460 1.00 0.00 98 TYR A CA 4
ATOM 3892 C C . TYR A 1 98 ? -7.890 12.100 1.140 1.00 0.00 98 TYR A C 4
ATOM 3893 O O . TYR A 1 98 ? -8.820 12.890 1.390 1.00 0.00 98 TYR A O 4
ATOM 3905 N N . SER A 1 1 ? 10.350 -2.130 -15.550 1.00 0.00 1 SER A N 5
ATOM 3906 C CA . SER A 1 1 ? 9.180 -1.240 -15.490 1.00 0.00 1 SER A CA 5
ATOM 3907 C C . SER A 1 1 ? 9.250 0.000 -16.380 1.00 0.00 1 SER A C 5
ATOM 3908 O O . SER A 1 1 ? 8.560 0.070 -17.390 1.00 0.00 1 SER A O 5
ATOM 3915 N N . THR A 1 2 ? 10.020 1.000 -15.950 1.00 0.00 2 THR A N 5
ATOM 3916 C CA . THR A 1 2 ? 10.190 2.290 -16.640 1.00 0.00 2 THR A CA 5
ATOM 3917 C C . THR A 1 2 ? 11.650 2.710 -16.730 1.00 0.00 2 THR A C 5
ATOM 3918 O O . THR A 1 2 ? 12.300 2.510 -17.760 1.00 0.00 2 THR A O 5
ATOM 3924 N N . ALA A 1 3 ? 12.150 3.300 -15.650 1.00 0.00 3 ALA A N 5
ATOM 3925 C CA . ALA A 1 3 ? 13.530 3.800 -15.520 1.00 0.00 3 ALA A CA 5
ATOM 3926 C C . ALA A 1 3 ? 14.240 3.150 -14.330 1.00 0.00 3 ALA A C 5
ATOM 3927 O O . ALA A 1 3 ? 14.000 1.980 -14.050 1.00 0.00 3 ALA A O 5
ATOM 3930 N N . ARG A 1 4 ? 15.020 3.930 -13.580 1.00 0.00 4 ARG A N 5
ATOM 3931 C CA . ARG A 1 4 ? 15.920 3.470 -12.510 1.00 0.00 4 ARG A CA 5
ATOM 3932 C C . ARG A 1 4 ? 15.290 2.510 -11.500 1.00 0.00 4 ARG A C 5
ATOM 3933 O O . ARG A 1 4 ? 14.190 2.800 -11.030 1.00 0.00 4 ARG A O 5
ATOM 3947 N N . PRO A 1 5 ? 15.950 1.400 -11.190 1.00 0.00 5 PRO A N 5
ATOM 3948 C CA . PRO A 1 5 ? 15.450 0.410 -10.220 1.00 0.00 5 PRO A CA 5
ATOM 3949 C C . PRO A 1 5 ? 15.410 0.880 -8.760 1.00 0.00 5 PRO A C 5
ATOM 3950 O O . PRO A 1 5 ? 16.270 0.580 -7.940 1.00 0.00 5 PRO A O 5
ATOM 3954 N N . LEU A 1 6 ? 14.440 1.760 -8.510 1.00 0.00 6 LEU A N 5
ATOM 3955 C CA . LEU A 1 6 ? 13.930 2.160 -7.200 1.00 0.00 6 LEU A CA 5
ATOM 3956 C C . LEU A 1 6 ? 12.410 2.000 -7.310 1.00 0.00 6 LEU A C 5
ATOM 3957 O O . LEU A 1 6 ? 11.780 2.560 -8.200 1.00 0.00 6 LEU A O 5
ATOM 3963 N N . LYS A 1 7 ? 11.830 1.260 -6.360 1.00 0.00 7 LYS A N 5
ATOM 3964 C CA . LYS A 1 7 ? 10.470 0.740 -6.570 1.00 0.00 7 LYS A CA 5
ATOM 3965 C C . LYS A 1 7 ? 9.420 1.630 -5.910 1.00 0.00 7 LYS A C 5
ATOM 3966 O O . LYS A 1 7 ? 9.450 1.900 -4.710 1.00 0.00 7 LYS A O 5
ATOM 3976 N N . SER A 1 8 ? 8.600 2.200 -6.780 1.00 0.00 8 SER A N 5
ATOM 3977 C CA . SER A 1 8 ? 7.350 2.850 -6.360 1.00 0.00 8 SER A CA 5
ATOM 3978 C C . SER A 1 8 ? 6.150 2.000 -6.760 1.00 0.00 8 SER A C 5
ATOM 3979 O O . SER A 1 8 ? 5.930 1.640 -7.910 1.00 0.00 8 SER A O 5
ATOM 3984 N N . VAL A 1 9 ? 5.400 1.690 -5.700 1.00 0.00 9 VAL A N 5
ATOM 3985 C CA . VAL A 1 9 ? 4.230 0.800 -5.740 1.00 0.00 9 VAL A CA 5
ATOM 3986 C C . VAL A 1 9 ? 2.990 1.630 -5.450 1.00 0.00 9 VAL A C 5
ATOM 3987 O O . VAL A 1 9 ? 2.840 2.240 -4.400 1.00 0.00 9 VAL A O 5
ATOM 3992 N N . ASP A 1 10 ? 2.220 1.820 -6.530 1.00 0.00 10 ASP A N 5
ATOM 3993 C CA . ASP A 1 10 ? 0.910 2.470 -6.500 1.00 0.00 10 ASP A CA 5
ATOM 3994 C C . ASP A 1 10 ? -0.140 1.390 -6.220 1.00 0.00 10 ASP A C 5
ATOM 3995 O O . ASP A 1 10 ? -0.410 0.500 -7.020 1.00 0.00 10 ASP A O 5
ATOM 4001 N N . TYR A 1 11 ? -0.430 1.390 -4.920 1.00 0.00 11 TYR A N 5
ATOM 4002 C CA . TYR A 1 11 ? -1.250 0.410 -4.210 1.00 0.00 11 TYR A CA 5
ATOM 4003 C C . TYR A 1 11 ? -2.710 0.850 -4.080 1.00 0.00 11 TYR A C 5
ATOM 4004 O O . TYR A 1 11 ? -3.040 2.030 -4.240 1.00 0.00 11 TYR A O 5
ATOM 4015 N N . GLU A 1 12 ? -3.580 -0.160 -4.030 1.00 0.00 12 GLU A N 5
ATOM 4016 C CA . GLU A 1 12 ? -4.990 -0.010 -3.630 1.00 0.00 12 GLU A CA 5
ATOM 4017 C C . GLU A 1 12 ? -5.280 -1.030 -2.530 1.00 0.00 12 GLU A C 5
ATOM 4018 O O . GLU A 1 12 ? -5.340 -2.230 -2.770 1.00 0.00 12 GLU A O 5
ATOM 4025 N N . VAL A 1 13 ? -5.210 -0.530 -1.300 1.00 0.00 13 VAL A N 5
ATOM 4026 C CA . VAL A 1 13 ? -5.460 -1.300 -0.070 1.00 0.00 13 VAL A CA 5
ATOM 4027 C C . VAL A 1 13 ? -6.950 -1.660 0.000 1.00 0.00 13 VAL A C 5
ATOM 4028 O O . VAL A 1 13 ? -7.800 -0.790 -0.170 1.00 0.00 13 VAL A O 5
ATOM 4033 N N . PHE A 1 14 ? -7.240 -2.950 0.170 1.00 0.00 14 PHE A N 5
ATOM 4034 C CA . PHE A 1 14 ? -8.610 -3.430 0.390 1.00 0.00 14 PHE A CA 5
ATOM 4035 C C . PHE A 1 14 ? -8.700 -4.320 1.630 1.00 0.00 14 PHE A C 5
ATOM 4036 O O . PHE A 1 14 ? -7.870 -5.210 1.820 1.00 0.00 14 PHE A O 5
ATOM 4045 N N . GLY A 1 15 ? -9.750 -4.090 2.400 1.00 0.00 15 GLY A N 5
ATOM 4046 C CA . GLY A 1 15 ? -9.980 -4.770 3.690 1.00 0.00 15 GLY A CA 5
ATOM 4047 C C . GLY A 1 15 ? -11.080 -5.830 3.600 1.00 0.00 15 GLY A C 5
ATOM 4048 O O . GLY A 1 15 ? -12.200 -5.510 3.200 1.00 0.00 15 GLY A O 5
ATOM 4050 N N . ARG A 1 16 ? -10.700 -7.060 3.920 1.00 0.00 16 ARG A N 5
ATOM 4051 C CA . ARG A 1 16 ? -11.610 -8.210 4.070 1.00 0.00 16 ARG A CA 5
ATOM 4052 C C . ARG A 1 16 ? -12.950 -7.910 4.730 1.00 0.00 16 ARG A C 5
ATOM 4053 O O . ARG A 1 16 ? -13.990 -8.440 4.330 1.00 0.00 16 ARG A O 5
ATOM 4067 N N . VAL A 1 17 ? -12.900 -7.120 5.810 1.00 0.00 17 VAL A N 5
ATOM 4068 C CA . VAL A 1 17 ? -14.080 -6.450 6.370 1.00 0.00 17 VAL A CA 5
ATOM 4069 C C . VAL A 1 17 ? -13.850 -4.940 6.390 1.00 0.00 17 VAL A C 5
ATOM 4070 O O . VAL A 1 17 ? -12.710 -4.470 6.490 1.00 0.00 17 VAL A O 5
ATOM 4075 N N . GLN A 1 18 ? -14.940 -4.200 6.200 1.00 0.00 18 GLN A N 5
ATOM 4076 C CA . GLN A 1 18 ? -14.930 -2.730 6.200 1.00 0.00 18 GLN A CA 5
ATOM 4077 C C . GLN A 1 18 ? -14.300 -2.040 7.410 1.00 0.00 18 GLN A C 5
ATOM 4078 O O . GLN A 1 18 ? -13.850 -2.670 8.370 1.00 0.00 18 GLN A O 5
ATOM 4087 N N . GLY A 1 19 ? -14.110 -0.740 7.240 1.00 0.00 19 GLY A N 5
ATOM 4088 C CA . GLY A 1 19 ? -13.440 0.160 8.200 1.00 0.00 19 GLY A CA 5
ATOM 4089 C C . GLY A 1 19 ? -12.160 0.710 7.580 1.00 0.00 19 GLY A C 5
ATOM 4090 O O . GLY A 1 19 ? -12.120 1.840 7.090 1.00 0.00 19 GLY A O 5
ATOM 4092 N N . VAL A 1 20 ? -11.140 -0.150 7.600 1.00 0.00 20 VAL A N 5
ATOM 4093 C CA . VAL A 1 20 ? -9.800 0.010 7.010 1.00 0.00 20 VAL A CA 5
ATOM 4094 C C . VAL A 1 20 ? -9.010 1.110 7.720 1.00 0.00 20 VAL A C 5
ATOM 4095 O O . VAL A 1 20 ? -8.090 0.800 8.480 1.00 0.00 20 VAL A O 5
ATOM 4100 N N . CYS A 1 21 ? -9.390 2.370 7.490 1.00 0.00 21 CYS A N 5
ATOM 4101 C CA . CYS A 1 21 ? -8.770 3.580 8.040 1.00 0.00 21 CYS A CA 5
ATOM 4102 C C . CYS A 1 21 ? -7.240 3.580 8.060 1.00 0.00 21 CYS A C 5
ATOM 4103 O O . CYS A 1 21 ? -6.590 4.300 8.820 1.00 0.00 21 CYS A O 5
ATOM 4108 N N . PHE A 1 22 ? -6.710 3.020 6.970 1.00 0.00 22 PHE A N 5
ATOM 4109 C CA . PHE A 1 22 ? -5.290 2.660 6.810 1.00 0.00 22 PHE A CA 5
ATOM 4110 C C . PHE A 1 22 ? -4.340 3.860 6.860 1.00 0.00 22 PHE A C 5
ATOM 4111 O O . PHE A 1 22 ? -3.190 3.700 7.270 1.00 0.00 22 PHE A O 5
ATOM 4120 N N . ARG A 1 23 ? -4.830 5.030 6.470 1.00 0.00 23 ARG A N 5
ATOM 4121 C CA . ARG A 1 23 ? -4.160 6.340 6.540 1.00 0.00 23 ARG A CA 5
ATOM 4122 C C . ARG A 1 23 ? -3.010 6.500 7.520 1.00 0.00 23 ARG A C 5
ATOM 4123 O O . ARG A 1 23 ? -1.840 6.460 7.130 1.00 0.00 23 ARG A O 5
ATOM 4137 N N . MET A 1 24 ? -3.340 6.580 8.810 1.00 0.00 24 MET A N 5
ATOM 4138 C CA . MET A 1 24 ? -2.380 6.790 9.900 1.00 0.00 24 MET A CA 5
ATOM 4139 C C . MET A 1 24 ? -1.320 5.690 10.020 1.00 0.00 24 MET A C 5
ATOM 4140 O O . MET A 1 24 ? -0.120 5.980 10.100 1.00 0.00 24 MET A O 5
ATOM 4146 N N . TYR A 1 25 ? -1.770 4.450 9.840 1.00 0.00 25 TYR A N 5
ATOM 4147 C CA . TYR A 1 25 ? -0.920 3.260 9.860 1.00 0.00 25 TYR A CA 5
ATOM 4148 C C . TYR A 1 25 ? 0.120 3.280 8.730 1.00 0.00 25 TYR A C 5
ATOM 4149 O O . TYR A 1 25 ? 1.320 3.190 9.000 1.00 0.00 25 TYR A O 5
ATOM 4160 N N . ALA A 1 26 ? -0.370 3.600 7.540 1.00 0.00 26 ALA A N 5
ATOM 4161 C CA . ALA A 1 26 ? 0.430 3.820 6.320 1.00 0.00 26 ALA A CA 5
ATOM 4162 C C . ALA A 1 26 ? 1.580 4.800 6.560 1.00 0.00 26 ALA A C 5
ATOM 4163 O O . ALA A 1 26 ? 2.720 4.360 6.680 1.00 0.00 26 ALA A O 5
ATOM 4166 N N . GLU A 1 27 ? 1.180 5.980 7.020 1.00 0.00 27 GLU A N 5
ATOM 4167 C CA . GLU A 1 27 ? 2.060 7.110 7.390 1.00 0.00 27 GLU A CA 5
ATOM 4168 C C . GLU A 1 27 ? 3.170 6.700 8.350 1.00 0.00 27 GLU A C 5
ATOM 4169 O O . GLU A 1 27 ? 4.330 6.600 7.950 1.00 0.00 27 GLU A O 5
ATOM 4176 N N . ASP A 1 28 ? 2.770 6.200 9.510 1.00 0.00 28 ASP A N 5
ATOM 4177 C CA . ASP A 1 28 ? 3.660 5.790 10.610 1.00 0.00 28 ASP A CA 5
ATOM 4178 C C . ASP A 1 28 ? 4.640 4.680 10.220 1.00 0.00 28 ASP A C 5
ATOM 4179 O O . ASP A 1 28 ? 5.860 4.860 10.310 1.00 0.00 28 ASP A O 5
ATOM 4185 N N . GLU A 1 29 ? 4.110 3.590 9.680 1.00 0.00 29 GLU A N 5
ATOM 4186 C CA . GLU A 1 29 ? 4.900 2.420 9.270 1.00 0.00 29 GLU A CA 5
ATOM 4187 C C . GLU A 1 29 ? 5.850 2.740 8.110 1.00 0.00 29 GLU A C 5
ATOM 4188 O O . GLU A 1 29 ? 7.010 2.330 8.130 1.00 0.00 29 GLU A O 5
ATOM 4195 N N . ALA A 1 30 ? 5.370 3.560 7.170 1.00 0.00 30 ALA A N 5
ATOM 4196 C CA . ALA A 1 30 ? 6.160 4.060 6.030 1.00 0.00 30 ALA A CA 5
ATOM 4197 C C . ALA A 1 30 ? 7.440 4.780 6.460 1.00 0.00 30 ALA A C 5
ATOM 4198 O O . ALA A 1 30 ? 8.540 4.400 6.040 1.00 0.00 30 ALA A O 5
ATOM 4201 N N . ARG A 1 31 ? 7.290 5.680 7.430 1.00 0.00 31 ARG A N 5
ATOM 4202 C CA . ARG A 1 31 ? 8.390 6.390 8.090 1.00 0.00 31 ARG A CA 5
ATOM 4203 C C . ARG A 1 31 ? 9.450 5.410 8.610 1.00 0.00 31 ARG A C 5
ATOM 4204 O O . ARG A 1 31 ? 10.570 5.420 8.100 1.00 0.00 31 ARG A O 5
ATOM 4218 N N . LYS A 1 32 ? 8.990 4.400 9.330 1.00 0.00 32 LYS A N 5
ATOM 4219 C CA . LYS A 1 32 ? 9.810 3.330 9.910 1.00 0.00 32 LYS A CA 5
ATOM 4220 C C . LYS A 1 32 ? 10.580 2.490 8.880 1.00 0.00 32 LYS A C 5
ATOM 4221 O O . LYS A 1 32 ? 11.790 2.310 9.020 1.00 0.00 32 LYS A O 5
ATOM 4231 N N . ILE A 1 33 ? 9.880 1.980 7.870 1.00 0.00 33 ILE A N 5
ATOM 4232 C CA . ILE A 1 33 ? 10.440 1.100 6.830 1.00 0.00 33 ILE A CA 5
ATOM 4233 C C . ILE A 1 33 ? 11.430 1.820 5.920 1.00 0.00 33 ILE A C 5
ATOM 4234 O O . ILE A 1 33 ? 12.310 1.190 5.340 1.00 0.00 33 ILE A O 5
ATOM 4240 N N . GLY A 1 34 ? 11.280 3.140 5.800 1.00 0.00 34 GLY A N 5
ATOM 4241 C CA . GLY A 1 34 ? 12.060 3.980 4.890 1.00 0.00 34 GLY A CA 5
ATOM 4242 C C . GLY A 1 34 ? 11.340 4.190 3.550 1.00 0.00 34 GLY A C 5
ATOM 4243 O O . GLY A 1 34 ? 11.880 3.920 2.480 1.00 0.00 34 GLY A O 5
ATOM 4245 N N . VAL A 1 35 ? 10.100 4.660 3.670 1.00 0.00 35 VAL A N 5
ATOM 4246 C CA . VAL A 1 35 ? 9.220 4.930 2.520 1.00 0.00 35 VAL A CA 5
ATOM 4247 C C . VAL A 1 35 ? 8.900 6.420 2.460 1.00 0.00 35 VAL A C 5
ATOM 4248 O O . VAL A 1 35 ? 8.570 7.080 3.440 1.00 0.00 35 VAL A O 5
ATOM 4253 N N . VAL A 1 36 ? 8.900 6.880 1.210 1.00 0.00 36 VAL A N 5
ATOM 4254 C CA . VAL A 1 36 ? 8.490 8.230 0.810 1.00 0.00 36 VAL A CA 5
ATOM 4255 C C . VAL A 1 36 ? 7.310 8.180 -0.170 1.00 0.00 36 VAL A C 5
ATOM 4256 O O . VAL A 1 36 ? 6.910 7.100 -0.610 1.00 0.00 36 VAL A O 5
ATOM 4261 N N . GLY A 1 37 ? 6.690 9.330 -0.380 1.00 0.00 37 GLY A N 5
ATOM 4262 C CA . GLY A 1 37 ? 5.600 9.480 -1.360 1.00 0.00 37 GLY A CA 5
ATOM 4263 C C . GLY A 1 37 ? 4.450 10.340 -0.830 1.00 0.00 37 GLY A C 5
ATOM 4264 O O . GLY A 1 37 ? 4.660 11.360 -0.160 1.00 0.00 37 GLY A O 5
ATOM 4266 N N . TRP A 1 38 ? 3.250 9.830 -1.080 1.00 0.00 38 TRP A N 5
ATOM 4267 C CA . TRP A 1 38 ? 1.980 10.480 -0.730 1.00 0.00 38 TRP A CA 5
ATOM 4268 C C . TRP A 1 38 ? 0.820 9.480 -0.740 1.00 0.00 38 TRP A C 5
ATOM 4269 O O . TRP A 1 38 ? 0.840 8.500 -1.480 1.00 0.00 38 TRP A O 5
ATOM 4282 N N . VAL A 1 39 ? -0.170 9.770 0.090 1.00 0.00 39 VAL A N 5
ATOM 4283 C CA . VAL A 1 39 ? -1.370 8.930 0.260 1.00 0.00 39 VAL A CA 5
ATOM 4284 C C . VAL A 1 39 ? -2.650 9.630 -0.200 1.00 0.00 39 VAL A C 5
ATOM 4285 O O . VAL A 1 39 ? -2.910 10.790 0.120 1.00 0.00 39 VAL A O 5
ATOM 4290 N N . LYS A 1 40 ? -3.460 8.860 -0.910 1.00 0.00 40 LYS A N 5
ATOM 4291 C CA . LYS A 1 40 ? -4.740 9.300 -1.480 1.00 0.00 40 LYS A CA 5
ATOM 4292 C C . LYS A 1 40 ? -5.930 8.540 -0.900 1.00 0.00 40 LYS A C 5
ATOM 4293 O O . LYS A 1 40 ? -6.120 7.340 -1.090 1.00 0.00 40 LYS A O 5
ATOM 4303 N N . ASN A 1 41 ? -6.820 9.370 -0.360 1.00 0.00 41 ASN A N 5
ATOM 4304 C CA . ASN A 1 41 ? -8.110 8.970 0.240 1.00 0.00 41 ASN A CA 5
ATOM 4305 C C . ASN A 1 41 ? -9.010 8.380 -0.850 1.00 0.00 41 ASN A C 5
ATOM 4306 O O . ASN A 1 41 ? -9.280 9.030 -1.860 1.00 0.00 41 ASN A O 5
ATOM 4314 N N . THR A 1 42 ? -9.310 7.090 -0.720 1.00 0.00 42 THR A N 5
ATOM 4315 C CA . THR A 1 42 ? -10.090 6.360 -1.730 1.00 0.00 42 THR A CA 5
ATOM 4316 C C . THR A 1 42 ? -11.520 6.140 -1.260 1.00 0.00 42 THR A C 5
ATOM 4317 O O . THR A 1 42 ? -12.160 7.050 -0.730 1.00 0.00 42 THR A O 5
ATOM 4323 N N . SER A 1 43 ? -12.020 4.910 -1.340 1.00 0.00 43 SER A N 5
ATOM 4324 C CA . SER A 1 43 ? -13.410 4.560 -1.050 1.00 0.00 43 SER A CA 5
ATOM 4325 C C . SER A 1 43 ? -13.510 3.800 0.280 1.00 0.00 43 SER A C 5
ATOM 4326 O O . SER A 1 43 ? -12.880 2.760 0.440 1.00 0.00 43 SER A O 5
ATOM 4331 N N . LYS A 1 44 ? -14.060 4.510 1.260 1.00 0.00 44 LYS A N 5
ATOM 4332 C CA . LYS A 1 44 ? -14.310 4.040 2.620 1.00 0.00 44 LYS A CA 5
ATOM 4333 C C . LYS A 1 44 ? -13.130 3.370 3.320 1.00 0.00 44 LYS A C 5
ATOM 4334 O O . LYS A 1 44 ? -12.870 2.180 3.160 1.00 0.00 44 LYS A O 5
ATOM 4344 N N . GLY A 1 45 ? -12.320 4.240 3.930 1.00 0.00 45 GLY A N 5
ATOM 4345 C CA . GLY A 1 45 ? -11.130 3.860 4.710 1.00 0.00 45 GLY A CA 5
ATOM 4346 C C . GLY A 1 45 ? -9.910 3.420 3.910 1.00 0.00 45 GLY A C 5
ATOM 4347 O O . GLY A 1 45 ? -8.790 3.460 4.430 1.00 0.00 45 GLY A O 5
ATOM 4349 N N . THR A 1 46 ? -10.150 2.810 2.750 1.00 0.00 46 THR A N 5
ATOM 4350 C CA . THR A 1 46 ? -9.110 2.380 1.810 1.00 0.00 46 THR A CA 5
ATOM 4351 C C . THR A 1 46 ? -8.260 3.550 1.320 1.00 0.00 46 THR A C 5
ATOM 4352 O O . THR A 1 46 ? -8.710 4.690 1.210 1.00 0.00 46 THR A O 5
ATOM 4358 N N . VAL A 1 47 ? -7.000 3.190 1.080 1.00 0.00 47 VAL A N 5
ATOM 4359 C CA . VAL A 1 47 ? -6.000 4.150 0.580 1.00 0.00 47 VAL A CA 5
ATOM 4360 C C . VAL A 1 47 ? -5.160 3.610 -0.590 1.00 0.00 47 VAL A C 5
ATOM 4361 O O . VAL A 1 47 ? -4.830 2.430 -0.670 1.00 0.00 47 VAL A O 5
ATOM 4366 N N . THR A 1 48 ? -5.250 4.450 -1.620 1.00 0.00 48 THR A N 5
ATOM 4367 C CA . THR A 1 48 ? -4.290 4.520 -2.730 1.00 0.00 48 THR A CA 5
ATOM 4368 C C . THR A 1 48 ? -3.210 5.560 -2.420 1.00 0.00 48 THR A C 5
ATOM 4369 O O . THR A 1 48 ? -3.070 6.030 -1.300 1.00 0.00 48 THR A O 5
ATOM 4375 N N . GLY A 1 49 ? -2.380 5.830 -3.430 1.00 0.00 49 GLY A N 5
ATOM 4376 C CA . GLY A 1 49 ? -1.210 6.710 -3.390 1.00 0.00 49 GLY A CA 5
ATOM 4377 C C . GLY A 1 49 ? 0.030 6.010 -3.960 1.00 0.00 49 GLY A C 5
ATOM 4378 O O . GLY A 1 49 ? -0.060 5.030 -4.700 1.00 0.00 49 GLY A O 5
ATOM 4380 N N . GLN A 1 50 ? 1.170 6.510 -3.510 1.00 0.00 50 GLN A N 5
ATOM 4381 C CA . GLN A 1 50 ? 2.510 6.130 -3.980 1.00 0.00 50 GLN A CA 5
ATOM 4382 C C . GLN A 1 50 ? 3.470 5.810 -2.830 1.00 0.00 50 GLN A C 5
ATOM 4383 O O . GLN A 1 50 ? 3.840 6.680 -2.050 1.00 0.00 50 GLN A O 5
ATOM 4392 N N . VAL A 1 51 ? 3.780 4.520 -2.730 1.00 0.00 51 VAL A N 5
ATOM 4393 C CA . VAL A 1 51 ? 4.810 3.980 -1.830 1.00 0.00 51 VAL A CA 5
ATOM 4394 C C . VAL A 1 51 ? 6.130 3.850 -2.590 1.00 0.00 51 VAL A C 5
ATOM 4395 O O . VAL A 1 51 ? 6.350 2.910 -3.350 1.00 0.00 51 VAL A O 5
ATOM 4400 N N . GLN A 1 52 ? 6.960 4.870 -2.390 1.00 0.00 52 GLN A N 5
ATOM 4401 C CA . GLN A 1 52 ? 8.280 5.020 -3.020 1.00 0.00 52 GLN A CA 5
ATOM 4402 C C . GLN A 1 52 ? 9.370 4.610 -2.030 1.00 0.00 52 GLN A C 5
ATOM 4403 O O . GLN A 1 52 ? 9.580 5.260 -1.000 1.00 0.00 52 GLN A O 5
ATOM 4412 N N . GLY A 1 53 ? 9.960 3.450 -2.310 1.00 0.00 53 GLY A N 5
ATOM 4413 C CA . GLY A 1 53 ? 11.030 2.840 -1.510 1.00 0.00 53 GLY A CA 5
ATOM 4414 C C . GLY A 1 53 ? 12.190 2.290 -2.350 1.00 0.00 53 GLY A C 5
ATOM 4415 O O . GLY A 1 53 ? 11.970 1.870 -3.490 1.00 0.00 53 GLY A O 5
ATOM 4417 N N . PRO A 1 54 ? 13.410 2.260 -1.820 1.00 0.00 54 PRO A N 5
ATOM 4418 C CA . PRO A 1 54 ? 14.550 1.660 -2.520 1.00 0.00 54 PRO A CA 5
ATOM 4419 C C . PRO A 1 54 ? 14.450 0.130 -2.530 1.00 0.00 54 PRO A C 5
ATOM 4420 O O . PRO A 1 54 ? 13.950 -0.470 -1.580 1.00 0.00 54 PRO A O 5
ATOM 4424 N N . GLU A 1 55 ? 15.060 -0.470 -3.550 1.00 0.00 55 GLU A N 5
ATOM 4425 C CA . GLU A 1 55 ? 14.980 -1.910 -3.840 1.00 0.00 55 GLU A CA 5
ATOM 4426 C C . GLU A 1 55 ? 15.020 -2.880 -2.660 1.00 0.00 55 GLU A C 5
ATOM 4427 O O . GLU A 1 55 ? 14.150 -3.740 -2.550 1.00 0.00 55 GLU A O 5
ATOM 4434 N N . GLU A 1 56 ? 15.980 -2.720 -1.750 1.00 0.00 56 GLU A N 5
ATOM 4435 C CA . GLU A 1 56 ? 16.080 -3.580 -0.560 1.00 0.00 56 GLU A CA 5
ATOM 4436 C C . GLU A 1 56 ? 14.850 -3.430 0.350 1.00 0.00 56 GLU A C 5
ATOM 4437 O O . GLU A 1 56 ? 14.070 -4.370 0.480 1.00 0.00 56 GLU A O 5
ATOM 4444 N N . LYS A 1 57 ? 14.650 -2.230 0.880 1.00 0.00 57 LYS A N 5
ATOM 4445 C CA . LYS A 1 57 ? 13.580 -1.920 1.840 1.00 0.00 57 LYS A CA 5
ATOM 4446 C C . LYS A 1 57 ? 12.170 -2.180 1.310 1.00 0.00 57 LYS A C 5
ATOM 4447 O O . LYS A 1 57 ? 11.300 -2.650 2.040 1.00 0.00 57 LYS A O 5
ATOM 4457 N N . VAL A 1 58 ? 12.000 -2.010 0.000 1.00 0.00 58 VAL A N 5
ATOM 4458 C CA . VAL A 1 58 ? 10.700 -2.160 -0.680 1.00 0.00 58 VAL A CA 5
ATOM 4459 C C . VAL A 1 58 ? 10.010 -3.510 -0.470 1.00 0.00 58 VAL A C 5
ATOM 4460 O O . VAL A 1 58 ? 8.810 -3.540 -0.210 1.00 0.00 58 VAL A O 5
ATOM 4465 N N . ASN A 1 59 ? 10.800 -4.570 -0.390 1.00 0.00 59 ASN A N 5
ATOM 4466 C CA . ASN A 1 59 ? 10.310 -5.930 -0.130 1.00 0.00 59 ASN A CA 5
ATOM 4467 C C . ASN A 1 59 ? 9.440 -6.030 1.130 1.00 0.00 59 ASN A C 5
ATOM 4468 O O . ASN A 1 59 ? 8.330 -6.550 1.090 1.00 0.00 59 ASN A O 5
ATOM 4476 N N . SER A 1 60 ? 9.890 -5.320 2.160 1.00 0.00 60 SER A N 5
ATOM 4477 C CA . SER A 1 60 ? 9.200 -5.210 3.460 1.00 0.00 60 SER A CA 5
ATOM 4478 C C . SER A 1 60 ? 7.880 -4.450 3.390 1.00 0.00 60 SER A C 5
ATOM 4479 O O . SER A 1 60 ? 6.830 -5.030 3.660 1.00 0.00 60 SER A O 5
ATOM 4484 N N . MET A 1 61 ? 7.920 -3.230 2.860 1.00 0.00 61 MET A N 5
ATOM 4485 C CA . MET A 1 61 ? 6.730 -2.370 2.750 1.00 0.00 61 MET A CA 5
ATOM 4486 C C . MET A 1 61 ? 5.580 -2.980 1.950 1.00 0.00 61 MET A C 5
ATOM 4487 O O . MET A 1 61 ? 4.440 -2.930 2.410 1.00 0.00 61 MET A O 5
ATOM 4493 N N . LYS A 1 62 ? 5.920 -3.710 0.900 1.00 0.00 62 LYS A N 5
ATOM 4494 C CA . LYS A 1 62 ? 4.990 -4.530 0.100 1.00 0.00 62 LYS A CA 5
ATOM 4495 C C . LYS A 1 62 ? 4.170 -5.480 0.980 1.00 0.00 62 LYS A C 5
ATOM 4496 O O . LYS A 1 62 ? 2.980 -5.250 1.190 1.00 0.00 62 LYS A O 5
ATOM 4506 N N . SER A 1 63 ? 4.870 -6.380 1.670 1.00 0.00 63 SER A N 5
ATOM 4507 C CA . SER A 1 63 ? 4.260 -7.350 2.590 1.00 0.00 63 SER A CA 5
ATOM 4508 C C . SER A 1 63 ? 3.370 -6.720 3.660 1.00 0.00 63 SER A C 5
ATOM 4509 O O . SER A 1 63 ? 2.230 -7.150 3.840 1.00 0.00 63 SER A O 5
ATOM 4514 N N . TRP A 1 64 ? 3.850 -5.620 4.250 1.00 0.00 64 TRP A N 5
ATOM 4515 C CA . TRP A 1 64 ? 3.090 -4.830 5.230 1.00 0.00 64 TRP A CA 5
ATOM 4516 C C . TRP A 1 64 ? 1.750 -4.290 4.710 1.00 0.00 64 TRP A C 5
ATOM 4517 O O . TRP A 1 64 ? 0.720 -4.580 5.310 1.00 0.00 64 TRP A O 5
ATOM 4530 N N . LEU A 1 65 ? 1.760 -3.580 3.590 1.00 0.00 65 LEU A N 5
ATOM 4531 C CA . LEU A 1 65 ? 0.550 -3.020 2.970 1.00 0.00 65 LEU A CA 5
ATOM 4532 C C . LEU A 1 65 ? -0.590 -4.020 2.750 1.00 0.00 65 LEU A C 5
ATOM 4533 O O . LEU A 1 65 ? -1.740 -3.640 2.570 1.00 0.00 65 LEU A O 5
ATOM 4539 N N . SER A 1 66 ? -0.180 -5.270 2.550 1.00 0.00 66 SER A N 5
ATOM 4540 C CA . SER A 1 66 ? -1.060 -6.450 2.580 1.00 0.00 66 SER A CA 5
ATOM 4541 C C . SER A 1 66 ? -1.400 -6.960 3.980 1.00 0.00 66 SER A C 5
ATOM 4542 O O . SER A 1 66 ? -2.510 -6.750 4.460 1.00 0.00 66 SER A O 5
ATOM 4547 N N . LYS A 1 67 ? -0.420 -7.530 4.670 1.00 0.00 67 LYS A N 5
ATOM 4548 C CA . LYS A 1 67 ? -0.560 -8.240 5.950 1.00 0.00 67 LYS A CA 5
ATOM 4549 C C . LYS A 1 67 ? -1.030 -7.420 7.150 1.00 0.00 67 LYS A C 5
ATOM 4550 O O . LYS A 1 67 ? -1.530 -7.970 8.130 1.00 0.00 67 LYS A O 5
ATOM 4560 N N . VAL A 1 68 ? -0.740 -6.120 7.110 1.00 0.00 68 VAL A N 5
ATOM 4561 C CA . VAL A 1 68 ? -1.170 -5.040 8.010 1.00 0.00 68 VAL A CA 5
ATOM 4562 C C . VAL A 1 68 ? -0.760 -5.110 9.490 1.00 0.00 68 VAL A C 5
ATOM 4563 O O . VAL A 1 68 ? -0.020 -4.260 9.970 1.00 0.00 68 VAL A O 5
ATOM 4568 N N . GLY A 1 69 ? -1.350 -6.060 10.220 1.00 0.00 69 GLY A N 5
ATOM 4569 C CA . GLY A 1 69 ? -1.210 -6.210 11.670 1.00 0.00 69 GLY A CA 5
ATOM 4570 C C . GLY A 1 69 ? -2.540 -6.000 12.390 1.00 0.00 69 GLY A C 5
ATOM 4571 O O . GLY A 1 69 ? -3.530 -6.670 12.100 1.00 0.00 69 GLY A O 5
ATOM 4573 N N . SER A 1 70 ? -2.610 -4.900 13.140 1.00 0.00 70 SER A N 5
ATOM 4574 C CA . SER A 1 70 ? -3.720 -4.620 14.060 1.00 0.00 70 SER A CA 5
ATOM 4575 C C . SER A 1 70 ? -5.080 -4.210 13.480 1.00 0.00 70 SER A C 5
ATOM 4576 O O . SER A 1 70 ? -6.060 -4.490 14.170 1.00 0.00 70 SER A O 5
ATOM 4581 N N . PRO A 1 71 ? -5.210 -3.530 12.340 1.00 0.00 71 PRO A N 5
ATOM 4582 C CA . PRO A 1 71 ? -6.520 -3.230 11.760 1.00 0.00 71 PRO A CA 5
ATOM 4583 C C . PRO A 1 71 ? -7.360 -4.490 11.500 1.00 0.00 71 PRO A C 5
ATOM 4584 O O . PRO A 1 71 ? -7.090 -5.290 10.610 1.00 0.00 71 PRO A O 5
ATOM 4588 N N . SER A 1 72 ? -8.390 -4.570 12.330 1.00 0.00 72 SER A N 5
ATOM 4589 C CA . SER A 1 72 ? -9.450 -5.590 12.370 1.00 0.00 72 SER A CA 5
ATOM 4590 C C . SER A 1 72 ? -10.000 -5.980 10.990 1.00 0.00 72 SER A C 5
ATOM 4591 O O . SER A 1 72 ? -10.500 -7.090 10.790 1.00 0.00 72 SER A O 5
ATOM 4596 N N . SER A 1 73 ? -9.970 -5.000 10.090 1.00 0.00 73 SER A N 5
ATOM 4597 C CA . SER A 1 73 ? -10.260 -5.130 8.660 1.00 0.00 73 SER A CA 5
ATOM 4598 C C . SER A 1 73 ? -9.540 -6.260 7.920 1.00 0.00 73 SER A C 5
ATOM 4599 O O . SER A 1 73 ? -9.930 -6.590 6.800 1.00 0.00 73 SER A O 5
ATOM 4604 N N . ARG A 1 74 ? -8.400 -6.680 8.470 1.00 0.00 74 ARG A N 5
ATOM 4605 C CA . ARG A 1 74 ? -7.540 -7.780 8.030 1.00 0.00 74 ARG A CA 5
ATOM 4606 C C . ARG A 1 74 ? -6.700 -7.530 6.780 1.00 0.00 74 ARG A C 5
ATOM 4607 O O . ARG A 1 74 ? -5.540 -7.950 6.720 1.00 0.00 74 ARG A O 5
ATOM 4621 N N . ILE A 1 75 ? -7.260 -6.740 5.870 1.00 0.00 75 ILE A N 5
ATOM 4622 C CA . ILE A 1 75 ? -6.660 -6.300 4.590 1.00 0.00 75 ILE A CA 5
ATOM 4623 C C . ILE A 1 75 ? -6.280 -7.480 3.700 1.00 0.00 75 ILE A C 5
ATOM 4624 O O . ILE A 1 75 ? -7.120 -7.940 2.930 1.00 0.00 75 ILE A O 5
ATOM 4630 N N . ASP A 1 76 ? -5.090 -8.050 3.930 1.00 0.00 76 ASP A N 5
ATOM 4631 C CA . ASP A 1 76 ? -4.460 -9.160 3.210 1.00 0.00 76 ASP A CA 5
ATOM 4632 C C . ASP A 1 76 ? -4.230 -9.000 1.710 1.00 0.00 76 ASP A C 5
ATOM 4633 O O . ASP A 1 76 ? -3.130 -9.230 1.210 1.00 0.00 76 ASP A O 5
ATOM 4639 N N . ARG A 1 77 ? -5.220 -8.430 1.020 1.00 0.00 77 ARG A N 5
ATOM 4640 C CA . ARG A 1 77 ? -5.200 -8.210 -0.430 1.00 0.00 77 ARG A CA 5
ATOM 4641 C C . ARG A 1 77 ? -5.090 -6.720 -0.760 1.00 0.00 77 ARG A C 5
ATOM 4642 O O . ARG A 1 77 ? -6.040 -5.940 -0.690 1.00 0.00 77 ARG A O 5
ATOM 4656 N N . THR A 1 78 ? -3.860 -6.360 -1.110 1.00 0.00 78 THR A N 5
ATOM 4657 C CA . THR A 1 78 ? -3.560 -5.020 -1.630 1.00 0.00 78 THR A CA 5
ATOM 4658 C C . THR A 1 78 ? -3.010 -5.080 -3.060 1.00 0.00 78 THR A C 5
ATOM 4659 O O . THR A 1 78 ? -2.000 -5.730 -3.370 1.00 0.00 78 THR A O 5
ATOM 4665 N N . ASN A 1 79 ? -3.680 -4.280 -3.870 1.00 0.00 79 ASN A N 5
ATOM 4666 C CA . ASN A 1 79 ? -3.510 -4.210 -5.330 1.00 0.00 79 ASN A CA 5
ATOM 4667 C C . ASN A 1 79 ? -2.320 -3.310 -5.700 1.00 0.00 79 ASN A C 5
ATOM 4668 O O . ASN A 1 79 ? -2.450 -2.100 -5.860 1.00 0.00 79 ASN A O 5
ATOM 4676 N N . PHE A 1 80 ? -1.160 -3.950 -5.650 1.00 0.00 80 PHE A N 5
ATOM 4677 C CA . PHE A 1 80 ? 0.160 -3.410 -6.010 1.00 0.00 80 PHE A CA 5
ATOM 4678 C C . PHE A 1 80 ? 0.340 -3.230 -7.520 1.00 0.00 80 PHE A C 5
ATOM 4679 O O . PHE A 1 80 ? 1.450 -3.160 -8.050 1.00 0.00 80 PHE A O 5
ATOM 4688 N N . SER A 1 81 ? -0.760 -2.810 -8.130 1.00 0.00 81 SER A N 5
ATOM 4689 C CA . SER A 1 81 ? -1.050 -2.860 -9.580 1.00 0.00 81 SER A CA 5
ATOM 4690 C C . SER A 1 81 ? -0.080 -2.100 -10.480 1.00 0.00 81 SER A C 5
ATOM 4691 O O . SER A 1 81 ? 0.210 -2.520 -11.600 1.00 0.00 81 SER A O 5
ATOM 4696 N N . ASN A 1 82 ? 0.390 -0.960 -9.980 1.00 0.00 82 ASN A N 5
ATOM 4697 C CA . ASN A 1 82 ? 1.380 -0.150 -10.710 1.00 0.00 82 ASN A CA 5
ATOM 4698 C C . ASN A 1 82 ? 2.700 -0.070 -9.940 1.00 0.00 82 ASN A C 5
ATOM 4699 O O . ASN A 1 82 ? 2.860 0.730 -9.020 1.00 0.00 82 ASN A O 5
ATOM 4707 N N . GLU A 1 83 ? 3.540 -1.060 -10.220 1.00 0.00 83 GLU A N 5
ATOM 4708 C CA . GLU A 1 83 ? 4.930 -1.050 -9.760 1.00 0.00 83 GLU A CA 5
ATOM 4709 C C . GLU A 1 83 ? 5.850 -0.440 -10.820 1.00 0.00 83 GLU A C 5
ATOM 4710 O O . GLU A 1 83 ? 6.100 -0.990 -11.900 1.00 0.00 83 GLU A O 5
ATOM 4717 N N . LYS A 1 84 ? 6.190 0.800 -10.510 1.00 0.00 84 LYS A N 5
ATOM 4718 C CA . LYS A 1 84 ? 6.950 1.750 -11.330 1.00 0.00 84 LYS A CA 5
ATOM 4719 C C . LYS A 1 84 ? 8.350 1.950 -10.750 1.00 0.00 84 LYS A C 5
ATOM 4720 O O . LYS A 1 84 ? 8.520 2.300 -9.580 1.00 0.00 84 LYS A O 5
ATOM 4730 N N . THR A 1 85 ? 9.340 1.620 -11.570 1.00 0.00 85 THR A N 5
ATOM 4731 C CA . THR A 1 85 ? 10.760 1.840 -11.250 1.00 0.00 85 THR A CA 5
ATOM 4732 C C . THR A 1 85 ? 11.200 3.270 -11.560 1.00 0.00 85 THR A C 5
ATOM 4733 O O . THR A 1 85 ? 11.680 3.620 -12.640 1.00 0.00 85 THR A O 5
ATOM 4739 N N . ILE A 1 86 ? 11.070 4.050 -10.500 1.00 0.00 86 ILE A N 5
ATOM 4740 C CA . ILE A 1 86 ? 11.260 5.510 -10.500 1.00 0.00 86 ILE A CA 5
ATOM 4741 C C . ILE A 1 86 ? 12.730 5.950 -10.430 1.00 0.00 86 ILE A C 5
ATOM 4742 O O . ILE A 1 86 ? 13.560 5.390 -9.710 1.00 0.00 86 ILE A O 5
ATOM 4748 N N . SER A 1 87 ? 12.990 6.990 -11.200 1.00 0.00 87 SER A N 5
ATOM 4749 C CA . SER A 1 87 ? 14.270 7.720 -11.190 1.00 0.00 87 SER A CA 5
ATOM 4750 C C . SER A 1 87 ? 14.410 8.580 -9.930 1.00 0.00 87 SER A C 5
ATOM 4751 O O . SER A 1 87 ? 13.910 9.700 -9.850 1.00 0.00 87 SER A O 5
ATOM 4756 N N . LYS A 1 88 ? 14.940 7.900 -8.910 1.00 0.00 88 LYS A N 5
ATOM 4757 C CA . LYS A 1 88 ? 15.220 8.420 -7.570 1.00 0.00 88 LYS A CA 5
ATOM 4758 C C . LYS A 1 88 ? 13.950 8.630 -6.750 1.00 0.00 88 LYS A C 5
ATOM 4759 O O . LYS A 1 88 ? 12.840 8.710 -7.290 1.00 0.00 88 LYS A O 5
ATOM 4769 N N . LEU A 1 89 ? 14.100 8.620 -5.420 1.00 0.00 89 LEU A N 5
ATOM 4770 C CA . LEU A 1 89 ? 12.980 8.810 -4.500 1.00 0.00 89 LEU A CA 5
ATOM 4771 C C . LEU A 1 89 ? 12.550 10.280 -4.450 1.00 0.00 89 LEU A C 5
ATOM 4772 O O . LEU A 1 89 ? 13.210 11.130 -3.860 1.00 0.00 89 LEU A O 5
ATOM 4778 N N . GLU A 1 90 ? 11.360 10.510 -4.990 1.00 0.00 90 GLU A N 5
ATOM 4779 C CA . GLU A 1 90 ? 10.880 11.840 -5.400 1.00 0.00 90 GLU A CA 5
ATOM 4780 C C . GLU A 1 90 ? 10.200 12.670 -4.310 1.00 0.00 90 GLU A C 5
ATOM 4781 O O . GLU A 1 90 ? 9.6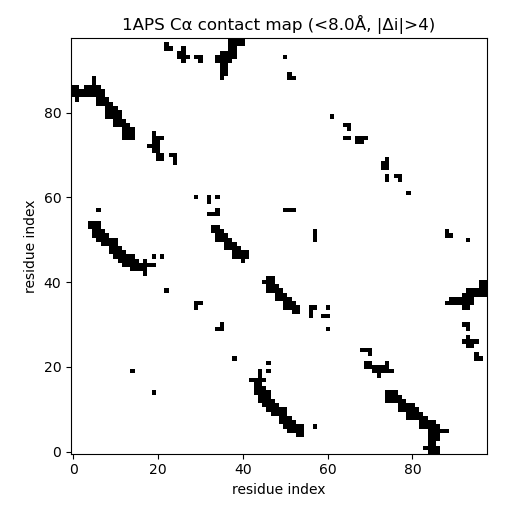10 13.720 -4.590 1.00 0.00 90 GLU A O 5
ATOM 4788 N N . TYR A 1 91 ? 10.350 12.250 -3.060 1.00 0.00 91 TYR A N 5
ATOM 4789 C CA . TYR A 1 91 ? 9.730 12.890 -1.890 1.00 0.00 91 TYR A CA 5
ATOM 4790 C C . TYR A 1 91 ? 10.600 12.750 -0.640 1.00 0.00 91 TYR A C 5
ATOM 4791 O O . TYR A 1 91 ? 11.430 11.840 -0.540 1.00 0.00 91 TYR A O 5
ATOM 4802 N N . SER A 1 92 ? 10.400 13.690 0.280 1.00 0.00 92 SER A N 5
ATOM 4803 C CA . SER A 1 92 ? 11.030 13.700 1.610 1.00 0.00 92 SER A CA 5
ATOM 4804 C C . SER A 1 92 ? 10.540 12.590 2.540 1.00 0.00 92 SER A C 5
ATOM 4805 O O . SER A 1 92 ? 11.320 11.990 3.270 1.00 0.00 92 SER A O 5
ATOM 4810 N N . ASN A 1 93 ? 9.220 12.430 2.590 1.00 0.00 93 ASN A N 5
ATOM 4811 C CA . ASN A 1 93 ? 8.520 11.370 3.320 1.00 0.00 93 ASN A CA 5
ATOM 4812 C C . ASN A 1 93 ? 7.130 11.120 2.730 1.00 0.00 93 ASN A C 5
ATOM 4813 O O . ASN A 1 93 ? 6.750 11.720 1.730 1.00 0.00 93 ASN A O 5
ATOM 4821 N N . PHE A 1 94 ? 6.480 10.070 3.240 1.00 0.00 94 PHE A N 5
ATOM 4822 C CA . PHE A 1 94 ? 5.130 9.650 2.850 1.00 0.00 94 PHE A CA 5
ATOM 4823 C C . PHE A 1 94 ? 4.080 10.620 3.410 1.00 0.00 94 PHE A C 5
ATOM 4824 O O . PHE A 1 94 ? 3.690 10.580 4.580 1.00 0.00 94 PHE A O 5
ATOM 4833 N N . SER A 1 95 ? 3.740 11.560 2.530 1.00 0.00 95 SER A N 5
ATOM 4834 C CA . SER A 1 95 ? 2.870 12.710 2.820 1.00 0.00 95 SER A CA 5
ATOM 4835 C C . SER A 1 95 ? 1.440 12.340 3.210 1.00 0.00 95 SER A C 5
ATOM 4836 O O . SER A 1 95 ? 0.760 11.550 2.550 1.00 0.00 95 SER A O 5
ATOM 4841 N N . VAL A 1 96 ? 0.980 13.160 4.150 1.00 0.00 96 VAL A N 5
ATOM 4842 C CA . VAL A 1 96 ? -0.360 13.120 4.770 1.00 0.00 96 VAL A CA 5
ATOM 4843 C C . VAL A 1 96 ? -1.430 13.400 3.720 1.00 0.00 96 VAL A C 5
ATOM 4844 O O . VAL A 1 96 ? -1.190 14.130 2.760 1.00 0.00 96 VAL A O 5
ATOM 4849 N N . ARG A 1 97 ? -2.550 12.700 3.870 1.00 0.00 97 ARG A N 5
ATOM 4850 C CA . ARG A 1 97 ? -3.770 12.770 3.040 1.00 0.00 97 ARG A CA 5
ATOM 4851 C C . ARG A 1 97 ? -3.900 13.830 1.950 1.00 0.00 97 ARG A C 5
ATOM 4852 O O . ARG A 1 97 ? -3.900 15.040 2.160 1.00 0.00 97 ARG A O 5
ATOM 4866 N N . TYR A 1 98 ? -4.140 13.290 0.750 1.00 0.00 98 TYR A N 5
ATOM 4867 C CA . TYR A 1 98 ? -4.600 14.050 -0.420 1.00 0.00 98 TYR A CA 5
ATOM 4868 C C . TYR A 1 98 ? -5.910 13.510 -0.990 1.00 0.00 98 TYR A C 5
ATOM 4869 O O . TYR A 1 98 ? -6.040 12.270 -1.060 1.00 0.00 98 TYR A O 5
#

GO terms:
  GO:0003998 acylphosphatase activity (F, IDA)

Radius of gyration: 12.58 Å; Cα contacts (8 Å, |Δi|>4): 236; chains: 1; bounding box: 35×23×30 Å

Solvent-accessible surface area: 5613 Å² total; per-residue (Å²): 71,100,80,100,75,35,60,16,3,30,4,60,0,73,0,163,141,108,50,21,52,1,66,118,24,0,24,78,61,0,150,135,46,24,2,15,0,32,3,93,74,42,96,150,4,36,11,24,3,58,5,7,0,36,93,108,75,3,91,45,2,65,84,12,0,47,127,75,24,75,67,90,9,165,4,41,118,5,72,50,56,97,71,109,41,46,18,142,68,129,89,105,70,4,20,66,152,122

Secondary structure (DSSP, 8-state):
-TTS-EEEEEEEEE-TTS----TTHHHHHHHHHT-EEEEE--TT-EEEEEEEEEHHHHHHHHHSSSS---SSS----EEEEEEEEESS--SSSEEEE-

Foldseek 3Di:
DEDAQWKKFFKKFAFQDAQQLCQVVLQVVLVVLVWAWEWEDDPHNIITTITTGGPPSVVVSVQCSQCVPDPPSRRNDMCSPDIDRDDDRPGPHYDHYD